Protein AF-A0A1D1VSV3-F1 (afdb_monomer_lite)

Structure (mmCIF, N/CA/C/O backbone):
data_AF-A0A1D1VSV3-F1
#
_entry.id   AF-A0A1D1VSV3-F1
#
loop_
_atom_site.group_PDB
_atom_site.id
_atom_site.type_symbol
_atom_site.label_atom_id
_atom_site.label_alt_id
_atom_site.label_comp_id
_atom_site.label_asym_id
_atom_site.label_entity_id
_atom_site.label_seq_id
_atom_site.pdbx_PDB_ins_code
_atom_site.Cartn_x
_atom_site.Cartn_y
_atom_site.Cartn_z
_atom_site.occupancy
_atom_site.B_iso_or_equiv
_atom_site.auth_seq_id
_atom_site.auth_comp_id
_atom_site.auth_asym_id
_atom_site.auth_atom_id
_atom_site.pdbx_PDB_model_num
ATOM 1 N N . MET A 1 1 ? -46.188 49.912 11.668 1.00 38.50 1 MET A N 1
ATOM 2 C CA . MET A 1 1 ? -47.222 48.866 11.810 1.00 38.50 1 MET A CA 1
ATOM 3 C C . MET A 1 1 ? -46.838 48.058 13.041 1.00 38.50 1 MET A C 1
ATOM 5 O O . MET A 1 1 ? -45.774 47.463 13.009 1.00 38.50 1 MET A O 1
ATOM 9 N N . ALA A 1 2 ? -47.390 48.457 14.194 1.00 35.28 2 ALA A N 1
ATOM 10 C CA . ALA A 1 2 ? -48.373 47.686 14.988 1.00 35.28 2 ALA A CA 1
ATOM 11 C C . ALA A 1 2 ? -47.664 46.568 15.791 1.00 35.28 2 ALA A C 1
ATOM 13 O O . ALA A 1 2 ? -47.078 45.684 15.182 1.00 35.28 2 ALA A O 1
ATOM 14 N N . SER A 1 3 ? -47.413 46.751 17.098 1.00 36.66 3 SER A N 1
ATOM 15 C CA . SER A 1 3 ? -48.283 46.491 18.284 1.00 36.66 3 SER A CA 1
ATOM 16 C C . SER A 1 3 ? -47.747 45.241 19.012 1.00 36.66 3 SER A C 1
ATOM 18 O O . SER A 1 3 ? -47.633 44.193 18.391 1.00 36.66 3 SER A O 1
ATOM 20 N N . GLU A 1 4 ? -47.086 45.381 20.166 1.00 39.84 4 GLU A N 1
ATOM 21 C CA . GLU A 1 4 ? -47.639 45.159 21.525 1.00 39.84 4 GLU A CA 1
ATOM 22 C C . GLU A 1 4 ? -48.288 43.779 21.756 1.00 39.84 4 GLU A C 1
ATOM 24 O O . GLU A 1 4 ? -49.330 43.508 21.180 1.00 39.84 4 GLU A O 1
ATOM 29 N N . GLU A 1 5 ? -47.674 42.955 22.628 1.00 41.31 5 GLU A N 1
ATOM 30 C CA . GLU A 1 5 ? -48.273 42.183 23.752 1.00 41.31 5 GLU A CA 1
ATOM 31 C C . GLU A 1 5 ? -47.200 41.215 24.331 1.00 41.31 5 GLU A C 1
ATOM 33 O O . GLU A 1 5 ? -46.626 40.421 23.597 1.00 41.31 5 GLU A O 1
ATOM 38 N N . ASN A 1 6 ? -46.616 41.397 25.523 1.00 36.41 6 ASN A N 1
ATOM 39 C CA . ASN A 1 6 ? -47.068 41.192 26.913 1.00 36.41 6 ASN A CA 1
ATOM 40 C C . ASN A 1 6 ? -47.208 39.724 27.414 1.00 36.41 6 ASN A C 1
ATOM 42 O O . ASN A 1 6 ? -47.942 38.928 26.849 1.00 36.41 6 ASN A O 1
ATOM 46 N N . ILE A 1 7 ? -46.596 39.482 28.597 1.00 37.66 7 ILE A N 1
ATOM 47 C CA . ILE A 1 7 ? -46.869 38.463 29.655 1.00 37.66 7 ILE A CA 1
ATOM 48 C C . ILE A 1 7 ? -45.874 37.278 29.838 1.00 37.66 7 ILE A C 1
ATOM 50 O O . ILE A 1 7 ? -45.990 36.216 29.246 1.00 37.66 7 ILE A O 1
ATOM 54 N N . ARG A 1 8 ? -44.924 37.507 30.771 1.00 34.78 8 ARG A N 1
ATOM 55 C CA . ARG A 1 8 ? -44.600 36.803 32.051 1.00 34.78 8 ARG A CA 1
ATOM 56 C C . ARG A 1 8 ? -44.701 35.265 32.184 1.00 34.78 8 ARG A C 1
ATOM 58 O O . ARG A 1 8 ? -45.779 34.717 32.018 1.00 34.78 8 ARG A O 1
ATOM 65 N N . LEU A 1 9 ? -43.658 34.668 32.794 1.00 37.03 9 LEU A N 1
ATOM 66 C CA . LEU A 1 9 ? -43.646 33.860 34.053 1.00 37.03 9 LEU A CA 1
ATOM 67 C C . LEU A 1 9 ? -42.184 33.407 34.338 1.00 37.03 9 LEU A C 1
ATOM 69 O O . LEU A 1 9 ? -41.559 32.839 33.455 1.00 37.03 9 LEU A O 1
ATOM 73 N N . ALA A 1 10 ? -41.517 33.911 35.395 1.00 35.09 10 ALA A N 1
ATOM 74 C CA . ALA A 1 10 ? -41.314 33.294 36.732 1.00 35.09 10 ALA A CA 1
ATOM 75 C C . ALA A 1 10 ? -40.342 32.089 36.720 1.00 35.09 10 ALA A C 1
ATOM 77 O O . ALA A 1 10 ? -40.484 31.234 35.866 1.00 35.09 10 ALA A O 1
ATOM 78 N N . LYS A 1 11 ? -39.390 31.864 37.633 1.00 35.19 11 LYS A N 1
ATOM 79 C CA . LYS A 1 11 ? -38.856 32.494 38.859 1.00 35.19 11 LYS A CA 1
ATOM 80 C C . LYS A 1 11 ? -37.611 31.638 39.185 1.00 35.19 11 LYS A C 1
ATOM 82 O O . LYS A 1 11 ? -37.798 30.441 39.353 1.00 35.19 11 LYS A O 1
ATOM 87 N N . ASP A 1 12 ? -36.424 32.220 39.339 1.00 32.38 12 ASP A N 1
ATOM 88 C CA . ASP A 1 12 ? -35.273 31.541 39.956 1.00 32.38 12 ASP A CA 1
ATOM 89 C C . ASP A 1 12 ? -34.755 32.402 41.110 1.00 32.38 12 ASP A C 1
ATOM 91 O O . ASP A 1 12 ? -34.339 33.546 40.927 1.00 32.38 12 ASP A O 1
ATOM 95 N N . GLY A 1 13 ? -34.834 31.835 42.306 1.00 32.81 13 GLY A N 1
ATOM 96 C CA . GLY A 1 13 ? -34.279 32.341 43.549 1.00 32.81 13 GLY A CA 1
ATOM 97 C C . GLY A 1 13 ? -34.297 31.190 44.545 1.00 32.81 13 GLY A C 1
ATOM 98 O O . GLY A 1 13 ? -35.360 30.651 44.828 1.00 32.81 13 GLY A O 1
ATOM 99 N N . ASP A 1 14 ? -33.129 30.717 44.970 1.00 32.16 14 ASP A N 1
ATOM 100 C CA . ASP A 1 14 ? -32.630 31.022 46.312 1.00 32.16 14 ASP A CA 1
ATOM 101 C C . ASP A 1 14 ? -31.302 30.307 46.613 1.00 32.16 14 ASP A C 1
ATOM 103 O O . ASP A 1 14 ? -31.019 29.192 46.177 1.00 32.16 14 ASP A O 1
ATOM 107 N N . SER A 1 15 ? -30.477 31.052 47.347 1.00 37.12 15 SER A N 1
ATOM 108 C CA . SER A 1 15 ? -29.116 30.781 47.814 1.00 37.12 15 SER A CA 1
ATOM 109 C C . SER A 1 15 ? -28.980 29.595 48.789 1.00 37.12 15 SER A C 1
ATOM 111 O O . SER A 1 15 ? -29.954 29.191 49.424 1.00 37.12 15 SER A O 1
ATOM 113 N N . PRO A 1 16 ? -27.747 29.074 48.978 1.00 39.50 16 PRO A N 1
ATOM 114 C CA . PRO A 1 16 ? -27.455 27.930 49.844 1.00 39.50 16 PRO A CA 1
ATOM 115 C C . PRO A 1 16 ? -27.343 28.323 51.331 1.00 39.50 16 PRO A C 1
ATOM 117 O O . PRO A 1 16 ? -26.981 29.464 51.635 1.00 39.50 16 PRO A O 1
ATOM 120 N N . PRO A 1 17 ? -27.570 27.389 52.276 1.00 39.59 17 PRO A N 1
ATOM 121 C CA . PRO A 1 17 ? -27.401 27.667 53.692 1.00 39.59 17 PRO A CA 1
ATOM 122 C C . PRO A 1 17 ? -25.952 27.465 54.154 1.00 39.59 17 PRO A C 1
ATOM 124 O O . PRO A 1 17 ? -25.270 26.496 53.817 1.00 39.59 17 PRO A O 1
ATOM 127 N N . SER A 1 18 ? -25.525 28.412 54.978 1.00 35.00 18 SER A N 1
ATOM 128 C CA . SER A 1 18 ? -24.311 28.454 55.780 1.00 35.00 18 SER A CA 1
ATOM 129 C C . SER A 1 18 ? -24.317 27.402 56.899 1.00 35.00 18 SER A C 1
ATOM 131 O O . SER A 1 18 ? -25.304 27.242 57.614 1.00 35.00 18 SER A O 1
ATOM 133 N N . GLN A 1 19 ? -23.184 26.722 57.102 1.00 37.06 19 GLN A N 1
ATOM 134 C CA . GLN A 1 19 ? -22.902 25.958 58.321 1.00 37.06 19 GLN A CA 1
ATOM 135 C C . GLN A 1 19 ? -22.054 26.809 59.267 1.00 37.06 19 GLN A C 1
ATOM 137 O O . GLN A 1 19 ? -20.934 27.204 58.948 1.00 37.06 19 GLN A O 1
ATOM 142 N N . VAL A 1 20 ? -22.633 27.094 60.430 1.00 39.09 20 VAL A N 1
ATOM 143 C CA . VAL A 1 20 ? -22.015 27.755 61.578 1.00 39.09 20 VAL A CA 1
ATOM 144 C C . V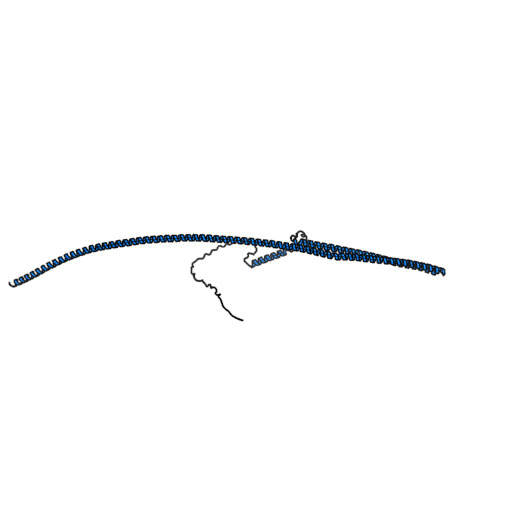AL A 1 20 ? -21.685 26.694 62.629 1.00 39.09 20 VAL A C 1
ATOM 146 O O . VAL A 1 20 ? -22.492 25.808 62.893 1.00 39.09 20 VAL A O 1
ATOM 149 N N . HIS A 1 21 ? -20.479 26.825 63.184 1.00 33.84 21 HIS A N 1
ATOM 150 C CA . HIS A 1 21 ? -19.984 26.369 64.487 1.00 33.84 21 HIS A CA 1
ATOM 151 C C . HIS A 1 21 ? -20.914 25.527 65.381 1.00 33.84 21 HIS A C 1
ATOM 153 O O . HIS A 1 21 ? -21.905 26.025 65.910 1.00 33.84 21 HIS A O 1
ATOM 159 N N . LEU A 1 22 ? -20.451 24.316 65.705 1.00 33.72 22 LEU A N 1
ATOM 160 C CA . LEU A 1 22 ? -20.819 23.564 66.911 1.00 33.72 22 LEU A CA 1
ATOM 161 C C . LEU A 1 22 ? -19.552 23.048 67.619 1.00 33.72 22 LEU A C 1
ATOM 163 O O . LEU A 1 22 ? -19.396 21.860 67.876 1.00 33.72 22 LEU A O 1
ATOM 167 N N . ASP A 1 23 ? -18.652 23.976 67.947 1.00 33.41 23 ASP A N 1
ATOM 168 C CA . ASP A 1 23 ? -17.635 23.788 68.986 1.00 33.41 23 ASP A CA 1
ATOM 169 C C . ASP A 1 23 ? -18.128 24.499 70.247 1.00 33.41 23 ASP A C 1
ATOM 171 O O . ASP A 1 23 ? -17.960 25.709 70.366 1.00 33.41 23 ASP A O 1
ATOM 175 N N . ALA A 1 24 ? -18.800 23.764 71.138 1.00 37.19 24 ALA A N 1
ATOM 176 C CA . ALA A 1 24 ? -18.916 24.028 72.580 1.00 37.19 24 ALA A CA 1
ATOM 177 C C . ALA A 1 24 ? -20.083 23.216 73.152 1.00 37.19 24 ALA A C 1
ATOM 179 O O . ALA A 1 24 ? -21.199 23.720 73.181 1.00 37.19 24 ALA A O 1
ATOM 180 N N . LEU A 1 25 ? -19.831 21.980 73.606 1.00 35.69 25 LEU A N 1
ATOM 181 C CA . LEU A 1 25 ? -20.600 21.321 74.680 1.00 35.69 25 LEU A CA 1
ATOM 182 C C . LEU A 1 25 ? -20.082 19.907 74.987 1.00 35.69 25 LEU A C 1
ATOM 184 O O . LEU A 1 25 ? -20.856 18.972 74.994 1.00 35.69 25 LEU A O 1
ATOM 188 N N . PHE A 1 26 ? -18.791 19.727 75.278 1.00 33.28 26 PHE A N 1
ATOM 189 C CA . PHE A 1 26 ? -18.344 18.603 76.117 1.00 33.28 26 PHE A CA 1
ATOM 190 C C . PHE A 1 26 ? -17.041 18.987 76.815 1.00 33.28 26 PHE A C 1
ATOM 192 O O . PHE A 1 26 ? -15.960 18.959 76.234 1.00 33.28 26 PHE A O 1
ATOM 199 N N . GLY A 1 27 ? -17.169 19.397 78.074 1.00 30.23 27 GLY A N 1
ATOM 200 C CA . GLY A 1 27 ? -16.059 19.560 78.996 1.00 30.23 27 GLY A CA 1
ATOM 201 C C . GLY A 1 27 ? -16.136 18.511 80.101 1.00 30.23 27 GLY A C 1
ATOM 202 O O . GLY A 1 27 ? -17.218 18.232 80.605 1.00 30.23 27 GLY A O 1
ATOM 203 N N . GLN A 1 28 ? -14.947 18.049 80.495 1.00 32.72 28 GLN A N 1
ATOM 204 C CA . GLN A 1 28 ? -14.588 17.359 81.740 1.00 32.72 28 GLN A CA 1
ATOM 205 C C . GLN A 1 28 ? -14.739 15.832 81.785 1.00 32.72 28 GLN A C 1
ATOM 207 O O . GLN A 1 28 ? -15.702 15.296 82.311 1.00 32.72 28 GLN A O 1
ATOM 212 N N . PHE A 1 29 ? -13.664 15.149 81.385 1.00 29.17 29 PHE A N 1
ATOM 213 C CA . PHE A 1 29 ? -13.081 14.078 82.197 1.00 29.17 29 PHE A CA 1
ATOM 214 C C . PHE A 1 29 ? -11.551 14.222 82.163 1.00 29.17 29 PHE A C 1
ATOM 216 O O . PHE A 1 29 ? -10.935 14.170 81.101 1.00 29.17 29 PHE A O 1
ATOM 223 N N . GLN A 1 30 ? -10.948 14.461 83.329 1.00 34.84 30 GLN A N 1
ATOM 224 C CA . GLN A 1 30 ? -9.518 14.287 83.582 1.00 34.84 30 GLN A CA 1
ATOM 225 C C . GLN A 1 30 ? -9.348 13.129 84.564 1.00 34.84 30 GLN A C 1
ATOM 227 O O . GLN A 1 30 ? -10.055 13.110 85.563 1.00 34.84 30 GLN A O 1
ATOM 232 N N . GLU A 1 31 ? -8.401 12.229 84.289 1.00 32.69 31 GLU A N 1
ATOM 233 C CA . GLU A 1 31 ? -7.363 11.711 85.208 1.00 32.69 31 GLU A CA 1
ATOM 234 C C . GLU A 1 31 ? -6.496 10.685 84.434 1.00 32.69 31 GLU A C 1
ATOM 236 O O . GLU A 1 31 ? -7.026 9.808 83.761 1.00 32.69 31 GLU A O 1
ATOM 241 N N . LYS A 1 32 ? -5.200 10.983 84.237 1.00 34.25 32 LYS A N 1
ATOM 242 C CA . LYS A 1 32 ? -4.020 10.382 84.916 1.00 34.25 32 LYS A CA 1
ATOM 243 C C . LYS A 1 32 ? -3.623 8.984 84.406 1.00 34.25 32 LYS A C 1
ATOM 245 O O . LYS A 1 32 ? -4.240 7.995 84.765 1.00 34.25 32 LYS A O 1
ATOM 250 N N . ASP A 1 33 ? -2.606 8.887 83.545 1.00 33.50 33 ASP A N 1
ATOM 251 C CA . ASP A 1 33 ? -1.188 8.672 83.910 1.00 33.50 33 ASP A CA 1
ATOM 252 C C . ASP A 1 33 ? -0.331 8.317 82.666 1.00 33.50 33 ASP A C 1
ATOM 254 O O . ASP A 1 33 ? -0.862 7.805 81.677 1.00 33.50 33 ASP A O 1
ATOM 258 N N . PRO A 1 34 ? 0.991 8.605 82.667 1.00 46.78 34 PRO A N 1
ATOM 259 C CA . PRO A 1 34 ? 1.881 8.423 81.522 1.00 46.78 34 PRO A CA 1
ATOM 260 C C . PRO A 1 34 ? 2.756 7.166 81.661 1.00 46.78 34 PRO A C 1
ATOM 262 O O . PRO A 1 34 ? 3.417 6.977 82.678 1.00 46.78 34 PRO A O 1
ATOM 265 N N . ILE A 1 35 ? 2.857 6.349 80.608 1.00 33.19 35 ILE A N 1
ATOM 266 C CA . ILE A 1 35 ? 3.916 5.334 80.493 1.00 33.19 35 ILE A CA 1
ATOM 267 C C . ILE A 1 35 ? 4.546 5.424 79.102 1.00 33.19 35 ILE A C 1
ATOM 269 O O . ILE A 1 35 ? 4.022 4.955 78.095 1.00 33.19 35 ILE A O 1
ATOM 273 N N . THR A 1 36 ? 5.704 6.074 79.077 1.00 34.91 36 THR A N 1
ATOM 274 C CA . THR A 1 36 ? 6.823 5.775 78.185 1.00 34.91 36 THR A CA 1
ATOM 275 C C . THR A 1 36 ? 7.183 4.296 78.259 1.00 34.91 36 THR A C 1
ATOM 277 O O . THR A 1 36 ? 7.493 3.838 79.347 1.00 34.91 36 THR A O 1
ATOM 280 N N . GLU A 1 37 ? 7.266 3.609 77.117 1.00 30.28 37 GLU A N 1
ATOM 281 C CA . GLU A 1 37 ? 8.308 2.607 76.846 1.00 30.28 37 GLU A CA 1
ATOM 282 C C . GLU A 1 37 ? 8.336 2.240 75.350 1.00 30.28 37 GLU A C 1
ATOM 284 O O . GLU A 1 37 ? 7.400 1.687 74.780 1.00 30.28 37 GLU A O 1
ATOM 289 N N . PHE A 1 38 ? 9.444 2.594 74.696 1.00 31.12 38 PHE A N 1
ATOM 290 C CA . PHE A 1 38 ? 9.866 2.016 73.418 1.00 31.12 38 PHE A CA 1
ATOM 291 C C . PHE A 1 38 ? 10.306 0.558 73.636 1.00 31.12 38 PHE A C 1
ATOM 293 O O . PHE A 1 38 ? 10.868 0.244 74.685 1.00 31.12 38 PHE A O 1
ATOM 300 N N . PRO A 1 39 ? 10.336 -0.249 72.562 1.00 36.19 39 PRO A N 1
ATOM 301 C CA . PRO A 1 39 ? 11.626 -0.813 72.194 1.00 36.19 39 PRO A CA 1
ATOM 302 C C . PRO A 1 39 ? 12.024 -0.451 70.767 1.00 36.19 39 PRO A C 1
ATOM 304 O O . PRO A 1 39 ? 11.301 -0.627 69.788 1.00 36.19 39 PRO A O 1
ATOM 307 N N . ARG A 1 40 ? 13.258 0.042 70.691 1.00 31.73 40 ARG A N 1
ATOM 308 C CA . ARG A 1 40 ? 14.069 0.171 69.488 1.00 31.73 40 ARG A CA 1
ATOM 309 C C . ARG A 1 40 ? 14.154 -1.180 68.778 1.00 31.73 40 ARG A C 1
ATOM 311 O O . ARG A 1 40 ? 14.739 -2.112 69.319 1.00 31.73 40 ARG A O 1
ATOM 318 N N . PHE A 1 41 ? 13.736 -1.232 67.520 1.00 30.92 41 PHE A N 1
ATOM 319 C CA . PHE A 1 41 ? 14.354 -2.143 66.561 1.00 30.92 41 PHE A CA 1
ATOM 320 C C . PHE A 1 41 ? 15.494 -1.400 65.869 1.00 30.92 41 PHE A C 1
ATOM 322 O O . PHE A 1 41 ? 15.319 -0.716 64.863 1.00 30.92 41 PHE A O 1
ATOM 329 N N . GLN A 1 42 ? 16.682 -1.507 66.462 1.00 34.72 42 GLN A N 1
ATOM 330 C CA . GLN A 1 42 ? 17.929 -1.363 65.725 1.00 34.72 42 GLN A CA 1
ATOM 331 C C . GLN A 1 42 ? 18.231 -2.693 65.024 1.00 34.72 42 GLN A C 1
ATOM 333 O O . GLN A 1 42 ? 18.035 -3.759 65.599 1.00 34.72 42 GLN A O 1
ATOM 338 N N . ASN A 1 43 ? 18.793 -2.572 63.819 1.00 31.89 43 ASN A N 1
ATOM 339 C CA . ASN A 1 43 ? 19.463 -3.600 63.016 1.00 31.89 43 ASN A CA 1
ATOM 340 C C . ASN A 1 43 ? 18.600 -4.369 62.008 1.00 31.89 43 ASN A C 1
ATOM 342 O O . ASN A 1 43 ? 18.429 -5.579 62.098 1.00 31.89 43 ASN A O 1
ATOM 346 N N . VAL A 1 44 ? 18.242 -3.685 60.918 1.00 33.12 44 VAL A N 1
ATOM 347 C CA . VAL A 1 44 ? 18.394 -4.300 59.592 1.00 33.12 44 VAL A CA 1
ATOM 348 C C . VAL A 1 44 ? 19.630 -3.683 58.952 1.00 33.12 44 VAL A C 1
ATOM 350 O O . VAL A 1 44 ? 19.654 -2.506 58.591 1.00 33.12 44 VAL A O 1
ATOM 353 N N . GLN A 1 45 ? 20.692 -4.481 58.868 1.00 31.75 45 GLN A N 1
ATOM 354 C CA . GLN A 1 45 ? 21.874 -4.161 58.084 1.00 31.75 45 GLN A CA 1
ATOM 355 C C . GLN A 1 45 ? 21.459 -3.990 56.618 1.00 31.75 45 GLN A C 1
ATOM 357 O O . GLN A 1 45 ? 21.182 -4.969 55.929 1.00 31.75 45 GLN A O 1
ATOM 362 N N . VAL A 1 46 ? 21.446 -2.756 56.111 1.00 33.78 46 VAL A N 1
ATOM 363 C CA . VAL A 1 46 ? 21.395 -2.531 54.663 1.00 33.78 46 VAL A CA 1
ATOM 364 C C . VAL A 1 46 ? 22.816 -2.670 54.131 1.00 33.78 46 VAL A C 1
ATOM 366 O O . VAL A 1 46 ? 23.593 -1.717 54.048 1.00 33.78 46 VAL A O 1
ATOM 369 N N . VAL A 1 47 ? 23.169 -3.908 53.796 1.00 33.16 47 VAL A N 1
ATOM 370 C CA . VAL A 1 47 ? 24.341 -4.202 52.980 1.00 33.16 47 VAL A CA 1
ATOM 371 C C . VAL A 1 47 ? 24.135 -3.590 51.592 1.00 33.16 47 VAL A C 1
ATOM 373 O O . VAL A 1 47 ? 23.163 -3.853 50.892 1.00 33.16 47 VAL A O 1
ATOM 376 N N . LYS A 1 48 ? 25.097 -2.736 51.239 1.00 46.75 48 LYS A N 1
ATOM 377 C CA . LYS A 1 48 ? 25.432 -2.159 49.931 1.00 46.75 48 LYS A CA 1
ATOM 378 C C . LYS A 1 48 ? 24.852 -2.871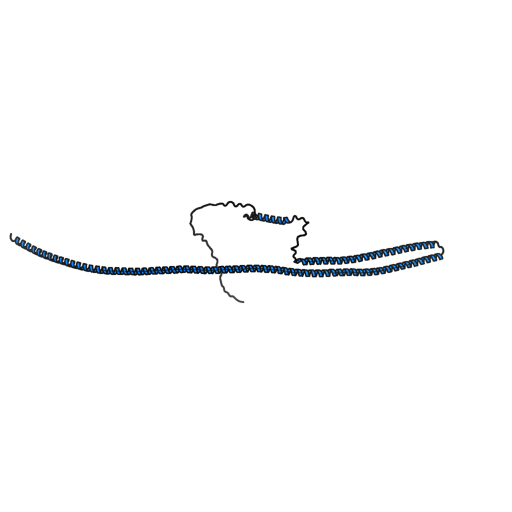 48.697 1.00 46.75 48 LYS A C 1
ATOM 380 O O . LYS A 1 48 ? 25.159 -4.033 48.459 1.00 46.75 48 LYS A O 1
ATOM 385 N N . LYS A 1 49 ? 24.290 -2.044 47.806 1.00 37.56 49 LYS A N 1
ATOM 386 C CA . LYS A 1 49 ? 24.479 -1.970 46.335 1.00 37.56 49 LYS A CA 1
ATOM 387 C C . LYS A 1 49 ? 23.127 -1.823 45.650 1.00 37.56 49 LYS A C 1
ATOM 389 O O . LYS A 1 49 ? 22.392 -2.782 45.481 1.00 37.56 49 LYS A O 1
ATOM 394 N N . GLY A 1 50 ? 22.842 -0.626 45.164 1.00 36.91 50 GLY A N 1
ATOM 395 C CA . GLY A 1 50 ? 21.704 -0.429 44.282 1.00 36.91 50 GLY A CA 1
ATOM 396 C C . GLY A 1 50 ? 21.408 1.042 44.130 1.00 36.91 50 GLY A C 1
ATOM 397 O O . GLY A 1 50 ? 21.214 1.735 45.116 1.00 36.91 50 GLY A O 1
ATOM 398 N N . SER A 1 51 ? 21.468 1.504 42.885 1.00 48.56 51 SER A N 1
ATOM 399 C CA . SER A 1 51 ? 21.123 2.833 42.382 1.00 48.56 51 SER A CA 1
ATOM 400 C C . SER A 1 51 ? 20.322 3.727 43.342 1.00 48.56 51 SER A C 1
ATOM 402 O O . SER A 1 51 ? 19.247 3.323 43.780 1.00 48.56 51 SER A O 1
ATOM 404 N N . GLY A 1 52 ? 20.784 4.967 43.564 1.00 50.28 52 GLY A N 1
ATOM 405 C CA . GLY A 1 52 ? 20.121 6.032 44.346 1.00 50.28 52 GLY A CA 1
ATOM 406 C C . GLY A 1 52 ? 18.773 6.525 43.789 1.00 50.28 52 GLY A C 1
ATOM 407 O O . GLY A 1 52 ? 18.484 7.715 43.778 1.00 50.28 52 GLY A O 1
ATOM 408 N N . VAL A 1 53 ? 17.958 5.611 43.269 1.00 50.97 53 VAL A N 1
ATOM 409 C CA . VAL A 1 53 ? 16.600 5.809 42.761 1.00 50.97 53 VAL A CA 1
ATOM 410 C C . VAL A 1 53 ? 15.593 5.822 43.912 1.00 50.97 53 VAL A C 1
ATOM 412 O O . VAL A 1 53 ? 14.581 6.503 43.801 1.00 50.97 53 VAL A O 1
ATOM 415 N N . LEU A 1 54 ? 15.900 5.150 45.027 1.00 51.00 54 LEU A N 1
ATOM 416 C CA . LEU A 1 54 ? 15.044 5.070 46.218 1.00 51.00 54 LEU A CA 1
ATOM 417 C C . LEU A 1 54 ? 15.449 6.048 47.335 1.00 51.00 54 LEU A C 1
ATOM 419 O O . LEU A 1 54 ? 14.948 5.961 48.450 1.00 51.00 54 LEU A O 1
ATOM 423 N N . SER A 1 55 ? 16.351 6.989 47.049 1.00 56.69 55 SER A N 1
ATOM 424 C CA . SER A 1 55 ? 16.691 8.056 47.991 1.00 56.69 55 SER A CA 1
ATOM 425 C C . SER A 1 55 ? 15.491 8.990 48.197 1.00 56.69 55 SER A C 1
ATOM 427 O O . SER A 1 55 ? 14.904 9.481 47.225 1.00 56.69 55 SER A O 1
ATOM 429 N N . LEU A 1 56 ? 15.138 9.263 49.460 1.00 60.38 56 LEU A N 1
ATOM 430 C CA . LEU A 1 56 ? 14.115 10.247 49.846 1.00 60.38 56 LEU A CA 1
ATOM 431 C C . LEU A 1 56 ? 14.536 11.684 49.474 1.00 60.38 56 LEU A C 1
ATOM 433 O O . LEU A 1 56 ? 13.678 12.545 49.268 1.00 60.38 56 LEU A O 1
ATOM 437 N N . ILE A 1 57 ? 15.838 11.924 49.277 1.00 68.62 57 ILE A N 1
ATOM 438 C CA . ILE A 1 57 ? 16.435 13.236 49.015 1.00 68.62 57 ILE A CA 1
ATOM 439 C C . ILE A 1 57 ? 16.399 13.551 47.509 1.00 68.62 57 ILE A C 1
ATOM 441 O O . ILE A 1 57 ? 16.903 12.811 46.661 1.00 68.62 57 ILE A O 1
ATOM 445 N N . ARG A 1 58 ? 15.788 14.690 47.154 1.00 64.69 58 ARG A N 1
ATOM 446 C CA . ARG A 1 58 ? 15.559 15.122 45.760 1.00 64.69 58 ARG A CA 1
ATOM 447 C C . ARG A 1 58 ? 16.854 15.255 44.950 1.00 64.69 58 ARG A C 1
ATOM 449 O O . ARG A 1 58 ? 16.872 14.899 43.772 1.00 64.69 58 ARG A O 1
ATOM 456 N N . GLU A 1 59 ? 17.919 15.750 45.566 1.00 76.50 59 GLU A N 1
ATOM 457 C CA . GLU A 1 59 ? 19.195 16.030 44.898 1.00 76.50 59 GLU A CA 1
ATOM 458 C C . GLU A 1 59 ? 19.937 14.754 44.482 1.00 76.50 59 GLU A C 1
ATOM 460 O O . GLU A 1 59 ? 20.449 14.669 43.363 1.00 76.50 59 GLU A O 1
ATOM 465 N N . GLU A 1 60 ? 19.895 13.707 45.309 1.00 74.12 60 GLU A N 1
ATOM 466 C CA . GLU A 1 60 ? 20.516 12.416 44.998 1.00 74.12 60 GLU A CA 1
ATOM 467 C C . GLU A 1 60 ? 19.827 11.717 43.817 1.00 74.12 60 GLU A C 1
ATOM 469 O O . GLU A 1 60 ? 20.496 11.133 42.957 1.00 74.12 60 GLU A O 1
ATOM 474 N N . ARG A 1 61 ? 18.498 11.859 43.690 1.00 75.62 61 ARG A N 1
ATOM 475 C CA . ARG A 1 61 ? 17.746 11.342 42.531 1.00 75.62 61 ARG A CA 1
ATOM 476 C C . ARG A 1 61 ? 18.121 12.063 41.235 1.00 75.62 61 ARG A C 1
ATOM 478 O O . ARG A 1 61 ? 18.252 11.422 40.185 1.00 75.62 61 ARG A O 1
ATOM 485 N N . ILE A 1 62 ? 18.321 13.383 41.294 1.00 74.12 62 ILE A N 1
ATOM 486 C CA . ILE A 1 62 ? 18.747 14.193 40.141 1.00 74.12 62 ILE A CA 1
ATOM 487 C C . ILE A 1 62 ? 20.172 13.806 39.723 1.00 74.12 62 ILE A C 1
ATOM 489 O O . ILE A 1 62 ? 20.419 13.568 38.538 1.00 74.12 62 ILE A O 1
ATOM 493 N N . MET A 1 63 ? 21.084 13.642 40.683 1.00 77.25 63 MET A N 1
ATOM 494 C CA . MET A 1 63 ? 22.460 13.187 40.451 1.00 77.25 63 MET A CA 1
ATOM 495 C C . MET A 1 63 ? 22.508 11.774 39.844 1.00 77.25 63 MET A C 1
ATOM 497 O O . MET A 1 63 ? 23.191 11.546 38.842 1.00 77.25 63 MET A O 1
ATOM 501 N N . ALA A 1 64 ? 21.711 10.832 40.361 1.00 77.44 64 ALA A N 1
ATOM 502 C CA . ALA A 1 64 ? 21.607 9.475 39.818 1.00 77.44 64 ALA A CA 1
ATOM 503 C C . ALA A 1 64 ? 21.000 9.444 38.401 1.00 77.44 64 ALA A C 1
ATOM 505 O O . ALA A 1 64 ? 21.353 8.596 37.575 1.00 77.44 64 ALA A O 1
ATOM 506 N N . ARG A 1 65 ? 20.087 10.371 38.081 1.00 77.19 65 ARG A N 1
ATOM 507 C CA . ARG A 1 65 ? 19.539 10.524 36.724 1.00 77.19 65 ARG A CA 1
ATOM 508 C C . ARG A 1 65 ? 20.572 11.105 35.759 1.00 77.19 65 ARG A C 1
ATOM 510 O O . ARG A 1 65 ? 20.734 10.551 34.673 1.00 77.19 65 ARG A O 1
ATOM 517 N N . ARG A 1 66 ? 21.316 12.138 36.170 1.00 81.38 66 ARG A N 1
ATOM 518 C CA . ARG A 1 66 ? 22.419 12.720 35.384 1.00 81.38 66 ARG A CA 1
ATOM 519 C C . ARG A 1 66 ? 23.496 11.682 35.068 1.00 81.38 66 ARG A C 1
ATOM 521 O O . ARG A 1 66 ? 23.872 11.537 33.911 1.00 81.38 66 ARG A O 1
ATOM 528 N N . LYS A 1 67 ? 23.894 10.871 36.052 1.00 80.94 67 LYS A N 1
ATOM 529 C CA . LYS A 1 67 ? 24.901 9.812 35.869 1.00 80.94 67 LYS A CA 1
ATOM 530 C C . LYS A 1 67 ? 24.452 8.720 34.885 1.00 80.94 67 LYS A C 1
ATOM 532 O O . LYS A 1 67 ? 25.258 8.247 34.092 1.00 80.94 67 LYS A O 1
ATOM 537 N N . ARG A 1 68 ? 23.160 8.360 34.872 1.00 78.25 68 ARG A N 1
ATOM 538 C CA . ARG A 1 68 ? 22.584 7.411 33.893 1.00 78.25 68 ARG A CA 1
ATOM 539 C C . ARG A 1 68 ? 22.506 7.987 32.482 1.00 78.25 68 ARG A C 1
ATOM 541 O O . ARG A 1 68 ? 22.793 7.277 31.525 1.00 78.25 68 ARG A O 1
ATOM 548 N N . LEU A 1 69 ? 22.128 9.258 32.354 1.00 74.88 69 LEU A N 1
ATOM 549 C CA . LEU A 1 69 ? 22.138 9.970 31.073 1.00 74.88 69 LEU A CA 1
ATOM 550 C C . LEU A 1 69 ? 23.556 10.051 30.504 1.00 74.88 69 LEU A C 1
ATOM 552 O O . LEU A 1 69 ? 23.761 9.722 29.341 1.00 74.88 69 LEU A O 1
ATOM 556 N N . GLN A 1 70 ? 24.536 10.375 31.345 1.00 77.94 70 GLN A N 1
ATOM 557 C CA . GLN A 1 70 ? 25.939 10.434 30.951 1.00 77.94 70 GLN A CA 1
ATOM 558 C C . GLN A 1 70 ? 26.482 9.054 30.546 1.00 77.94 70 GLN A C 1
ATOM 560 O O . GLN A 1 70 ? 27.159 8.948 29.534 1.00 77.94 70 GLN A O 1
ATOM 565 N N . GLN A 1 71 ? 26.115 7.977 31.254 1.00 74.44 71 GLN A N 1
ATOM 566 C CA . GLN A 1 71 ? 26.473 6.604 30.862 1.00 74.44 71 GLN A CA 1
ATOM 567 C C . GLN A 1 71 ? 25.779 6.126 29.577 1.00 74.44 71 GLN A C 1
ATOM 569 O O . GLN A 1 71 ? 26.325 5.288 28.864 1.00 74.44 71 GLN A O 1
ATOM 574 N N . ARG A 1 72 ? 24.573 6.623 29.269 1.00 71.69 72 ARG A N 1
ATOM 575 C CA . ARG A 1 72 ? 23.909 6.353 27.982 1.00 71.69 72 ARG A CA 1
ATOM 576 C C . ARG A 1 72 ? 24.598 7.088 26.837 1.00 71.69 72 ARG A C 1
ATOM 578 O O . ARG A 1 72 ? 24.781 6.484 25.789 1.00 71.69 72 ARG A O 1
ATOM 585 N N . LEU A 1 73 ? 25.006 8.336 27.057 1.00 69.75 73 LEU A N 1
ATOM 586 C CA . LEU A 1 73 ? 25.762 9.124 26.082 1.00 69.75 73 LEU A CA 1
ATOM 587 C C . LEU A 1 73 ? 27.132 8.494 25.801 1.00 69.75 73 LEU A C 1
ATOM 589 O O . LEU A 1 73 ? 27.450 8.241 24.649 1.00 69.75 73 LEU A O 1
ATOM 593 N N . THR A 1 74 ? 27.886 8.087 26.828 1.00 68.75 74 THR A N 1
ATOM 594 C CA . THR A 1 74 ? 29.192 7.437 26.611 1.00 68.75 74 THR A CA 1
ATOM 595 C C . THR A 1 74 ? 29.091 6.048 25.975 1.00 68.75 74 THR A C 1
ATOM 597 O O . THR A 1 74 ? 30.008 5.639 25.269 1.00 68.75 74 THR A O 1
ATOM 600 N N . ARG A 1 75 ? 27.987 5.312 26.173 1.00 63.66 75 ARG A N 1
ATOM 601 C CA . ARG A 1 75 ? 27.722 4.051 25.450 1.00 63.66 75 ARG A CA 1
ATOM 602 C C . ARG A 1 75 ? 27.302 4.277 23.997 1.00 63.66 75 ARG A C 1
ATOM 604 O O . ARG A 1 75 ? 27.623 3.442 23.157 1.00 63.66 75 ARG A O 1
ATOM 611 N N . ALA A 1 76 ? 26.600 5.372 23.710 1.00 60.34 76 ALA A N 1
ATOM 612 C CA . ALA A 1 76 ? 26.267 5.763 22.344 1.00 60.34 76 ALA A CA 1
ATOM 613 C C . ALA A 1 76 ? 27.530 6.197 21.580 1.00 60.34 76 ALA A C 1
ATOM 615 O O . ALA A 1 76 ? 27.776 5.698 20.487 1.00 60.34 76 ALA A O 1
ATOM 616 N N . ASP A 1 77 ? 28.396 7.000 22.204 1.00 55.91 77 ASP A N 1
ATOM 617 C CA . ASP A 1 77 ? 29.631 7.485 21.574 1.00 55.91 77 ASP A CA 1
ATOM 618 C C . ASP A 1 77 ? 30.732 6.406 21.506 1.00 55.91 77 ASP A C 1
ATOM 620 O O . ASP A 1 77 ? 31.487 6.333 20.533 1.00 55.91 77 ASP A O 1
ATOM 624 N N . GLY A 1 78 ? 30.779 5.490 22.481 1.00 49.34 78 GLY A N 1
ATOM 625 C CA . GLY A 1 78 ? 31.763 4.403 22.573 1.00 49.34 78 GLY A CA 1
ATOM 626 C C . GLY A 1 78 ? 31.598 3.255 21.567 1.00 49.34 78 GLY A C 1
ATOM 627 O O . GLY A 1 78 ? 32.420 2.344 21.556 1.00 49.34 78 GLY A O 1
ATOM 628 N N . THR A 1 79 ? 30.574 3.279 20.705 1.00 48.28 79 THR A N 1
ATOM 629 C CA . THR A 1 79 ? 30.424 2.311 19.594 1.00 48.28 79 THR A CA 1
ATOM 630 C C . THR A 1 79 ? 30.984 2.815 18.260 1.00 48.28 79 THR A C 1
ATOM 632 O O . THR A 1 79 ? 30.928 2.095 17.264 1.00 48.28 79 THR A O 1
ATOM 635 N N . SER A 1 80 ? 31.582 4.013 18.237 1.00 48.62 80 SER A N 1
ATOM 636 C CA . SER A 1 80 ? 32.073 4.649 17.007 1.00 48.62 80 SER A CA 1
ATOM 637 C C . SER A 1 80 ? 33.594 4.620 16.804 1.00 48.62 80 SER A C 1
ATOM 639 O O . SER A 1 80 ? 34.047 5.021 15.737 1.00 48.62 80 SER A O 1
ATOM 641 N N . HIS A 1 81 ? 34.404 4.134 17.754 1.00 48.84 81 HIS A N 1
ATOM 642 C CA . HIS A 1 81 ? 35.874 4.153 17.637 1.00 48.84 81 HIS A CA 1
ATOM 643 C C . HIS A 1 81 ? 36.523 2.843 18.106 1.00 48.84 81 HIS A C 1
ATOM 645 O O . HIS A 1 81 ? 37.077 2.772 19.194 1.00 48.84 81 HIS A O 1
ATOM 651 N N . GLN A 1 82 ? 36.422 1.807 17.266 1.00 44.41 82 GLN A N 1
ATOM 652 C CA . GLN A 1 82 ? 37.449 0.781 16.989 1.00 44.41 82 GLN A CA 1
ATOM 653 C C . GLN A 1 82 ? 36.806 -0.355 16.184 1.00 44.41 82 GLN A C 1
ATOM 655 O O . GLN A 1 82 ? 36.308 -1.338 16.730 1.00 44.41 82 GLN A O 1
ATOM 660 N N . ARG A 1 83 ? 36.799 -0.211 14.856 1.00 37.47 83 ARG A N 1
ATOM 661 C CA . ARG A 1 83 ? 36.704 -1.343 13.927 1.00 37.47 83 ARG A CA 1
ATOM 662 C C . ARG A 1 83 ? 37.658 -1.096 12.770 1.00 37.47 83 ARG A C 1
ATOM 664 O O . ARG A 1 83 ? 37.466 -0.164 11.994 1.00 37.47 83 ARG A O 1
ATOM 671 N N . ASP A 1 84 ? 38.668 -1.949 12.684 1.00 33.31 84 ASP A N 1
ATOM 672 C CA . ASP A 1 84 ? 39.567 -2.068 11.544 1.00 33.31 84 ASP A CA 1
ATOM 673 C C . ASP A 1 84 ? 38.766 -2.354 10.256 1.00 33.31 84 ASP A C 1
ATOM 675 O O . ASP A 1 84 ? 37.912 -3.253 10.248 1.00 33.31 84 ASP A O 1
ATOM 679 N N . PRO A 1 85 ? 39.007 -1.636 9.146 1.00 38.84 85 PRO A N 1
ATOM 680 C CA . PRO A 1 85 ? 38.211 -1.769 7.936 1.00 38.84 85 PRO A CA 1
ATOM 681 C C . PRO A 1 85 ? 38.880 -2.765 6.984 1.00 38.84 85 PRO A C 1
ATOM 683 O O . PRO A 1 85 ? 39.577 -2.355 6.062 1.00 38.84 85 PRO A O 1
ATOM 686 N N . ALA A 1 86 ? 38.723 -4.078 7.188 1.00 42.84 86 ALA A N 1
ATOM 687 C CA . ALA A 1 86 ? 39.243 -5.015 6.178 1.00 42.84 86 ALA A CA 1
ATOM 688 C C . ALA A 1 86 ? 38.598 -6.401 6.051 1.00 42.84 86 ALA A C 1
ATOM 690 O O . ALA A 1 86 ? 38.898 -7.070 5.066 1.00 42.84 86 ALA A O 1
ATOM 691 N N . LYS A 1 87 ? 37.763 -6.901 6.977 1.00 43.03 87 LYS A N 1
ATOM 692 C CA . LYS A 1 87 ? 37.424 -8.346 6.942 1.00 43.03 87 LYS A CA 1
ATOM 693 C C . LYS A 1 87 ? 35.985 -8.771 7.218 1.00 43.03 87 LYS A C 1
ATOM 695 O O . LYS A 1 87 ? 35.765 -9.949 7.442 1.00 43.03 87 LYS A O 1
ATOM 700 N N . ASN A 1 88 ? 34.995 -7.887 7.128 1.00 37.16 88 ASN A N 1
ATOM 701 C CA . ASN A 1 88 ? 33.588 -8.297 7.233 1.00 37.16 88 ASN A CA 1
ATOM 702 C C . ASN A 1 88 ? 32.720 -7.540 6.223 1.00 37.16 88 ASN A C 1
ATOM 704 O O . ASN A 1 88 ? 31.958 -6.656 6.597 1.00 37.16 88 ASN A O 1
ATOM 708 N N . ALA A 1 89 ? 32.865 -7.867 4.939 1.00 38.78 89 ALA A N 1
ATOM 709 C CA . ALA A 1 89 ? 32.002 -7.349 3.876 1.00 38.78 89 ALA A CA 1
ATOM 710 C C . ALA A 1 89 ? 30.993 -8.385 3.350 1.00 38.78 89 ALA A C 1
ATOM 712 O O . ALA A 1 89 ? 30.300 -8.085 2.389 1.00 38.78 89 ALA A O 1
ATOM 713 N N . ASP A 1 90 ? 30.890 -9.575 3.959 1.00 43.84 90 ASP A N 1
ATOM 714 C CA . ASP A 1 90 ? 30.225 -10.698 3.278 1.00 43.84 90 ASP A CA 1
ATOM 715 C C . ASP A 1 90 ? 29.118 -11.426 4.052 1.00 43.84 90 ASP A C 1
ATOM 717 O O . ASP A 1 90 ? 28.638 -12.443 3.576 1.00 43.84 90 ASP A O 1
ATOM 721 N N . ASN A 1 91 ? 28.657 -10.948 5.216 1.00 39.28 91 ASN A N 1
ATOM 722 C CA . ASN A 1 91 ? 27.621 -11.680 5.971 1.00 39.28 91 ASN A CA 1
ATOM 723 C C . ASN A 1 91 ? 26.623 -10.820 6.767 1.00 39.28 91 ASN A C 1
ATOM 725 O O . ASN A 1 91 ? 26.087 -11.261 7.779 1.00 39.28 91 ASN A O 1
ATOM 729 N N . THR A 1 92 ? 26.287 -9.623 6.292 1.00 37.47 92 THR A N 1
ATOM 730 C CA . THR A 1 92 ? 24.989 -9.010 6.627 1.00 37.47 92 THR A CA 1
ATOM 731 C C . THR A 1 92 ? 24.062 -9.235 5.452 1.00 37.47 92 THR A C 1
ATOM 733 O O . THR A 1 92 ? 24.000 -8.435 4.524 1.00 37.47 92 THR A O 1
ATOM 736 N N . LYS A 1 93 ? 23.384 -10.386 5.479 1.00 41.94 93 LYS A N 1
ATOM 737 C CA . LYS A 1 93 ? 22.259 -10.663 4.594 1.00 41.94 93 LYS A CA 1
ATOM 738 C C . LYS A 1 93 ? 21.240 -9.544 4.771 1.00 41.94 93 LYS A C 1
ATOM 740 O O . LYS A 1 93 ? 20.693 -9.358 5.853 1.00 41.94 93 LYS A O 1
ATOM 745 N N . ASP A 1 94 ? 21.030 -8.829 3.678 1.00 40.72 94 ASP A N 1
ATOM 746 C CA . ASP A 1 94 ? 19.901 -7.964 3.375 1.00 40.72 94 ASP A CA 1
ATOM 747 C C . ASP A 1 94 ? 18.558 -8.699 3.598 1.00 40.72 94 ASP A C 1
ATOM 749 O O . ASP A 1 94 ? 17.900 -9.099 2.640 1.00 40.72 94 ASP A O 1
ATOM 753 N N . GLN A 1 95 ? 18.153 -8.936 4.847 1.00 38.34 95 GLN A N 1
ATOM 754 C CA . GLN A 1 95 ? 16.843 -9.526 5.163 1.00 38.34 95 GLN A CA 1
ATOM 755 C C . GLN A 1 95 ? 15.725 -8.485 5.302 1.00 38.34 95 GLN A C 1
ATOM 757 O O . GLN A 1 95 ? 14.562 -8.857 5.215 1.00 38.34 95 GLN A O 1
ATOM 762 N N . ASP A 1 96 ? 16.065 -7.194 5.358 1.00 42.00 96 ASP A N 1
ATOM 763 C CA . ASP A 1 96 ? 15.094 -6.087 5.344 1.00 42.00 96 ASP A CA 1
ATOM 764 C C . ASP A 1 96 ? 15.025 -5.361 3.991 1.00 42.00 96 ASP A C 1
ATOM 766 O O . ASP A 1 96 ? 14.494 -4.254 3.878 1.00 42.00 96 ASP A O 1
ATOM 770 N N . ARG A 1 97 ? 15.519 -5.980 2.910 1.00 46.62 97 ARG A N 1
ATOM 771 C CA . ARG A 1 97 ? 15.074 -5.572 1.574 1.00 46.62 97 ARG A CA 1
ATOM 772 C C . ARG A 1 97 ? 13.672 -6.125 1.390 1.00 46.62 97 ARG A C 1
ATOM 774 O O . ARG A 1 97 ? 13.506 -7.265 0.973 1.00 46.62 97 ARG A O 1
ATOM 781 N N . MET A 1 98 ? 12.683 -5.304 1.736 1.00 47.50 98 MET A N 1
ATOM 782 C CA . MET A 1 98 ? 11.275 -5.492 1.387 1.00 47.50 98 MET A CA 1
ATOM 783 C C . MET A 1 98 ? 11.169 -6.178 0.006 1.00 47.50 98 MET A C 1
ATOM 785 O O . MET A 1 98 ? 11.588 -5.567 -0.987 1.00 47.50 98 MET A O 1
ATOM 789 N N . PRO A 1 99 ? 10.632 -7.415 -0.084 1.00 56.78 99 PRO A N 1
ATOM 790 C CA . PRO A 1 99 ? 10.494 -8.172 -1.344 1.00 56.78 99 PRO A CA 1
ATOM 791 C C . PRO A 1 99 ? 9.812 -7.353 -2.454 1.00 56.78 99 PRO A C 1
ATOM 793 O O . PRO A 1 99 ? 10.074 -7.493 -3.644 1.00 56.78 99 PRO A O 1
ATOM 796 N N . THR A 1 100 ? 8.992 -6.414 -2.006 1.00 60.62 100 THR A N 1
ATOM 797 C CA . THR A 1 100 ? 8.297 -5.333 -2.686 1.00 60.62 100 THR A CA 1
ATOM 798 C C . THR A 1 100 ? 9.114 -4.573 -3.747 1.00 60.62 100 THR A C 1
ATOM 800 O O . THR A 1 100 ? 8.579 -4.262 -4.803 1.00 60.62 100 THR A O 1
ATOM 803 N N . PHE A 1 101 ? 10.407 -4.289 -3.532 1.00 65.94 101 PHE A N 1
ATOM 804 C CA . PHE A 1 101 ? 11.205 -3.460 -4.467 1.00 65.94 101 PHE A CA 1
ATOM 805 C C . PHE A 1 101 ? 12.138 -4.250 -5.393 1.00 65.94 101 PHE A C 1
ATOM 807 O O . PHE A 1 101 ? 12.848 -3.675 -6.224 1.00 65.94 101 PHE A O 1
ATOM 814 N N . GLN A 1 102 ? 12.135 -5.575 -5.290 1.00 77.31 102 GLN A N 1
ATOM 815 C CA . GLN A 1 102 ? 12.930 -6.454 -6.141 1.00 77.31 102 GLN A CA 1
ATOM 816 C C . GLN A 1 102 ? 12.642 -6.293 -7.654 1.00 77.31 102 GLN A C 1
ATOM 818 O O . GLN A 1 102 ? 13.610 -6.182 -8.415 1.00 77.31 102 GLN A O 1
ATOM 823 N N . PRO A 1 103 ? 11.376 -6.147 -8.111 1.00 73.75 103 PRO A N 1
ATOM 824 C CA . PRO A 1 103 ? 11.092 -5.889 -9.525 1.00 73.75 103 PRO A CA 1
ATOM 825 C C . PRO A 1 103 ? 11.632 -4.531 -9.998 1.00 73.75 103 PRO A C 1
ATOM 827 O O . PRO A 1 103 ? 12.100 -4.403 -11.130 1.00 73.75 103 PRO A O 1
ATOM 830 N N . VAL A 1 104 ? 11.664 -3.528 -9.113 1.00 76.94 104 VAL A N 1
ATOM 831 C CA . VAL A 1 104 ? 12.214 -2.196 -9.414 1.00 76.94 104 VAL A CA 1
ATOM 832 C C . VAL A 1 104 ? 13.722 -2.261 -9.661 1.00 76.94 104 VAL A C 1
ATOM 834 O O . VAL A 1 104 ? 14.260 -1.661 -10.600 1.00 76.94 104 VAL A O 1
ATOM 837 N N . PHE A 1 105 ? 14.428 -3.044 -8.848 1.00 78.81 105 PHE A N 1
ATOM 838 C CA . PHE A 1 105 ? 15.863 -3.253 -9.011 1.00 78.81 105 PHE A CA 1
ATOM 839 C C . PHE A 1 105 ? 16.200 -4.013 -10.304 1.00 78.81 105 PHE A C 1
ATOM 841 O O . PHE A 1 105 ? 17.169 -3.690 -10.996 1.00 78.81 105 PHE A O 1
ATOM 848 N N . GLU A 1 106 ? 15.393 -5.005 -10.673 1.00 82.75 106 GLU A N 1
ATOM 849 C CA . GLU A 1 106 ? 15.580 -5.744 -11.922 1.00 82.75 106 GLU A CA 1
ATOM 850 C C . GLU A 1 106 ? 15.297 -4.881 -13.156 1.00 82.75 106 GLU A C 1
ATOM 852 O O . GLU A 1 106 ? 16.099 -4.887 -14.098 1.00 82.75 106 GLU A O 1
ATOM 857 N N . SER A 1 107 ? 14.232 -4.075 -13.113 1.00 81.31 107 SER A N 1
ATOM 858 C CA . SER A 1 107 ? 13.882 -3.111 -14.161 1.00 81.31 107 SER A CA 1
ATOM 859 C C . SER A 1 107 ? 15.020 -2.113 -14.411 1.00 81.31 107 SER A C 1
ATOM 861 O O . SER A 1 107 ? 15.530 -1.988 -15.531 1.00 81.31 107 SER A O 1
ATOM 863 N N . THR A 1 108 ? 15.542 -1.485 -13.353 1.00 81.50 108 THR A N 1
ATOM 864 C CA . THR A 1 108 ? 16.654 -0.519 -13.464 1.00 81.50 108 THR A CA 1
ATOM 865 C C . THR A 1 108 ? 17.935 -1.157 -14.017 1.00 81.50 108 THR A C 1
ATOM 867 O O . THR A 1 108 ? 18.631 -0.564 -14.851 1.00 81.50 108 THR A O 1
ATOM 870 N N . LYS A 1 109 ? 18.240 -2.399 -13.619 1.00 85.88 109 LYS A N 1
ATOM 871 C CA . LYS A 1 109 ? 19.388 -3.160 -14.133 1.00 85.88 109 LYS A CA 1
ATOM 872 C C . LYS A 1 109 ? 19.237 -3.477 -15.621 1.00 85.88 109 LYS A C 1
ATOM 874 O O . LYS A 1 109 ? 20.211 -3.364 -16.374 1.00 85.88 109 LYS A O 1
ATOM 879 N N . ASN A 1 110 ? 18.040 -3.865 -16.053 1.00 84.19 110 ASN A N 1
ATOM 880 C CA . ASN A 1 110 ? 17.744 -4.166 -17.451 1.00 84.19 110 ASN A CA 1
ATOM 881 C C . ASN A 1 110 ? 17.818 -2.907 -18.319 1.00 84.19 110 ASN A C 1
ATOM 883 O O . ASN A 1 110 ? 18.504 -2.921 -19.347 1.00 84.19 110 ASN A O 1
ATOM 887 N N . LEU A 1 111 ? 17.244 -1.792 -17.860 1.00 85.19 111 LEU A N 1
ATOM 888 C CA . LEU A 1 111 ? 17.331 -0.514 -18.559 1.00 85.19 111 LEU A CA 1
ATOM 889 C C . LEU A 1 111 ? 18.790 -0.068 -18.722 1.00 85.19 111 LEU A C 1
ATOM 891 O O . LEU A 1 111 ? 19.240 0.212 -19.834 1.00 85.19 111 LEU A O 1
ATOM 895 N N . ARG A 1 112 ? 19.588 -0.127 -17.650 1.00 86.50 112 ARG A N 1
ATOM 896 C CA . ARG A 1 112 ? 21.016 0.218 -17.706 1.00 86.50 112 ARG A CA 1
ATOM 897 C C . ARG A 1 112 ? 21.785 -0.649 -18.708 1.00 86.50 112 ARG A C 1
ATOM 899 O O . ARG A 1 112 ? 22.556 -0.120 -19.507 1.00 86.50 112 ARG A O 1
ATOM 906 N N . ARG A 1 113 ? 21.558 -1.969 -18.711 1.00 87.31 113 ARG A N 1
ATOM 907 C CA . ARG A 1 113 ? 22.182 -2.891 -19.681 1.00 87.31 113 ARG A CA 1
ATOM 908 C C . ARG A 1 113 ? 21.804 -2.554 -21.121 1.00 87.31 113 ARG A C 1
ATOM 910 O O . ARG A 1 113 ? 22.677 -2.581 -21.988 1.00 87.31 113 ARG A O 1
ATOM 917 N N . THR A 1 114 ? 20.533 -2.246 -21.381 1.00 84.88 114 THR A N 1
ATOM 918 C CA . THR A 1 114 ? 20.083 -1.894 -22.736 1.00 84.88 114 THR A CA 1
ATOM 919 C C . THR A 1 114 ? 20.737 -0.606 -23.225 1.00 84.88 114 THR A C 1
ATOM 921 O O . THR A 1 114 ? 21.297 -0.632 -24.317 1.00 84.88 114 THR A O 1
ATOM 924 N N . ILE A 1 115 ? 20.797 0.441 -22.389 1.00 86.81 115 ILE A N 1
ATOM 925 C CA . ILE A 1 115 ? 21.474 1.716 -22.692 1.00 86.81 115 ILE A CA 1
ATOM 926 C C . ILE A 1 115 ? 22.949 1.493 -23.049 1.00 86.81 115 ILE A C 1
ATOM 928 O O . ILE A 1 115 ? 23.426 1.977 -24.076 1.00 86.81 115 ILE A O 1
ATOM 932 N N . LEU A 1 116 ? 23.673 0.726 -22.227 1.00 86.94 116 LEU A N 1
ATOM 933 C CA . LEU A 1 116 ? 25.087 0.408 -22.459 1.00 86.94 116 LEU A CA 1
ATOM 934 C C . LEU A 1 116 ? 25.295 -0.358 -23.772 1.00 86.94 116 LEU A C 1
ATOM 936 O O . LEU A 1 116 ? 26.200 -0.040 -24.546 1.00 86.94 116 LEU A O 1
ATOM 940 N N . ARG A 1 117 ? 24.445 -1.355 -24.048 1.00 85.06 117 ARG A N 1
ATOM 941 C CA . ARG A 1 117 ? 24.539 -2.165 -25.268 1.00 85.06 117 ARG A CA 1
ATOM 942 C C . ARG A 1 117 ? 24.263 -1.331 -26.517 1.00 85.06 117 ARG A C 1
ATOM 944 O O . ARG A 1 117 ? 24.983 -1.460 -27.504 1.00 85.06 117 ARG A O 1
ATOM 951 N N . SER A 1 118 ? 23.242 -0.482 -26.491 1.00 80.94 118 SER A N 1
ATOM 952 C CA . SER A 1 118 ? 22.885 0.365 -27.630 1.00 80.94 118 SER A CA 1
ATOM 953 C C . SER A 1 118 ? 23.909 1.469 -27.895 1.00 80.94 118 SER A C 1
ATOM 955 O O . SER A 1 118 ? 24.241 1.715 -29.055 1.00 80.94 118 SER A O 1
ATOM 957 N N . ASP A 1 119 ? 24.459 2.083 -26.843 1.00 84.56 119 ASP A N 1
ATOM 958 C CA . ASP A 1 119 ? 25.518 3.091 -26.962 1.00 84.56 119 ASP A CA 1
ATOM 959 C C . ASP A 1 119 ? 26.790 2.482 -27.572 1.00 84.56 119 ASP A C 1
ATOM 961 O O . ASP A 1 119 ? 27.378 3.036 -28.505 1.00 84.56 119 ASP A O 1
ATOM 965 N N . TYR A 1 120 ? 27.161 1.272 -27.138 1.00 87.50 120 TYR A N 1
ATOM 966 C CA . TYR A 1 120 ? 28.274 0.532 -27.728 1.00 87.50 120 TYR A CA 1
ATOM 967 C C . TYR A 1 120 ? 28.074 0.266 -29.228 1.00 87.50 120 TYR A C 1
ATOM 969 O O . TYR A 1 120 ? 28.994 0.475 -30.021 1.00 87.50 120 TYR A O 1
ATOM 977 N N . VAL A 1 121 ? 26.874 -0.159 -29.641 1.00 86.31 121 VAL A N 1
ATOM 978 C CA . VAL A 1 121 ? 26.563 -0.432 -31.056 1.00 86.31 121 VAL A CA 1
ATOM 979 C C . VAL A 1 121 ? 26.675 0.838 -31.905 1.00 86.31 121 VAL A C 1
ATOM 981 O O . VAL A 1 121 ? 27.286 0.798 -32.977 1.00 86.31 121 VAL A O 1
ATOM 984 N N . LEU A 1 122 ? 26.144 1.970 -31.428 1.00 85.81 122 LEU A N 1
ATOM 985 C CA . LEU A 1 122 ? 26.228 3.245 -32.144 1.00 85.81 122 LEU A CA 1
ATOM 986 C C . LEU A 1 122 ? 27.683 3.723 -32.258 1.00 85.81 122 LEU A C 1
ATOM 988 O O . LEU A 1 122 ? 28.149 4.022 -33.360 1.00 85.81 122 LEU A O 1
ATOM 992 N N . LYS A 1 123 ? 28.431 3.717 -31.146 1.00 88.38 123 LYS A N 1
ATOM 993 C CA . LYS A 1 123 ? 29.851 4.103 -31.111 1.00 88.38 123 LYS A CA 1
ATOM 994 C C . LYS A 1 123 ? 30.716 3.216 -32.003 1.00 88.38 123 LYS A C 1
ATOM 996 O O . LYS A 1 123 ? 31.557 3.727 -32.744 1.00 88.38 123 LYS A O 1
ATOM 1001 N N . SER A 1 124 ? 30.499 1.902 -31.972 1.00 89.12 124 SER A N 1
ATOM 1002 C CA . SER A 1 124 ? 31.213 0.942 -32.821 1.00 89.12 124 SER A CA 1
ATOM 1003 C C . SER A 1 124 ? 30.959 1.213 -34.306 1.00 89.12 124 SER A C 1
ATOM 1005 O O . SER A 1 124 ? 31.902 1.279 -35.101 1.00 89.12 124 SER A O 1
ATOM 1007 N N . TYR A 1 125 ? 29.702 1.477 -34.679 1.00 86.88 125 TYR A N 1
ATOM 1008 C CA . TYR A 1 125 ? 29.344 1.789 -36.060 1.00 86.88 125 TYR A CA 1
ATOM 1009 C C . TYR A 1 125 ? 29.972 3.102 -36.551 1.00 86.88 125 TYR A C 1
ATOM 1011 O O . TYR A 1 125 ? 30.577 3.127 -37.627 1.00 86.88 125 TYR A O 1
ATOM 1019 N N . VAL A 1 126 ? 29.896 4.170 -35.748 1.00 89.50 126 VAL A N 1
ATOM 1020 C CA . VAL A 1 126 ? 30.513 5.471 -36.060 1.00 89.50 126 VAL A CA 1
ATOM 1021 C C . VAL A 1 126 ? 32.030 5.332 -36.204 1.00 89.50 126 VAL A C 1
ATOM 1023 O O . VAL A 1 126 ? 32.604 5.816 -37.180 1.00 89.50 126 VAL A O 1
ATOM 1026 N N . LYS A 1 127 ? 32.686 4.596 -35.297 1.00 90.88 127 LYS A N 1
ATOM 1027 C CA . LYS A 1 127 ? 34.128 4.317 -35.377 1.00 90.88 127 LYS A CA 1
ATOM 1028 C C . LYS A 1 127 ? 34.488 3.556 -36.656 1.00 90.88 127 LYS A C 1
ATOM 1030 O O . LYS A 1 127 ? 35.500 3.861 -37.283 1.00 90.88 127 LYS A O 1
ATOM 1035 N N . GLY A 1 128 ? 33.661 2.595 -37.069 1.00 88.94 128 GLY A N 1
ATOM 1036 C CA . GLY A 1 128 ? 33.825 1.869 -38.330 1.00 88.94 128 GLY A CA 1
ATOM 1037 C C . GLY A 1 128 ? 33.702 2.770 -39.564 1.00 88.94 128 GLY A C 1
ATOM 1038 O O . GLY A 1 128 ? 34.545 2.694 -40.458 1.00 88.94 128 GLY A O 1
ATOM 1039 N N . ALA A 1 129 ? 32.697 3.650 -39.601 1.00 87.88 129 ALA A N 1
ATOM 1040 C CA . ALA A 1 129 ? 32.518 4.622 -40.683 1.00 87.88 129 ALA A CA 1
ATOM 1041 C C . ALA A 1 129 ? 33.690 5.616 -40.765 1.00 87.88 129 ALA A C 1
ATOM 1043 O O . ALA A 1 129 ? 34.224 5.862 -41.848 1.00 87.88 129 ALA A O 1
ATOM 1044 N N . LEU A 1 130 ? 34.158 6.114 -39.617 1.00 88.56 130 LEU A N 1
ATOM 1045 C CA . LEU A 1 130 ? 35.309 7.012 -39.544 1.00 88.56 130 LEU A CA 1
ATOM 1046 C C . LEU A 1 130 ? 36.595 6.336 -40.040 1.00 88.56 130 LEU A C 1
ATOM 1048 O O . LEU A 1 130 ? 37.324 6.921 -40.836 1.00 88.56 130 LEU A O 1
ATOM 1052 N N . ARG A 1 131 ? 36.846 5.082 -39.638 1.00 89.56 131 ARG A N 1
ATOM 1053 C CA . ARG A 1 131 ? 37.993 4.294 -40.127 1.00 89.56 131 ARG A CA 1
ATOM 1054 C C . ARG A 1 131 ? 37.975 4.136 -41.646 1.00 89.56 131 ARG A C 1
ATOM 1056 O O . ARG A 1 131 ? 38.999 4.359 -42.283 1.00 89.56 131 ARG A O 1
ATOM 1063 N N . ARG A 1 132 ? 36.816 3.808 -42.235 1.00 86.94 132 ARG A N 1
ATOM 1064 C CA . ARG A 1 132 ? 36.667 3.724 -43.700 1.00 86.94 132 ARG A CA 1
ATOM 1065 C C . ARG A 1 132 ? 36.965 5.060 -44.377 1.00 86.94 132 ARG A C 1
ATOM 1067 O O . ARG A 1 132 ? 37.629 5.079 -45.408 1.00 86.94 132 ARG A O 1
ATOM 1074 N N . ARG A 1 133 ? 36.505 6.172 -43.799 1.00 86.31 133 ARG A N 1
ATOM 1075 C CA . ARG A 1 133 ? 36.763 7.517 -44.328 1.00 86.31 133 ARG A CA 1
ATOM 1076 C C . ARG A 1 133 ? 38.248 7.876 -44.288 1.00 86.31 133 ARG A C 1
ATOM 1078 O O . ARG A 1 133 ? 38.772 8.330 -45.299 1.00 86.31 133 ARG A O 1
ATOM 1085 N N . ILE A 1 134 ? 38.923 7.628 -43.166 1.00 89.06 134 ILE A N 1
ATOM 1086 C CA . ILE A 1 134 ? 40.368 7.870 -43.023 1.00 89.06 134 ILE A CA 1
ATOM 1087 C C . ILE A 1 134 ? 41.153 7.050 -44.053 1.00 89.06 134 ILE A C 1
ATOM 1089 O O . ILE A 1 134 ? 41.969 7.616 -44.774 1.00 89.06 134 ILE A O 1
ATOM 1093 N N . ALA A 1 135 ? 40.854 5.753 -44.185 1.00 89.25 135 ALA A N 1
ATOM 1094 C CA . ALA A 1 135 ? 41.531 4.880 -45.145 1.00 89.25 135 ALA A CA 1
ATOM 1095 C C . ALA A 1 135 ? 41.362 5.360 -46.599 1.00 89.25 135 ALA A C 1
ATOM 1097 O O . ALA A 1 135 ? 42.320 5.364 -47.367 1.00 89.25 135 ALA A O 1
ATOM 1098 N N . ARG A 1 136 ? 40.160 5.820 -46.974 1.00 85.75 136 ARG A N 1
ATOM 1099 C CA . ARG A 1 136 ? 39.909 6.381 -48.312 1.00 85.75 136 ARG A CA 1
ATOM 1100 C C . ARG A 1 136 ? 40.675 7.679 -48.553 1.00 85.75 136 ARG A C 1
ATOM 1102 O O . ARG A 1 136 ? 41.286 7.813 -49.604 1.00 85.75 136 ARG A O 1
ATOM 1109 N N . HIS A 1 137 ? 40.679 8.606 -47.593 1.00 86.44 137 HIS A N 1
ATOM 1110 C CA . HIS A 1 137 ? 41.468 9.836 -47.715 1.00 86.44 137 HIS A CA 1
ATOM 1111 C C . HIS A 1 137 ? 42.962 9.534 -47.862 1.00 86.44 137 HIS A C 1
ATOM 1113 O O . HIS A 1 137 ? 43.614 10.118 -48.719 1.00 86.44 137 HIS A O 1
ATOM 1119 N N . GLN A 1 138 ? 43.495 8.589 -47.084 1.00 89.38 138 GLN A N 1
ATOM 1120 C CA . GLN A 1 138 ? 44.893 8.168 -47.201 1.00 89.38 138 GLN A CA 1
ATOM 1121 C C . GLN A 1 138 ? 45.210 7.586 -48.584 1.00 89.38 138 GLN A C 1
ATOM 1123 O O . GLN A 1 138 ? 46.225 7.954 -49.167 1.00 89.38 138 GLN A O 1
ATOM 1128 N N . ALA A 1 139 ? 44.336 6.738 -49.136 1.00 87.69 139 ALA A N 1
ATOM 1129 C CA . ALA A 1 139 ? 44.516 6.185 -50.479 1.00 87.69 139 ALA A CA 1
ATOM 1130 C C . ALA A 1 139 ? 44.524 7.278 -51.564 1.00 87.69 139 ALA A C 1
ATOM 1132 O O . ALA A 1 139 ? 45.353 7.249 -52.469 1.00 87.69 139 ALA A O 1
ATOM 1133 N N . VAL A 1 140 ? 43.639 8.273 -51.443 1.00 87.81 140 VAL A N 1
ATOM 1134 C CA . VAL A 1 140 ? 43.595 9.431 -52.349 1.00 87.81 140 VAL A CA 1
ATOM 1135 C C . VAL A 1 140 ? 44.878 10.256 -52.247 1.00 87.81 140 VAL A C 1
ATOM 1137 O O . VAL A 1 140 ? 45.469 10.586 -53.271 1.00 87.81 140 VAL A O 1
ATOM 1140 N N . HIS A 1 141 ? 45.353 10.541 -51.031 1.00 87.81 141 HIS A N 1
ATOM 1141 C CA . HIS A 1 141 ? 46.611 11.264 -50.825 1.00 87.81 141 HIS A CA 1
ATOM 1142 C C . HIS A 1 141 ? 47.808 10.534 -51.444 1.00 87.81 141 HIS A C 1
ATOM 1144 O O . HIS A 1 141 ? 48.560 11.141 -52.198 1.00 87.81 141 HIS A O 1
ATOM 1150 N N . GLN A 1 142 ? 47.936 9.223 -51.217 1.00 89.38 142 GLN A N 1
ATOM 1151 C CA . GLN A 1 142 ? 49.011 8.420 -51.813 1.00 89.38 142 GLN A CA 1
ATOM 1152 C C . GLN A 1 142 ? 48.984 8.457 -53.344 1.00 89.38 142 GLN A C 1
ATOM 1154 O O . GLN A 1 142 ? 50.034 8.491 -53.988 1.00 89.38 142 GLN A O 1
ATOM 1159 N N . HIS A 1 143 ? 47.789 8.465 -53.932 1.00 88.06 143 HIS A N 1
ATOM 1160 C CA . HIS A 1 143 ? 47.640 8.563 -55.374 1.00 88.06 143 HIS A CA 1
ATOM 1161 C C . HIS A 1 143 ? 48.069 9.938 -55.907 1.00 88.06 143 HIS A C 1
ATOM 1163 O O . HIS A 1 143 ? 48.787 10.005 -56.906 1.00 88.06 143 HIS A O 1
ATOM 1169 N N . PHE A 1 144 ? 47.682 11.033 -55.244 1.00 87.56 144 PHE A N 1
ATOM 1170 C CA . PHE A 1 144 ? 48.133 12.382 -55.609 1.00 87.56 144 PHE A CA 1
ATOM 1171 C C . PHE A 1 144 ? 49.653 12.535 -55.493 1.00 87.56 144 PHE A C 1
ATOM 1173 O O . PHE A 1 144 ? 50.280 13.055 -56.415 1.00 87.56 144 PHE A O 1
ATOM 1180 N N . ASP A 1 145 ? 50.258 12.002 -54.431 1.00 90.94 145 ASP A N 1
ATOM 1181 C CA . ASP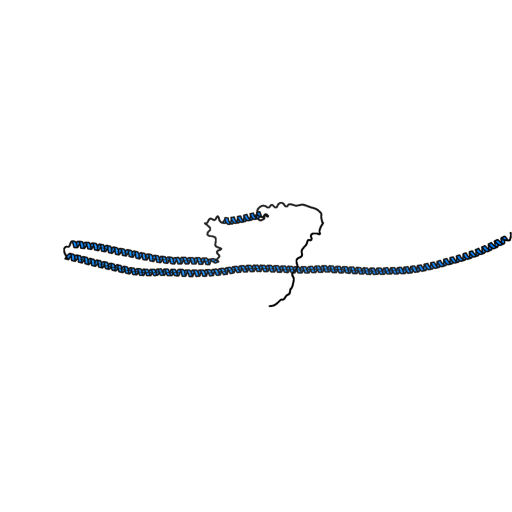 A 1 145 ? 51.715 12.005 -54.266 1.00 90.94 145 ASP A CA 1
ATOM 1182 C C . ASP A 1 145 ? 52.415 11.235 -55.405 1.00 90.94 145 ASP A C 1
ATOM 1184 O O . ASP A 1 145 ? 53.489 11.621 -55.876 1.00 90.94 145 ASP A O 1
ATOM 1188 N N . GLY A 1 146 ? 51.816 10.131 -55.8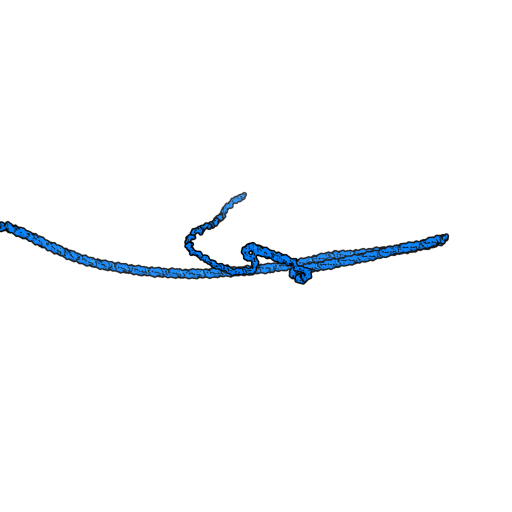68 1.00 90.31 146 GLY A N 1
ATOM 1189 C CA . GLY A 1 146 ? 52.299 9.352 -57.011 1.00 90.31 146 GLY A CA 1
ATOM 1190 C C . GLY A 1 146 ? 52.199 10.110 -58.340 1.00 90.31 146 GLY A C 1
ATOM 1191 O O . GLY A 1 146 ? 53.165 10.144 -59.109 1.00 90.31 146 GLY A O 1
ATOM 1192 N N . LEU A 1 147 ? 51.060 10.761 -58.583 1.00 89.38 147 LEU A N 1
ATOM 1193 C CA . LEU A 1 147 ? 50.814 11.638 -59.733 1.00 89.38 147 LEU A CA 1
ATOM 1194 C C . LEU A 1 147 ? 51.824 12.788 -59.796 1.00 89.38 147 LEU A C 1
ATOM 1196 O O . LEU A 1 147 ? 52.454 13.013 -60.830 1.00 89.38 147 LEU A O 1
ATOM 1200 N N . GLU A 1 148 ? 52.038 13.478 -58.677 1.00 90.62 148 GLU A N 1
ATOM 1201 C CA . GLU A 1 148 ? 52.965 14.606 -58.603 1.00 90.62 148 GLU A CA 1
ATOM 1202 C C . GLU A 1 148 ? 54.398 14.175 -58.957 1.00 90.62 148 GLU A C 1
ATOM 1204 O O . GLU A 1 148 ? 55.091 14.845 -59.731 1.00 90.62 148 GLU A O 1
ATOM 1209 N N . LYS A 1 149 ? 54.829 13.007 -58.461 1.00 91.94 149 LYS A N 1
ATOM 1210 C CA . LYS A 1 149 ? 56.126 12.412 -58.819 1.00 91.94 149 LYS A CA 1
ATOM 1211 C C . LYS A 1 149 ? 56.211 12.075 -60.308 1.00 91.94 149 LYS A C 1
ATOM 1213 O O . LYS A 1 149 ? 57.236 12.371 -60.924 1.00 91.94 149 LYS A O 1
ATOM 1218 N N . ARG A 1 150 ? 55.159 11.498 -60.905 1.00 90.19 150 ARG A N 1
ATOM 1219 C CA . ARG A 1 150 ? 55.110 11.185 -62.349 1.00 90.19 150 ARG A CA 1
ATOM 1220 C C . ARG A 1 150 ? 55.248 12.445 -63.201 1.00 90.19 150 ARG A C 1
ATOM 1222 O O . ARG A 1 150 ? 56.068 12.462 -64.119 1.00 90.19 150 ARG A O 1
ATOM 1229 N N . ILE A 1 151 ? 54.515 13.506 -62.863 1.00 90.12 151 ILE A N 1
ATOM 1230 C CA . ILE A 1 151 ? 54.562 14.792 -63.575 1.00 90.12 151 ILE A CA 1
ATOM 1231 C C . ILE A 1 151 ? 55.958 15.417 -63.466 1.00 90.12 151 ILE A C 1
ATOM 1233 O O . ILE A 1 151 ? 56.561 15.756 -64.489 1.00 90.12 151 ILE A O 1
ATOM 1237 N N . LYS A 1 152 ? 56.516 15.508 -62.249 1.00 92.12 152 LYS A N 1
ATOM 1238 C CA . LYS A 1 152 ? 57.870 16.044 -62.013 1.00 92.12 152 LYS A CA 1
ATOM 1239 C C . LYS A 1 152 ? 58.937 15.258 -62.776 1.00 92.12 152 LYS A C 1
ATOM 1241 O O . LYS A 1 152 ? 59.792 15.862 -63.424 1.00 92.12 152 LYS A O 1
ATOM 1246 N N . ASN A 1 153 ? 58.865 13.927 -62.754 1.00 91.88 153 ASN A N 1
ATOM 1247 C CA . ASN A 1 153 ? 59.809 13.067 -63.463 1.00 91.88 153 ASN A CA 1
ATOM 1248 C C . ASN A 1 153 ? 59.708 13.241 -64.988 1.00 91.88 153 ASN A C 1
ATOM 1250 O O . ASN A 1 153 ? 60.722 13.424 -65.658 1.00 91.88 153 ASN A O 1
ATOM 1254 N N . ASN A 1 154 ? 58.493 13.262 -65.546 1.00 89.44 154 ASN A N 1
ATOM 1255 C CA . ASN A 1 154 ? 58.279 13.488 -66.978 1.00 89.44 154 ASN A CA 1
ATOM 1256 C C . ASN A 1 154 ? 58.784 14.877 -67.414 1.00 89.44 154 ASN A C 1
ATOM 1258 O O . ASN A 1 154 ? 59.426 15.016 -68.461 1.00 89.44 154 ASN A O 1
ATOM 1262 N N . GLN A 1 155 ? 58.550 15.909 -66.597 1.00 88.69 155 GLN A N 1
ATOM 1263 C CA . GLN A 1 155 ? 59.060 17.254 -66.846 1.00 88.69 155 GLN A CA 1
ATOM 1264 C C . GLN A 1 155 ? 60.594 17.287 -66.827 1.00 88.69 155 GLN A C 1
ATOM 1266 O O . GLN A 1 155 ? 61.198 17.846 -67.744 1.00 88.69 155 GLN A O 1
ATOM 1271 N N . TRP A 1 156 ? 61.222 16.674 -65.821 1.00 90.00 156 TRP A N 1
ATOM 1272 C CA . TRP A 1 156 ? 62.677 16.612 -65.689 1.00 90.00 156 TRP A CA 1
ATOM 1273 C C . TRP A 1 156 ? 63.328 15.835 -66.844 1.00 90.00 156 TRP A C 1
ATOM 1275 O O . TRP A 1 156 ? 64.177 16.389 -67.544 1.00 90.00 156 TRP A O 1
ATOM 1285 N N . LEU A 1 157 ? 62.855 14.615 -67.130 1.00 88.50 157 LEU A N 1
ATOM 1286 C CA . LEU A 1 157 ? 63.348 13.780 -68.233 1.00 88.50 157 LEU A CA 1
ATOM 1287 C C . LEU A 1 157 ? 63.197 14.476 -69.587 1.00 88.50 157 LEU A C 1
ATOM 1289 O O . LEU A 1 157 ? 64.107 14.442 -70.413 1.00 88.50 157 LEU A O 1
ATOM 1293 N N . SER A 1 158 ? 62.058 15.129 -69.825 1.00 85.81 158 SER A N 1
ATOM 1294 C CA . SER A 1 158 ? 61.819 15.854 -71.073 1.00 85.81 158 SER A CA 1
ATOM 1295 C C . SER A 1 158 ? 62.743 17.061 -71.222 1.00 85.81 158 SER A C 1
ATOM 1297 O O . SER A 1 158 ? 63.259 17.277 -72.317 1.00 85.81 158 SER A O 1
ATOM 1299 N N . LYS A 1 159 ? 62.971 17.836 -70.150 1.00 87.56 159 LYS A N 1
ATOM 1300 C CA . LYS A 1 159 ? 63.912 18.969 -70.162 1.00 87.56 159 LYS A CA 1
ATOM 1301 C C . LYS A 1 159 ? 65.339 18.496 -70.428 1.00 87.56 159 LYS A C 1
ATOM 1303 O O . LYS A 1 159 ? 66.021 19.078 -71.266 1.00 87.56 159 LYS A O 1
ATOM 1308 N N . GLN A 1 160 ? 65.766 17.421 -69.765 1.00 88.00 160 GLN A N 1
ATOM 1309 C CA . GLN A 1 160 ? 67.097 16.848 -69.950 1.00 88.00 160 GLN A CA 1
ATOM 1310 C C . GLN A 1 160 ? 67.290 16.337 -71.384 1.00 88.00 160 GLN A C 1
ATOM 1312 O O . GLN A 1 160 ? 68.248 16.728 -72.043 1.00 88.00 160 GLN A O 1
ATOM 1317 N N . ARG A 1 161 ? 66.350 15.532 -71.904 1.00 85.75 161 ARG A N 1
ATOM 1318 C CA . ARG A 1 161 ? 66.401 15.004 -73.280 1.00 85.75 161 ARG A CA 1
ATOM 1319 C C . ARG A 1 161 ? 66.413 16.115 -74.328 1.00 85.75 161 ARG A C 1
ATOM 1321 O O . ARG A 1 161 ? 67.173 16.025 -75.290 1.00 85.75 161 ARG A O 1
ATOM 1328 N N . LEU A 1 162 ? 65.590 17.152 -74.148 1.00 86.25 162 LEU A N 1
ATOM 1329 C CA . LEU A 1 162 ? 65.553 18.301 -75.053 1.00 86.25 162 LEU A CA 1
ATOM 1330 C C . LEU A 1 162 ? 66.877 19.073 -75.020 1.00 86.25 162 LEU A C 1
ATOM 1332 O O . LEU A 1 162 ? 67.436 19.325 -76.078 1.00 86.25 162 LEU A O 1
ATOM 1336 N N . SER A 1 163 ? 67.409 19.369 -73.831 1.00 85.94 163 SER A N 1
ATOM 1337 C CA . SER A 1 163 ? 68.694 20.063 -73.668 1.00 85.94 163 SER A CA 1
ATOM 1338 C C . SER A 1 163 ? 69.855 19.282 -74.297 1.00 85.94 163 SER A C 1
ATOM 1340 O O . SER A 1 163 ? 70.625 19.836 -75.079 1.00 85.94 163 SER A O 1
ATOM 1342 N N . SER A 1 164 ? 69.939 17.967 -74.061 1.00 86.38 164 SER A N 1
ATOM 1343 C CA . SER A 1 164 ? 70.976 17.120 -74.664 1.00 86.38 164 SER A CA 1
ATOM 1344 C C . SER A 1 164 ? 70.897 17.089 -76.193 1.00 86.38 164 SER A C 1
ATOM 1346 O O . SER A 1 164 ? 71.925 17.223 -76.854 1.00 86.38 164 SER A O 1
ATOM 1348 N N . LYS A 1 165 ? 69.698 16.934 -76.773 1.00 84.44 165 LYS A N 1
ATOM 1349 C CA . LYS A 1 165 ? 69.519 16.920 -78.235 1.00 84.44 165 LYS A CA 1
ATOM 1350 C C . LYS A 1 165 ? 69.739 18.294 -78.862 1.00 84.44 165 LYS A C 1
ATOM 1352 O O . LYS A 1 165 ? 70.366 18.375 -79.912 1.00 84.44 165 LYS A O 1
ATOM 1357 N N . PHE A 1 166 ? 69.288 19.360 -78.206 1.00 84.00 166 PHE A N 1
ATOM 1358 C CA . PHE A 1 166 ? 69.511 20.733 -78.650 1.00 84.00 166 PHE A CA 1
ATOM 1359 C C . PHE A 1 166 ? 71.006 21.066 -78.698 1.00 84.00 166 PHE A C 1
ATOM 1361 O O . PHE A 1 166 ? 71.489 21.527 -79.727 1.00 84.00 166 PHE A O 1
ATOM 1368 N N . ASN A 1 167 ? 71.759 20.730 -77.646 1.00 85.06 167 ASN A N 1
ATOM 1369 C CA . ASN A 1 167 ? 73.209 20.930 -77.616 1.00 85.06 167 ASN A CA 1
ATOM 1370 C C . ASN A 1 167 ? 73.931 20.111 -78.699 1.00 85.06 167 ASN A C 1
ATOM 1372 O O . ASN A 1 167 ? 74.846 20.628 -79.334 1.00 85.06 167 ASN A O 1
ATOM 1376 N N . GLN A 1 168 ? 73.500 18.868 -78.959 1.00 83.69 168 GLN A N 1
ATOM 1377 C CA . GLN A 1 168 ? 74.040 18.046 -80.054 1.00 83.69 168 GLN A CA 1
ATOM 1378 C C . GLN A 1 168 ? 73.819 18.704 -81.425 1.00 83.69 168 GLN A C 1
ATOM 1380 O O . GLN A 1 168 ? 74.759 18.813 -82.208 1.00 83.69 168 GLN A O 1
ATOM 1385 N N . TYR A 1 169 ? 72.601 19.176 -81.714 1.00 81.31 169 TYR A N 1
ATOM 1386 C CA . TYR A 1 169 ? 72.306 19.835 -82.990 1.00 81.31 169 TYR A CA 1
ATOM 1387 C C . TYR A 1 169 ? 72.987 21.203 -83.123 1.00 81.31 169 TYR A C 1
ATOM 1389 O O . TYR A 1 169 ? 73.434 21.535 -84.216 1.00 81.31 169 TYR A O 1
ATOM 1397 N N . ALA A 1 170 ? 73.131 21.962 -82.032 1.00 80.69 170 ALA A N 1
ATOM 1398 C CA . ALA A 1 170 ? 73.855 23.233 -82.021 1.00 80.69 170 ALA A CA 1
ATOM 1399 C C . ALA A 1 170 ? 75.358 23.050 -82.306 1.00 80.69 170 ALA A C 1
ATOM 1401 O O . ALA A 1 170 ? 75.932 23.799 -83.092 1.00 80.69 170 ALA A O 1
ATOM 1402 N N . GLN A 1 171 ? 75.989 22.019 -81.729 1.00 80.81 171 GLN A N 1
ATOM 1403 C CA . GLN A 1 171 ? 77.386 21.675 -82.023 1.00 80.81 171 GLN A CA 1
ATOM 1404 C C . GLN A 1 171 ? 77.579 21.237 -83.479 1.00 80.81 171 GLN A C 1
ATOM 1406 O O . GLN A 1 171 ? 78.541 21.652 -84.117 1.00 80.81 171 GLN A O 1
ATOM 1411 N N . MET A 1 172 ? 76.660 20.427 -84.018 1.00 76.12 172 MET A N 1
ATOM 1412 C CA . MET A 1 172 ? 76.708 20.003 -85.421 1.00 76.12 172 MET A CA 1
ATOM 1413 C C . MET A 1 172 ? 76.522 21.186 -86.380 1.00 76.12 172 MET A C 1
ATOM 1415 O O . MET A 1 172 ? 77.270 21.288 -87.342 1.00 76.12 172 MET A O 1
ATOM 1419 N N . ALA A 1 173 ? 75.595 22.104 -86.086 1.00 74.12 173 ALA A N 1
ATOM 1420 C CA . ALA A 1 173 ? 75.343 23.291 -86.905 1.00 74.12 173 ALA A CA 1
ATOM 1421 C C . ALA A 1 173 ? 76.539 24.259 -86.955 1.00 74.12 173 ALA A C 1
ATOM 1423 O O . ALA A 1 173 ? 76.818 24.821 -88.009 1.00 74.12 173 ALA A O 1
ATOM 1424 N N . ASN A 1 174 ? 77.272 24.423 -85.848 1.00 77.25 174 ASN A N 1
ATOM 1425 C CA . ASN A 1 174 ? 78.471 25.272 -85.803 1.00 77.25 174 ASN A CA 1
ATOM 1426 C C . ASN A 1 174 ? 79.649 24.710 -86.623 1.00 77.25 174 ASN A C 1
ATOM 1428 O O . ASN A 1 174 ? 80.547 25.466 -86.986 1.00 77.25 174 ASN A O 1
ATOM 1432 N N . ASN A 1 175 ? 79.651 23.404 -86.911 1.00 73.56 175 ASN A N 1
ATOM 1433 C CA . ASN A 1 175 ? 80.729 22.720 -87.631 1.00 73.56 175 ASN A CA 1
ATOM 1434 C C . ASN A 1 175 ? 80.432 22.520 -89.132 1.00 73.56 175 ASN A C 1
ATOM 1436 O O . ASN A 1 175 ? 81.316 22.095 -89.872 1.00 73.56 175 ASN A O 1
ATOM 1440 N N . THR A 1 176 ? 79.208 22.801 -89.588 1.00 62.38 176 THR A N 1
ATOM 1441 C CA . THR A 1 176 ? 78.768 22.616 -90.983 1.00 62.38 176 THR A CA 1
ATOM 1442 C C . THR A 1 176 ? 78.707 23.954 -91.718 1.00 62.38 176 THR A C 1
ATOM 1444 O O . THR A 1 176 ? 78.008 24.859 -91.269 1.00 62.38 176 THR A O 1
ATOM 1447 N N . LEU A 1 177 ? 79.398 24.080 -92.858 1.00 58.72 177 LEU A N 1
ATOM 1448 C CA . LEU A 1 177 ? 79.412 25.306 -93.677 1.00 58.72 177 LEU A CA 1
ATOM 1449 C C . LEU A 1 177 ? 78.399 25.283 -94.844 1.00 58.72 177 LEU A C 1
ATOM 1451 O O . LEU A 1 177 ? 78.203 26.308 -95.494 1.00 58.72 177 LEU A O 1
ATOM 1455 N N . ASP A 1 178 ? 77.771 24.134 -95.122 1.00 71.75 178 ASP A N 1
ATOM 1456 C CA . ASP A 1 178 ? 76.861 23.942 -96.258 1.00 71.75 178 ASP A CA 1
ATOM 1457 C C . ASP A 1 178 ? 75.375 24.146 -95.891 1.00 71.75 178 ASP A C 1
ATOM 1459 O O . ASP A 1 178 ? 74.863 23.657 -94.879 1.00 71.75 178 ASP A O 1
ATOM 1463 N N . VAL A 1 179 ? 74.655 24.862 -96.759 1.00 74.00 179 VAL A N 1
ATOM 1464 C CA . VAL A 1 179 ? 73.255 25.270 -96.560 1.00 74.00 179 VAL A CA 1
ATOM 1465 C C . VAL A 1 179 ? 72.299 24.076 -96.673 1.00 74.00 179 VAL A C 1
ATOM 1467 O O . VAL A 1 179 ? 71.278 24.031 -95.975 1.00 74.00 179 VAL A O 1
ATOM 1470 N N . GLN A 1 180 ? 72.614 23.080 -97.512 1.00 76.56 180 GLN A N 1
ATOM 1471 C CA . GLN A 1 180 ? 71.763 21.896 -97.668 1.00 76.56 180 GLN A CA 1
ATOM 1472 C C . GLN A 1 180 ? 71.833 20.983 -96.440 1.00 76.56 180 GLN A C 1
ATOM 1474 O O . GLN A 1 180 ? 70.784 20.579 -95.927 1.00 76.56 180 GLN A O 1
ATOM 1479 N N . GLU A 1 181 ? 73.028 20.719 -95.906 1.00 75.69 181 GLU A N 1
ATOM 1480 C CA . GLU A 1 181 ? 73.205 19.940 -94.672 1.00 75.69 181 GLU A CA 1
ATOM 1481 C C . GLU A 1 181 ? 72.515 20.592 -93.463 1.00 75.69 181 GLU A C 1
ATOM 1483 O O . GLU A 1 181 ? 71.824 19.910 -92.694 1.00 75.69 181 GLU A O 1
ATOM 1488 N N . LEU A 1 182 ? 72.601 21.922 -93.343 1.00 77.50 182 LEU A N 1
ATOM 1489 C CA . LEU A 1 182 ? 71.908 22.679 -92.299 1.00 77.50 182 LEU A CA 1
ATOM 1490 C C . LEU A 1 182 ? 70.381 22.531 -92.406 1.00 77.50 182 LEU A C 1
ATOM 1492 O O . LEU A 1 182 ? 69.697 22.315 -91.401 1.00 77.50 182 LEU A O 1
ATOM 1496 N N . SER A 1 183 ? 69.833 22.574 -93.626 1.00 79.62 183 SER A N 1
ATOM 1497 C CA . SER A 1 183 ? 68.399 22.362 -93.860 1.00 79.62 183 SER A CA 1
ATOM 1498 C C . SER A 1 183 ? 67.948 20.942 -93.476 1.00 79.62 183 SER A C 1
ATOM 1500 O O . SER A 1 183 ? 66.870 20.758 -92.897 1.00 79.62 183 SER A O 1
ATOM 1502 N N . MET A 1 184 ? 68.788 19.926 -93.717 1.00 82.25 184 MET A N 1
ATOM 1503 C CA . MET A 1 184 ? 68.516 18.548 -93.302 1.00 82.25 184 MET A CA 1
ATOM 1504 C C . MET A 1 184 ? 68.558 18.393 -91.777 1.00 82.25 184 MET A C 1
ATOM 1506 O O . MET A 1 184 ? 67.689 17.721 -91.213 1.00 82.25 184 MET A O 1
ATOM 1510 N N . LEU A 1 185 ? 69.523 19.021 -91.095 1.00 81.50 185 LEU A N 1
ATOM 1511 C CA . LEU A 1 185 ? 69.598 19.049 -89.629 1.00 81.50 185 LEU A CA 1
ATOM 1512 C C . LEU A 1 185 ? 68.388 19.756 -89.009 1.00 81.50 185 LEU A C 1
ATOM 1514 O O . LEU A 1 185 ? 67.786 19.226 -88.073 1.00 81.50 185 LEU A O 1
ATOM 1518 N N . LEU A 1 186 ? 67.965 20.889 -89.574 1.00 82.75 186 LEU A N 1
ATOM 1519 C CA . LEU A 1 186 ? 66.767 21.604 -89.136 1.00 82.75 186 LEU A CA 1
ATOM 1520 C C . LEU A 1 186 ? 65.505 20.749 -89.309 1.00 82.75 186 LEU A C 1
ATOM 1522 O O . LEU A 1 186 ? 64.668 20.688 -88.408 1.00 82.75 186 LEU A O 1
ATOM 1526 N N . ASN A 1 187 ? 65.386 20.026 -90.424 1.00 84.12 187 ASN A N 1
ATOM 1527 C CA . ASN A 1 187 ? 64.280 19.097 -90.652 1.00 84.12 187 ASN A CA 1
ATOM 1528 C C . ASN A 1 187 ? 64.294 17.918 -89.667 1.00 84.12 187 ASN A C 1
ATOM 1530 O O . ASN A 1 187 ? 63.233 17.521 -89.183 1.00 84.12 187 ASN A O 1
ATOM 1534 N N . LYS A 1 188 ? 65.470 17.379 -89.318 1.00 85.25 188 LYS A N 1
ATOM 1535 C CA . LYS A 1 188 ? 65.608 16.355 -88.266 1.00 85.25 188 LYS A CA 1
ATOM 1536 C C . LYS A 1 188 ? 65.194 16.902 -86.896 1.00 85.25 188 LYS A C 1
ATOM 1538 O O . LYS A 1 188 ? 64.429 16.246 -86.193 1.00 85.25 188 LYS A O 1
ATOM 1543 N N . HIS A 1 189 ? 65.623 18.116 -86.549 1.00 84.25 189 HIS A N 1
ATOM 1544 C CA . HIS A 1 189 ? 65.229 18.778 -85.304 1.00 84.25 189 HIS A CA 1
ATOM 1545 C C . HIS A 1 189 ? 63.719 19.060 -85.254 1.00 84.25 189 HIS A C 1
ATOM 1547 O O . HIS A 1 189 ? 63.071 18.784 -84.246 1.00 84.25 189 HIS A O 1
ATOM 1553 N N . LYS A 1 190 ? 63.125 19.525 -86.362 1.00 87.12 190 LYS A N 1
ATOM 1554 C CA . LYS A 1 190 ? 61.677 19.747 -86.485 1.00 87.12 190 LYS A CA 1
ATOM 1555 C C . LYS A 1 190 ? 60.891 18.447 -86.310 1.00 87.12 190 LYS A C 1
ATOM 1557 O O . LYS A 1 190 ? 59.915 18.438 -85.566 1.00 87.12 190 LYS A O 1
ATOM 1562 N N . LYS A 1 191 ? 61.335 17.346 -86.930 1.00 87.69 191 LYS A N 1
ATOM 1563 C CA . LYS A 1 191 ? 60.732 16.012 -86.749 1.00 87.69 191 LYS A CA 1
ATOM 1564 C C . LYS A 1 191 ? 60.774 15.572 -85.283 1.00 87.69 191 LYS A C 1
ATOM 1566 O O . LYS A 1 191 ? 59.726 15.256 -84.724 1.00 87.69 191 LYS A O 1
ATOM 1571 N N . TYR A 1 192 ? 61.933 15.674 -84.631 1.00 86.56 192 TYR A N 1
ATOM 1572 C CA . TYR A 1 192 ? 62.066 15.371 -83.202 1.00 86.56 192 TYR A CA 1
ATOM 1573 C C . TYR A 1 192 ? 61.154 16.250 -82.325 1.00 86.56 192 TYR A C 1
ATOM 1575 O O . TYR A 1 192 ? 60.490 15.747 -81.421 1.00 86.56 192 TYR A O 1
ATOM 1583 N N . GLY A 1 193 ? 61.050 17.550 -82.624 1.00 86.62 193 GLY A N 1
ATOM 1584 C CA . GLY A 1 193 ? 60.118 18.459 -81.952 1.00 86.62 193 GLY A CA 1
ATOM 1585 C C . GLY A 1 193 ? 58.656 18.030 -82.111 1.00 86.62 193 GLY A C 1
ATOM 1586 O O . GLY A 1 193 ? 57.918 17.998 -81.130 1.00 86.62 193 GLY A O 1
ATOM 1587 N N . THR A 1 194 ? 58.243 17.624 -83.317 1.00 89.25 194 THR A N 1
ATOM 1588 C CA . THR A 1 194 ? 56.881 17.114 -83.548 1.00 89.25 194 THR A CA 1
ATOM 1589 C C . THR A 1 194 ? 56.607 15.792 -82.832 1.00 89.25 194 THR A C 1
ATOM 1591 O O . THR A 1 194 ? 55.510 15.606 -82.313 1.00 89.25 194 THR A O 1
ATOM 1594 N N . GLU A 1 195 ? 57.586 14.888 -82.750 1.00 88.75 195 GLU A N 1
ATOM 1595 C CA . GLU A 1 195 ? 57.470 13.632 -81.996 1.00 88.75 195 GLU A CA 1
ATOM 1596 C C . GLU A 1 195 ? 57.356 13.888 -80.490 1.00 88.75 195 GLU A C 1
ATOM 1598 O O . GLU A 1 195 ? 56.507 13.294 -79.827 1.00 88.75 195 GLU A O 1
ATOM 1603 N N . LEU A 1 196 ? 58.148 14.821 -79.952 1.00 88.56 196 LEU A N 1
ATOM 1604 C CA . LEU A 1 196 ? 58.074 15.206 -78.545 1.00 88.56 196 LEU A CA 1
ATOM 1605 C C . LEU A 1 196 ? 56.732 15.867 -78.206 1.00 88.56 196 LEU A C 1
ATOM 1607 O O . LEU A 1 196 ? 56.161 15.559 -77.164 1.00 88.56 196 LEU A O 1
ATOM 1611 N N . ILE A 1 197 ? 56.212 16.736 -79.081 1.00 89.00 197 ILE A N 1
ATOM 1612 C CA . ILE A 1 197 ? 54.882 17.341 -78.913 1.00 89.00 197 ILE A CA 1
ATOM 1613 C C . ILE A 1 197 ? 53.802 16.256 -78.917 1.00 89.00 197 ILE A C 1
ATOM 1615 O O . ILE A 1 197 ? 52.958 16.259 -78.030 1.00 89.00 197 ILE A O 1
ATOM 1619 N N . LYS A 1 198 ? 53.858 15.286 -79.841 1.00 91.38 198 LYS A N 1
ATOM 1620 C CA . LYS A 1 198 ? 52.916 14.152 -79.862 1.00 91.38 198 LYS A CA 1
ATOM 1621 C C . LYS A 1 198 ? 52.992 13.313 -78.586 1.00 91.38 198 LYS A C 1
ATOM 1623 O O . LYS A 1 198 ? 51.959 12.983 -78.019 1.00 91.38 198 LYS A O 1
ATOM 1628 N N . ALA A 1 199 ? 54.197 13.011 -78.104 1.00 89.06 199 ALA A N 1
ATOM 1629 C CA . ALA A 1 199 ? 54.384 12.276 -76.854 1.00 89.06 199 ALA A CA 1
ATOM 1630 C C . ALA A 1 199 ? 53.869 13.061 -75.634 1.00 89.06 199 ALA A C 1
ATOM 1632 O O . ALA A 1 199 ? 53.309 12.477 -74.711 1.00 89.06 199 ALA A O 1
ATOM 1633 N N . LYS A 1 200 ? 54.034 14.390 -75.625 1.00 89.56 200 LYS A N 1
ATOM 1634 C CA . LYS A 1 200 ? 53.473 15.263 -74.587 1.00 89.56 200 LYS A CA 1
ATOM 1635 C C . LYS A 1 200 ? 51.956 15.341 -74.662 1.00 89.56 200 LYS A C 1
ATOM 1637 O O . LYS A 1 200 ? 51.336 15.280 -73.613 1.00 89.56 200 LYS A O 1
ATOM 1642 N N . GLN A 1 201 ? 51.385 15.427 -75.860 1.00 93.06 201 GLN A N 1
ATOM 1643 C CA . GLN A 1 201 ? 49.940 15.413 -76.050 1.00 93.06 201 GLN A CA 1
ATOM 1644 C C . GLN A 1 201 ? 49.343 14.088 -75.568 1.00 93.06 201 GLN A C 1
ATOM 1646 O O . GLN A 1 201 ? 48.436 14.109 -74.756 1.00 93.06 201 GLN A O 1
ATOM 1651 N N . SER A 1 202 ? 49.950 12.953 -75.928 1.00 93.12 202 SER A N 1
ATOM 1652 C CA . SER A 1 202 ? 49.549 11.639 -75.406 1.00 93.12 202 SER A CA 1
ATOM 1653 C C . SER A 1 202 ? 49.618 11.569 -73.876 1.00 93.12 202 SER A C 1
ATOM 1655 O O . SER A 1 202 ? 48.742 10.987 -73.251 1.00 93.12 202 SER A O 1
ATOM 1657 N N . PHE A 1 203 ? 50.641 12.169 -73.254 1.00 92.19 203 PHE A N 1
ATOM 1658 C CA . PHE A 1 203 ? 50.737 12.235 -71.792 1.00 92.19 203 PHE A CA 1
ATOM 1659 C C . PHE A 1 203 ? 49.690 13.173 -71.170 1.00 92.19 203 PHE A C 1
ATOM 1661 O O . PHE A 1 203 ? 49.250 12.932 -70.051 1.00 92.19 203 PHE A O 1
ATOM 1668 N N . VAL A 1 204 ? 49.292 14.243 -71.866 1.00 92.31 204 VAL A N 1
ATOM 1669 C CA . VAL A 1 204 ? 48.174 15.102 -71.446 1.00 92.31 204 VAL A CA 1
ATOM 1670 C C . VAL A 1 204 ? 46.866 14.318 -71.505 1.00 92.31 204 VAL A C 1
ATOM 1672 O O . VAL A 1 204 ? 46.147 14.318 -70.514 1.00 92.31 204 VAL A O 1
ATOM 1675 N N . ASP A 1 205 ? 46.615 13.584 -72.589 1.00 94.44 205 ASP A N 1
ATOM 1676 C CA . ASP A 1 205 ? 45.412 12.761 -72.742 1.00 94.44 205 ASP A CA 1
ATOM 1677 C C . ASP A 1 205 ? 45.331 11.685 -71.630 1.00 94.44 205 ASP A C 1
ATOM 1679 O O . ASP A 1 205 ? 44.286 11.505 -71.006 1.00 94.44 205 ASP A O 1
ATOM 1683 N N . GLU A 1 206 ? 46.458 11.041 -71.286 1.00 92.75 206 GLU A N 1
ATOM 1684 C CA . GLU A 1 206 ? 46.549 10.124 -70.134 1.00 92.75 206 GLU A CA 1
ATOM 1685 C C . GLU A 1 206 ? 46.184 10.805 -68.803 1.00 92.75 206 GLU A C 1
ATOM 1687 O O . GLU A 1 206 ? 45.475 10.220 -67.981 1.00 92.75 206 GLU A O 1
ATOM 1692 N N . LEU A 1 207 ? 46.663 12.033 -68.570 1.00 92.00 207 LEU A N 1
ATOM 1693 C CA . LEU A 1 207 ? 46.346 12.793 -67.358 1.00 92.00 207 LEU A CA 1
ATOM 1694 C C . LEU A 1 207 ? 44.879 13.239 -67.324 1.00 92.00 207 LEU A C 1
ATOM 1696 O O . LEU A 1 207 ? 44.285 13.271 -66.247 1.00 92.00 207 LEU A O 1
ATOM 1700 N N . GLU A 1 208 ? 44.287 13.574 -68.470 1.00 93.00 208 GLU A N 1
ATOM 1701 C CA . GLU A 1 208 ? 42.867 13.914 -68.576 1.00 93.00 208 GLU A CA 1
ATOM 1702 C C . GLU A 1 208 ? 41.972 12.708 -68.274 1.00 93.00 208 GLU A C 1
ATOM 1704 O O . GLU A 1 208 ? 40.972 12.842 -67.566 1.00 93.00 208 GLU A O 1
ATOM 1709 N N . ASP A 1 209 ? 42.331 11.519 -68.754 1.00 92.25 209 ASP A N 1
ATOM 1710 C CA . ASP A 1 209 ? 41.589 10.297 -68.448 1.00 92.25 209 ASP A CA 1
ATOM 1711 C C . ASP A 1 209 ? 41.760 9.871 -66.983 1.00 92.25 209 ASP A C 1
ATOM 1713 O O . ASP A 1 209 ? 40.794 9.449 -66.340 1.00 92.25 209 ASP A O 1
ATOM 1717 N N . GLU A 1 210 ? 42.950 10.057 -66.408 1.00 91.00 210 GLU A N 1
ATOM 1718 C CA . GLU A 1 210 ? 43.193 9.851 -64.977 1.00 91.00 210 GLU A CA 1
ATOM 1719 C C . GLU A 1 210 ? 42.405 10.857 -64.115 1.00 91.00 210 GLU A C 1
ATOM 1721 O O . GLU A 1 210 ? 41.870 10.483 -63.066 1.00 91.00 210 GLU A O 1
ATOM 1726 N N . LEU A 1 211 ? 42.246 12.104 -64.579 1.00 90.81 211 LEU A N 1
ATOM 1727 C CA . LEU A 1 211 ? 41.398 13.115 -63.941 1.00 90.81 211 LEU A CA 1
ATOM 1728 C C . LEU A 1 211 ? 39.915 12.714 -63.977 1.00 90.81 211 LEU A C 1
ATOM 1730 O O . LEU A 1 211 ? 39.260 12.723 -62.935 1.00 90.81 211 LEU A O 1
ATOM 1734 N N . LYS A 1 212 ? 39.397 12.279 -65.133 1.00 93.69 212 LYS A N 1
ATOM 1735 C CA . LYS A 1 212 ? 38.015 11.772 -65.249 1.00 93.69 212 LYS A CA 1
ATOM 1736 C C . LYS A 1 212 ? 37.784 10.564 -64.340 1.00 93.69 212 LYS A C 1
ATOM 1738 O O . LYS A 1 212 ? 36.786 10.502 -63.623 1.00 93.69 212 LYS A O 1
ATOM 1743 N N . ALA A 1 213 ? 38.728 9.621 -64.313 1.00 91.19 213 ALA A N 1
ATOM 1744 C CA . ALA A 1 213 ? 38.657 8.458 -63.431 1.00 91.19 213 ALA A CA 1
ATOM 1745 C C . ALA A 1 213 ? 38.643 8.865 -61.947 1.00 91.19 213 ALA A C 1
ATOM 1747 O O . ALA A 1 213 ? 37.967 8.227 -61.129 1.00 91.19 213 ALA A O 1
ATOM 1748 N N . MET A 1 214 ? 39.356 9.936 -61.590 1.00 89.69 214 MET A N 1
ATOM 1749 C CA . MET A 1 214 ? 39.311 10.517 -60.252 1.00 89.69 214 MET A CA 1
ATOM 1750 C C . MET A 1 214 ? 37.970 11.156 -59.931 1.00 89.69 214 MET A C 1
ATOM 1752 O O . MET A 1 214 ? 37.422 10.856 -58.871 1.00 89.69 214 MET A O 1
ATOM 1756 N N . ASP A 1 215 ? 37.397 11.946 -60.832 1.00 91.56 215 ASP A N 1
ATOM 1757 C CA . ASP A 1 215 ? 36.062 12.526 -60.654 1.00 91.56 215 ASP A CA 1
ATOM 1758 C C . ASP A 1 215 ? 34.988 11.438 -60.471 1.00 91.56 215 ASP A C 1
ATOM 1760 O O . ASP A 1 215 ? 34.146 11.511 -59.565 1.00 91.56 215 ASP A O 1
ATOM 1764 N N . ASP A 1 216 ? 35.082 10.342 -61.226 1.00 92.31 216 ASP A N 1
ATOM 1765 C CA . ASP A 1 216 ? 34.230 9.163 -61.054 1.00 92.31 216 ASP A CA 1
ATOM 1766 C C . ASP A 1 216 ? 34.461 8.444 -59.717 1.00 92.31 216 ASP A C 1
ATOM 1768 O O . ASP A 1 216 ? 33.525 7.916 -59.102 1.00 92.31 216 ASP A O 1
ATOM 1772 N N . ASN A 1 217 ? 35.703 8.393 -59.236 1.00 89.94 217 ASN A N 1
ATOM 1773 C CA . ASN A 1 217 ? 36.018 7.869 -57.908 1.00 89.94 217 ASN A CA 1
ATOM 1774 C C . ASN A 1 217 ? 35.484 8.789 -56.799 1.00 89.94 217 ASN A C 1
ATOM 1776 O O . ASN A 1 217 ? 34.945 8.288 -55.807 1.00 89.94 217 ASN A O 1
ATOM 1780 N N . PHE A 1 218 ? 35.565 10.112 -56.963 1.00 88.69 218 PHE A N 1
ATOM 1781 C CA . PHE A 1 218 ? 35.031 11.097 -56.023 1.00 88.69 218 PHE A CA 1
ATOM 1782 C C . PHE A 1 218 ? 33.511 11.018 -55.934 1.00 88.69 218 PHE A C 1
ATOM 1784 O O . PHE A 1 218 ? 32.971 10.937 -54.827 1.00 88.69 218 PHE A O 1
ATOM 1791 N N . SER A 1 219 ? 32.809 10.943 -57.066 1.00 93.62 219 SER A N 1
ATOM 1792 C CA . SER A 1 219 ? 31.350 10.797 -57.080 1.00 93.62 219 SER A CA 1
ATOM 1793 C C . SER A 1 219 ? 30.902 9.493 -56.400 1.00 93.62 219 SER A C 1
ATOM 1795 O O . SER A 1 219 ? 29.956 9.487 -55.601 1.00 93.62 219 SER A O 1
ATOM 1797 N N . ARG A 1 220 ? 31.629 8.386 -56.617 1.00 91.31 220 ARG A N 1
ATOM 1798 C CA . ARG A 1 220 ? 31.420 7.113 -55.903 1.00 91.31 220 ARG A CA 1
ATOM 1799 C C . ARG A 1 220 ? 31.695 7.236 -54.404 1.00 91.31 220 ARG A C 1
ATOM 1801 O O . ARG A 1 220 ? 30.920 6.710 -53.598 1.00 91.31 220 ARG A O 1
ATOM 1808 N N . MET A 1 221 ? 32.752 7.946 -54.013 1.00 88.19 221 MET A N 1
ATOM 1809 C CA . MET A 1 221 ? 33.071 8.215 -52.609 1.00 88.19 221 MET A CA 1
ATOM 1810 C C . MET A 1 221 ? 31.970 9.017 -51.923 1.00 88.19 221 MET A C 1
ATOM 1812 O O . MET A 1 221 ? 31.526 8.611 -50.850 1.00 88.19 221 MET A O 1
ATOM 1816 N N . LEU A 1 222 ? 31.485 10.090 -52.553 1.00 89.94 222 LEU A N 1
ATOM 1817 C CA . LEU A 1 222 ? 30.388 10.912 -52.042 1.00 89.94 222 LEU A CA 1
ATOM 1818 C C . LEU A 1 222 ? 29.116 10.084 -51.850 1.00 89.94 222 LEU A C 1
ATOM 1820 O O . LEU A 1 222 ? 28.532 10.112 -50.767 1.00 89.94 222 LEU A O 1
ATOM 1824 N N . LYS A 1 223 ? 28.745 9.252 -52.833 1.00 92.94 223 LYS A N 1
ATOM 1825 C CA . LYS A 1 223 ? 27.616 8.312 -52.699 1.00 92.94 223 LYS A CA 1
ATOM 1826 C C . LYS A 1 223 ? 27.820 7.334 -51.541 1.00 92.94 223 LYS A C 1
ATOM 1828 O O . LYS A 1 223 ? 26.876 7.024 -50.815 1.00 92.94 223 LYS A O 1
ATOM 1833 N N . SER A 1 224 ? 29.041 6.839 -51.329 1.00 90.69 224 SER A N 1
ATOM 1834 C CA . SER A 1 224 ? 29.321 5.985 -50.172 1.00 90.69 224 SER A CA 1
ATOM 1835 C C . SER A 1 224 ? 29.271 6.749 -48.849 1.00 90.69 224 SER A C 1
ATOM 1837 O O . SER A 1 224 ? 28.812 6.170 -47.867 1.00 90.69 224 SER A O 1
ATOM 1839 N N . PHE A 1 225 ? 29.738 7.997 -48.793 1.00 89.12 225 PHE A N 1
ATOM 1840 C CA . PHE A 1 225 ? 29.662 8.819 -47.586 1.00 89.12 225 PHE A CA 1
ATOM 1841 C C . PHE A 1 225 ? 28.221 9.151 -47.236 1.00 89.12 225 PHE A C 1
ATOM 1843 O O . PHE A 1 225 ? 27.852 9.067 -46.070 1.00 89.12 225 PHE A O 1
ATOM 1850 N N . GLN A 1 226 ? 27.390 9.430 -48.237 1.00 92.62 226 GLN A N 1
ATOM 1851 C CA . GLN A 1 226 ? 25.957 9.592 -48.051 1.00 92.62 226 GLN A CA 1
ATOM 1852 C C . GLN A 1 226 ? 25.337 8.331 -47.435 1.00 92.62 226 GLN A C 1
ATOM 1854 O O . GLN A 1 226 ? 24.670 8.428 -46.412 1.00 92.62 226 GLN A O 1
ATOM 1859 N N . LYS A 1 227 ? 25.650 7.137 -47.963 1.00 91.75 227 LYS A N 1
ATOM 1860 C CA . LYS A 1 227 ? 25.191 5.862 -47.375 1.00 91.75 227 LYS A CA 1
ATOM 1861 C C . LYS A 1 227 ? 25.651 5.671 -45.924 1.00 91.75 227 LYS A C 1
ATOM 1863 O O . LYS A 1 227 ? 24.867 5.211 -45.095 1.00 91.75 227 LYS A O 1
ATOM 1868 N N . ASP A 1 228 ? 26.903 6.010 -45.612 1.00 89.69 228 ASP A N 1
ATOM 1869 C CA . ASP A 1 228 ? 27.436 5.924 -44.246 1.00 89.69 228 ASP A CA 1
ATOM 1870 C C . ASP A 1 228 ? 26.723 6.919 -43.303 1.00 89.69 228 ASP A C 1
ATOM 1872 O O . ASP A 1 228 ? 26.321 6.536 -42.201 1.00 89.69 228 ASP A O 1
ATOM 1876 N N . ILE A 1 229 ? 26.504 8.167 -43.738 1.00 90.31 229 ILE A N 1
ATOM 1877 C CA . ILE A 1 229 ? 25.790 9.208 -42.977 1.00 90.31 229 ILE A CA 1
ATOM 1878 C C . ILE A 1 229 ? 24.323 8.824 -42.768 1.00 90.31 229 ILE A C 1
ATOM 1880 O O . ILE A 1 229 ? 23.831 8.909 -41.644 1.00 90.31 229 ILE A O 1
ATOM 1884 N N . ASP A 1 230 ? 23.633 8.344 -43.802 1.00 92.88 230 ASP A N 1
ATOM 1885 C CA . ASP A 1 230 ? 22.248 7.879 -43.701 1.00 92.88 230 ASP A CA 1
ATOM 1886 C C . ASP A 1 230 ? 22.137 6.668 -42.766 1.00 92.88 230 ASP A C 1
ATOM 1888 O O . ASP A 1 230 ? 21.204 6.573 -41.968 1.00 92.88 230 ASP A O 1
ATOM 1892 N N . GLY A 1 231 ? 23.123 5.765 -42.792 1.00 90.44 231 GLY A N 1
ATOM 1893 C CA . GLY A 1 231 ? 23.218 4.648 -41.855 1.00 90.44 231 GLY A CA 1
ATOM 1894 C C . GLY A 1 231 ? 23.425 5.091 -40.402 1.00 90.44 231 GLY A C 1
ATOM 1895 O O . GLY A 1 231 ? 22.845 4.489 -39.492 1.00 90.44 231 GLY A O 1
ATOM 1896 N N . ILE A 1 232 ? 24.227 6.136 -40.166 1.00 90.19 232 ILE A N 1
ATOM 1897 C CA . ILE A 1 232 ? 24.381 6.744 -38.836 1.00 90.19 232 ILE A CA 1
ATOM 1898 C C . ILE A 1 232 ? 23.067 7.412 -38.418 1.00 90.19 232 ILE A C 1
ATOM 1900 O O . ILE A 1 232 ? 22.590 7.157 -37.316 1.00 90.19 232 ILE A O 1
ATOM 1904 N N . ARG A 1 233 ? 22.444 8.201 -39.300 1.00 90.69 233 ARG A N 1
ATOM 1905 C CA . ARG A 1 233 ? 21.184 8.915 -39.043 1.00 90.69 233 ARG A CA 1
ATOM 1906 C C . ARG A 1 233 ? 20.044 7.964 -38.676 1.00 90.69 233 ARG A C 1
ATOM 1908 O O . ARG A 1 233 ? 19.360 8.199 -37.682 1.00 90.69 233 ARG A O 1
ATOM 1915 N N . LYS A 1 234 ? 19.858 6.873 -39.428 1.00 91.38 234 LYS A N 1
ATOM 1916 C CA . LYS A 1 234 ? 18.843 5.848 -39.121 1.00 91.38 234 LYS A CA 1
ATOM 1917 C C . LYS A 1 234 ? 19.057 5.253 -37.730 1.00 91.38 234 LYS A C 1
ATOM 1919 O O . LYS A 1 234 ? 18.150 5.253 -36.911 1.00 91.38 234 LYS A O 1
ATOM 1924 N N . ARG A 1 235 ? 20.285 4.851 -37.392 1.00 87.88 235 ARG A N 1
ATOM 1925 C CA . ARG A 1 235 ? 20.575 4.313 -36.050 1.00 87.88 235 ARG A CA 1
ATOM 1926 C C . ARG A 1 235 ? 20.428 5.357 -34.943 1.00 87.88 235 ARG A C 1
ATOM 1928 O O . ARG A 1 235 ? 19.933 5.025 -33.872 1.00 87.88 235 ARG A O 1
ATOM 1935 N N . ALA A 1 236 ? 20.823 6.602 -35.198 1.00 86.94 236 ALA A N 1
ATOM 1936 C CA . ALA A 1 236 ? 20.703 7.707 -34.251 1.00 86.94 236 ALA A CA 1
ATOM 1937 C C . ALA A 1 236 ? 19.245 8.116 -33.982 1.00 86.94 236 ALA A C 1
ATOM 1939 O O . ALA A 1 236 ? 18.970 8.675 -32.930 1.00 86.94 236 ALA A O 1
ATOM 1940 N N . THR A 1 237 ? 18.316 7.823 -34.895 1.00 89.62 237 THR A N 1
ATOM 1941 C CA . THR A 1 237 ? 16.870 8.072 -34.725 1.00 89.62 237 THR A CA 1
ATOM 1942 C C . THR A 1 237 ? 16.133 6.851 -34.166 1.00 89.62 237 THR A C 1
ATOM 1944 O O . THR A 1 237 ? 15.264 6.980 -33.302 1.00 89.62 237 THR A O 1
ATOM 1947 N N . GLU A 1 238 ? 16.522 5.643 -34.573 1.00 88.56 238 GLU A N 1
ATOM 1948 C CA . GLU A 1 238 ? 15.989 4.390 -34.026 1.00 88.56 238 GLU A CA 1
ATOM 1949 C C . GLU A 1 238 ? 16.389 4.148 -32.565 1.00 88.56 238 GLU A C 1
ATOM 1951 O O . GLU A 1 238 ? 15.640 3.528 -31.814 1.00 88.56 238 GLU A O 1
ATOM 1956 N N . PHE A 1 239 ? 17.579 4.589 -32.144 1.00 86.19 239 PHE A N 1
ATOM 1957 C CA . PHE A 1 239 ? 18.043 4.362 -30.777 1.00 86.19 239 PHE A CA 1
ATOM 1958 C C . PHE A 1 239 ? 17.179 5.093 -29.730 1.00 86.19 239 PHE A C 1
ATOM 1960 O O . PHE A 1 239 ? 16.651 4.411 -28.849 1.00 86.19 239 PHE A O 1
ATOM 1967 N N . PRO A 1 240 ? 16.963 6.421 -29.816 1.00 86.81 240 PRO A N 1
ATOM 1968 C CA . PRO A 1 240 ? 16.112 7.136 -28.872 1.00 86.81 240 PRO A CA 1
ATOM 1969 C C . PRO A 1 240 ? 14.679 6.614 -28.872 1.00 86.81 240 PRO A C 1
ATOM 1971 O O . PRO A 1 240 ? 14.110 6.425 -27.810 1.00 86.81 240 PRO A O 1
ATOM 1974 N N . THR A 1 241 ? 14.106 6.300 -30.037 1.00 90.81 241 THR A N 1
ATOM 1975 C CA . THR A 1 241 ? 12.725 5.790 -30.130 1.00 90.81 241 THR A CA 1
ATOM 1976 C C . THR A 1 241 ? 12.558 4.419 -29.462 1.00 90.81 241 THR A C 1
ATOM 1978 O O . THR A 1 241 ? 11.606 4.204 -28.704 1.00 90.81 241 THR A O 1
ATOM 1981 N N . LYS A 1 242 ? 13.513 3.500 -29.661 1.00 88.44 242 LYS A N 1
ATOM 1982 C CA . LYS A 1 242 ? 13.552 2.211 -28.948 1.00 88.44 242 LYS A CA 1
ATOM 1983 C C . LYS A 1 242 ? 13.783 2.401 -27.448 1.00 88.44 242 LYS A C 1
ATOM 1985 O O . LYS A 1 242 ? 13.127 1.747 -26.647 1.00 88.44 242 LYS A O 1
ATOM 1990 N N . LEU A 1 243 ? 14.663 3.319 -27.050 1.00 87.00 243 LEU A N 1
ATOM 1991 C CA . LEU A 1 243 ? 14.904 3.599 -25.636 1.00 87.00 243 LEU A CA 1
ATOM 1992 C C . LEU A 1 243 ? 13.666 4.203 -24.959 1.00 87.00 243 LEU A C 1
ATOM 1994 O O . LEU A 1 243 ? 13.275 3.743 -23.896 1.00 87.00 243 LEU A O 1
ATOM 1998 N N . THR A 1 244 ? 13.002 5.174 -25.587 1.00 90.44 244 THR A N 1
ATOM 1999 C CA . THR A 1 244 ? 11.776 5.791 -25.065 1.00 90.44 244 THR A CA 1
ATOM 2000 C C . THR A 1 244 ? 10.647 4.774 -24.923 1.00 90.44 244 THR A C 1
ATOM 2002 O O . THR A 1 244 ? 9.956 4.784 -23.909 1.00 90.44 244 THR A O 1
ATOM 2005 N N . SER A 1 245 ? 10.454 3.886 -25.903 1.00 91.38 245 SER A N 1
ATOM 2006 C CA . SER A 1 245 ? 9.431 2.831 -25.808 1.00 91.38 245 SER A CA 1
ATOM 2007 C C . SER A 1 245 ? 9.739 1.816 -24.705 1.00 91.38 245 SER A C 1
ATOM 2009 O O . SER A 1 245 ? 8.831 1.454 -23.959 1.00 91.38 245 SER A O 1
ATOM 2011 N N . LEU A 1 246 ? 11.008 1.429 -24.530 1.00 89.38 246 LEU A N 1
ATOM 2012 C CA . LEU A 1 246 ? 11.430 0.601 -23.399 1.00 89.38 246 LEU A CA 1
ATOM 2013 C C . LEU A 1 246 ? 11.196 1.313 -22.064 1.00 89.38 246 LEU A C 1
ATOM 2015 O O . LEU A 1 246 ? 10.538 0.741 -21.208 1.00 89.38 246 LEU A O 1
ATOM 2019 N N . CYS A 1 247 ? 11.641 2.564 -21.904 1.00 87.44 247 CYS A N 1
ATOM 2020 C CA . CYS A 1 247 ? 11.409 3.339 -20.681 1.00 87.44 247 CYS A CA 1
ATOM 2021 C C . CYS A 1 247 ? 9.917 3.447 -20.344 1.00 87.44 247 CYS A C 1
ATOM 2023 O O . CYS A 1 247 ? 9.549 3.262 -19.193 1.00 87.44 247 CYS A O 1
ATOM 2025 N N . ARG A 1 248 ? 9.051 3.712 -21.333 1.00 91.75 248 ARG A N 1
ATOM 2026 C CA . ARG A 1 248 ? 7.594 3.778 -21.118 1.00 91.75 248 ARG A CA 1
ATOM 2027 C C . ARG A 1 248 ? 7.024 2.457 -20.612 1.00 91.75 248 ARG A C 1
ATOM 2029 O O . ARG A 1 248 ? 6.191 2.469 -19.717 1.00 91.75 248 ARG A O 1
ATOM 2036 N N . ARG A 1 249 ? 7.470 1.337 -21.180 1.00 90.25 249 ARG A N 1
ATOM 2037 C CA . ARG A 1 249 ? 7.045 0.005 -20.744 1.00 90.25 249 ARG A CA 1
ATOM 2038 C C . ARG A 1 249 ? 7.551 -0.312 -19.337 1.00 90.25 249 ARG A C 1
ATOM 2040 O O . ARG A 1 249 ? 6.766 -0.766 -18.524 1.00 90.25 249 ARG A O 1
ATOM 2047 N N . GLU A 1 250 ? 8.817 -0.023 -19.039 1.00 87.44 250 GLU A N 1
ATOM 2048 C CA . GLU A 1 250 ? 9.358 -0.211 -17.686 1.00 87.44 250 GLU A CA 1
ATOM 2049 C C . GLU A 1 250 ? 8.598 0.647 -16.663 1.00 87.44 250 GLU A C 1
ATOM 2051 O O . GLU A 1 250 ? 8.243 0.142 -15.610 1.00 87.44 250 GLU A O 1
ATOM 2056 N N . ILE A 1 251 ? 8.277 1.910 -16.978 1.00 89.00 251 ILE A N 1
ATOM 2057 C CA . ILE A 1 251 ? 7.441 2.764 -16.111 1.00 89.00 251 ILE A CA 1
ATOM 2058 C C . ILE A 1 251 ? 6.063 2.131 -15.892 1.00 89.00 251 ILE A C 1
ATOM 2060 O O . ILE A 1 251 ? 5.622 2.031 -14.756 1.00 89.00 251 ILE A O 1
ATOM 2064 N N . TYR A 1 252 ? 5.415 1.642 -16.950 1.00 91.75 252 TYR A N 1
ATOM 2065 C CA . TYR A 1 252 ? 4.123 0.965 -16.835 1.00 91.75 252 TYR A CA 1
ATOM 2066 C C . TYR A 1 252 ? 4.186 -0.291 -15.950 1.00 91.75 252 TYR A C 1
ATOM 2068 O O . TYR A 1 252 ? 3.313 -0.508 -15.109 1.00 91.75 252 TYR A O 1
ATOM 2076 N N . ASP A 1 253 ? 5.223 -1.112 -16.118 1.00 88.38 253 ASP A N 1
ATOM 2077 C CA . ASP A 1 253 ? 5.420 -2.314 -15.309 1.00 88.38 253 ASP A CA 1
ATOM 2078 C C . ASP A 1 253 ? 5.686 -1.945 -13.839 1.00 88.38 253 ASP A C 1
ATOM 2080 O O . ASP A 1 253 ? 5.120 -2.569 -12.939 1.00 88.38 253 ASP A O 1
ATOM 2084 N N . LEU A 1 254 ? 6.470 -0.889 -13.588 1.00 87.94 254 LEU A N 1
ATOM 2085 C CA . LEU A 1 254 ? 6.691 -0.341 -12.249 1.00 87.94 254 LEU A CA 1
ATOM 2086 C C . LEU A 1 254 ? 5.382 0.142 -11.623 1.00 87.94 254 LEU A C 1
ATOM 2088 O O . LEU A 1 254 ? 5.054 -0.302 -10.525 1.00 87.94 254 LEU A O 1
ATOM 2092 N N . ASP A 1 255 ? 4.606 0.970 -12.319 1.00 90.75 255 ASP A N 1
ATOM 2093 C CA . ASP A 1 255 ? 3.324 1.488 -11.828 1.00 90.75 255 ASP A CA 1
ATOM 2094 C C . ASP A 1 255 ? 2.356 0.347 -11.491 1.00 90.75 255 ASP A C 1
ATOM 2096 O O . ASP A 1 255 ? 1.705 0.358 -10.446 1.00 90.75 255 ASP A O 1
ATOM 2100 N N . LYS A 1 256 ? 2.315 -0.700 -12.324 1.00 90.88 256 LYS A N 1
ATOM 2101 C CA . LYS A 1 256 ? 1.517 -1.901 -12.052 1.00 90.88 256 LYS A CA 1
ATOM 2102 C C . LYS A 1 256 ? 1.989 -2.630 -10.793 1.00 90.88 256 LYS A C 1
ATOM 2104 O O . LYS A 1 256 ? 1.153 -3.082 -10.009 1.00 90.88 256 LYS A O 1
ATOM 2109 N N . THR A 1 257 ? 3.302 -2.757 -10.588 1.00 89.06 257 THR A N 1
ATOM 2110 C CA . THR A 1 257 ? 3.827 -3.345 -9.347 1.00 89.06 257 THR A CA 1
ATOM 2111 C C . THR A 1 257 ? 3.495 -2.478 -8.136 1.00 89.06 257 THR A C 1
ATOM 2113 O O . THR A 1 257 ? 3.028 -3.022 -7.141 1.00 89.06 257 THR A O 1
ATOM 2116 N N . PHE A 1 258 ? 3.628 -1.151 -8.230 1.00 87.94 258 PHE A N 1
ATOM 2117 C CA . PHE A 1 258 ? 3.279 -0.219 -7.155 1.00 87.94 258 PHE A CA 1
ATOM 2118 C C . PHE A 1 258 ? 1.801 -0.291 -6.780 1.00 87.94 258 PHE A C 1
ATOM 2120 O O . PHE A 1 258 ? 1.494 -0.441 -5.602 1.00 87.94 258 PHE A O 1
ATOM 2127 N N . ALA A 1 259 ? 0.894 -0.301 -7.757 1.00 91.50 259 ALA A N 1
ATOM 2128 C CA . ALA A 1 259 ? -0.536 -0.459 -7.495 1.00 91.50 259 ALA A CA 1
ATOM 2129 C C . ALA A 1 259 ? -0.856 -1.788 -6.780 1.00 91.50 259 ALA A C 1
ATOM 2131 O O . ALA A 1 259 ? -1.699 -1.835 -5.884 1.00 91.50 259 ALA A O 1
ATOM 2132 N N . GLY A 1 260 ? -0.158 -2.873 -7.141 1.00 90.56 260 GLY A N 1
ATOM 2133 C CA . GLY A 1 260 ? -0.269 -4.156 -6.440 1.00 90.56 260 GLY A CA 1
ATOM 2134 C C . GLY A 1 260 ? 0.203 -4.069 -4.986 1.00 90.56 260 GLY A C 1
ATOM 2135 O O . GLY A 1 260 ? -0.495 -4.518 -4.081 1.00 90.56 260 GLY A O 1
ATOM 2136 N N . ILE A 1 261 ? 1.347 -3.424 -4.758 1.00 88.44 261 ILE A N 1
ATOM 2137 C CA . ILE A 1 261 ? 1.927 -3.210 -3.427 1.00 88.44 261 ILE A CA 1
ATOM 2138 C C . ILE A 1 261 ? 1.002 -2.369 -2.547 1.00 88.44 261 ILE A C 1
ATOM 2140 O O . ILE A 1 261 ? 0.802 -2.710 -1.385 1.00 88.44 261 ILE A O 1
ATOM 2144 N N . GLU A 1 262 ? 0.444 -1.284 -3.085 1.00 89.75 262 GLU A N 1
ATOM 2145 C CA . GLU A 1 262 ? -0.504 -0.426 -2.373 1.00 89.75 262 GLU A CA 1
ATOM 2146 C C . GLU A 1 262 ? -1.760 -1.203 -1.987 1.00 89.75 262 GLU A C 1
ATOM 2148 O O . GLU A 1 262 ? -2.161 -1.173 -0.826 1.00 89.75 262 GLU A O 1
ATOM 2153 N N . SER A 1 263 ? -2.335 -1.968 -2.920 1.00 93.94 263 SER A N 1
ATOM 2154 C CA . SER A 1 263 ? -3.468 -2.856 -2.638 1.00 93.94 263 SER A CA 1
ATOM 2155 C C . SER A 1 263 ? -3.142 -3.855 -1.522 1.00 93.94 263 SER A C 1
ATOM 2157 O O . SER A 1 263 ? -3.927 -4.019 -0.590 1.00 93.94 263 SER A O 1
ATOM 2159 N N . ASP A 1 264 ? -1.992 -4.523 -1.591 1.00 92.25 264 ASP A N 1
ATOM 2160 C CA . ASP A 1 264 ? -1.593 -5.521 -0.594 1.00 92.25 264 ASP A CA 1
ATOM 2161 C C . ASP A 1 264 ? -1.298 -4.891 0.769 1.00 92.25 264 ASP A C 1
ATOM 2163 O O . ASP A 1 264 ? -1.606 -5.477 1.808 1.00 92.25 264 ASP A O 1
ATOM 2167 N N . TYR A 1 265 ? -0.722 -3.689 0.781 1.00 91.88 265 TYR A N 1
ATOM 2168 C CA . TYR A 1 265 ? -0.506 -2.921 1.999 1.00 91.88 265 TYR A CA 1
ATOM 2169 C C . TYR A 1 265 ? -1.837 -2.517 2.637 1.00 91.88 265 TYR A C 1
ATOM 2171 O O . TYR A 1 265 ? -2.033 -2.763 3.826 1.00 91.88 265 TYR A O 1
ATOM 2179 N N . VAL A 1 266 ? -2.774 -1.979 1.846 1.00 94.75 266 VAL A N 1
ATOM 2180 C CA . VAL A 1 266 ? -4.117 -1.611 2.316 1.00 94.75 266 VAL A CA 1
ATOM 2181 C C . VAL A 1 266 ? -4.837 -2.826 2.895 1.00 94.75 266 VAL A C 1
ATOM 2183 O O . VAL A 1 266 ? -5.355 -2.738 4.006 1.00 94.75 266 VAL A O 1
ATOM 2186 N N . LYS A 1 267 ? -4.805 -3.974 2.206 1.00 95.94 267 LYS A N 1
ATOM 2187 C CA . LYS A 1 267 ? -5.385 -5.228 2.714 1.00 95.94 267 LYS A CA 1
ATOM 2188 C C . LYS A 1 267 ? -4.792 -5.621 4.060 1.00 95.94 267 LYS A C 1
ATOM 2190 O O . LYS A 1 267 ? -5.538 -5.758 5.016 1.00 95.94 267 LYS A O 1
ATOM 2195 N N . LYS A 1 268 ? -3.461 -5.671 4.180 1.00 95.75 268 LYS A N 1
ATOM 2196 C CA . LYS A 1 268 ? -2.800 -5.986 5.457 1.00 95.75 268 LYS A CA 1
ATOM 2197 C C . LYS A 1 268 ? -3.202 -5.028 6.573 1.00 95.75 268 LYS A C 1
ATOM 2199 O O . LYS A 1 268 ? -3.444 -5.469 7.689 1.00 95.75 268 LYS A O 1
ATOM 2204 N N . THR A 1 269 ? -3.272 -3.725 6.292 1.00 94.12 269 THR A N 1
ATOM 2205 C CA . THR A 1 269 ? -3.702 -2.753 7.306 1.00 94.12 269 THR A CA 1
ATOM 2206 C C . THR A 1 269 ? -5.161 -2.949 7.708 1.00 94.12 269 THR A C 1
ATOM 2208 O O . THR A 1 269 ? -5.461 -2.871 8.897 1.00 94.12 269 THR A O 1
ATOM 2211 N N . MET A 1 270 ? -6.046 -3.259 6.755 1.00 96.50 270 MET A N 1
ATOM 2212 C CA . MET A 1 270 ? -7.448 -3.560 7.041 1.00 96.50 270 MET A CA 1
ATOM 2213 C C . MET A 1 270 ? -7.589 -4.844 7.851 1.00 96.50 270 MET A C 1
ATOM 2215 O O . MET A 1 270 ? -8.260 -4.812 8.872 1.00 96.50 270 MET A O 1
ATOM 2219 N N . ASP A 1 271 ? -6.872 -5.911 7.500 1.00 96.88 271 ASP A N 1
ATOM 2220 C CA . ASP A 1 271 ? -6.884 -7.171 8.250 1.00 96.88 271 ASP A CA 1
ATOM 2221 C C . ASP A 1 271 ? -6.450 -6.947 9.710 1.00 96.88 271 ASP A C 1
ATOM 2223 O O . ASP A 1 271 ? -7.123 -7.381 10.643 1.00 96.88 271 ASP A O 1
ATOM 2227 N N . THR A 1 272 ? -5.364 -6.191 9.937 1.00 96.69 272 THR A N 1
ATOM 2228 C CA . THR A 1 272 ? -4.913 -5.865 11.305 1.00 96.69 272 THR A CA 1
ATOM 2229 C C . THR A 1 272 ? -5.899 -4.978 12.065 1.00 96.69 272 THR A C 1
ATOM 2231 O O . THR A 1 272 ? -6.007 -5.068 13.289 1.00 96.69 272 THR A O 1
ATOM 2234 N N . TRP A 1 273 ? -6.614 -4.103 11.355 1.00 96.38 273 TRP A N 1
ATOM 2235 C CA . TRP A 1 273 ? -7.628 -3.235 11.943 1.00 96.38 273 TRP A CA 1
ATOM 2236 C C . TRP A 1 273 ? -8.878 -4.034 12.320 1.00 96.38 273 TRP A C 1
ATOM 2238 O O . TRP A 1 273 ? -9.380 -3.880 13.432 1.00 96.38 273 TRP A O 1
ATOM 2248 N N . GLU A 1 274 ? -9.335 -4.929 11.445 1.00 96.88 274 GLU A N 1
ATOM 2249 C CA . GLU A 1 274 ? -10.448 -5.845 11.696 1.00 96.88 274 GLU A CA 1
ATOM 2250 C C . GLU A 1 274 ? -10.141 -6.788 12.862 1.00 96.88 274 GLU A C 1
ATOM 2252 O O . GLU A 1 274 ? -10.976 -6.942 13.754 1.00 96.88 274 GLU A O 1
ATOM 2257 N N . GLU A 1 275 ? -8.928 -7.346 12.922 1.00 97.12 275 GLU A N 1
ATOM 2258 C CA . GLU A 1 275 ? -8.476 -8.163 14.051 1.00 97.12 275 GLU A CA 1
ATOM 2259 C C . GLU A 1 275 ? -8.482 -7.356 15.360 1.00 97.12 275 GLU A C 1
ATOM 2261 O O . GLU A 1 275 ? -9.008 -7.812 16.378 1.00 97.12 275 GLU A O 1
ATOM 2266 N N . GLY A 1 276 ? -7.967 -6.122 15.332 1.00 96.25 276 GLY A N 1
ATOM 2267 C CA . GLY A 1 276 ? -8.019 -5.214 16.477 1.00 96.25 276 GLY A CA 1
ATOM 2268 C C . GLY A 1 276 ? -9.452 -4.911 16.927 1.00 96.25 276 GLY A C 1
ATOM 2269 O O . GLY A 1 276 ? -9.747 -4.945 18.124 1.00 96.25 276 GLY A O 1
ATOM 2270 N N . HIS A 1 277 ? -10.364 -4.669 15.984 1.00 95.81 277 HIS A N 1
ATOM 2271 C CA . HIS A 1 277 ? -11.779 -4.434 16.272 1.00 95.81 277 HIS A CA 1
ATOM 2272 C C . HIS A 1 277 ? -12.485 -5.665 16.838 1.00 95.81 277 HIS A C 1
ATOM 2274 O O . HIS A 1 277 ? -13.299 -5.526 17.755 1.00 95.81 277 HIS A O 1
ATOM 2280 N N . LEU A 1 278 ? -12.167 -6.858 16.336 1.00 97.50 278 LEU A N 1
ATOM 2281 C CA . LEU A 1 278 ? -12.701 -8.109 16.860 1.00 97.50 278 LEU A CA 1
ATOM 2282 C C . LEU A 1 278 ? -12.268 -8.317 18.315 1.00 97.50 278 LEU A C 1
ATOM 2284 O O . LEU A 1 278 ? -13.106 -8.597 19.167 1.00 97.50 278 LEU A O 1
ATOM 2288 N N . GLN A 1 279 ? -10.991 -8.080 18.629 1.00 96.81 279 GLN A N 1
ATOM 2289 C CA . GLN A 1 279 ? -10.478 -8.187 19.998 1.00 96.81 279 GLN A CA 1
ATOM 2290 C C . GLN A 1 279 ? -11.128 -7.186 20.963 1.00 96.81 279 GLN A C 1
ATOM 2292 O O . GLN A 1 279 ? -11.312 -7.499 22.140 1.00 96.81 279 GLN A O 1
ATOM 2297 N N . VAL A 1 280 ? -11.447 -5.973 20.499 1.00 96.62 280 VAL A N 1
ATOM 2298 C CA . VAL A 1 280 ? -12.192 -4.992 21.305 1.00 96.62 280 VAL A CA 1
ATOM 2299 C C . VAL A 1 280 ? -13.613 -5.489 21.554 1.00 96.62 280 VAL A C 1
ATOM 2301 O O . VAL A 1 280 ? -14.024 -5.543 22.709 1.00 96.62 280 VAL A O 1
ATOM 2304 N N . ARG A 1 281 ? -14.316 -5.947 20.510 1.00 96.56 281 ARG A N 1
ATOM 2305 C CA . ARG A 1 281 ? -15.672 -6.497 20.641 1.00 96.56 281 ARG A CA 1
ATOM 2306 C C . ARG A 1 281 ? -15.719 -7.672 21.618 1.00 96.56 281 ARG A C 1
ATOM 2308 O O . ARG A 1 281 ? -16.542 -7.669 22.519 1.00 96.56 281 ARG A O 1
ATOM 2315 N N . GLU A 1 282 ? -14.786 -8.618 21.517 1.00 97.25 282 GLU A N 1
ATOM 2316 C CA . GLU A 1 282 ? -14.712 -9.751 22.449 1.00 97.25 282 GLU A CA 1
ATOM 2317 C C . GLU A 1 282 ? -14.478 -9.322 23.905 1.00 97.25 282 GLU A C 1
ATOM 2319 O O . GLU A 1 282 ? -14.949 -9.980 24.834 1.00 97.25 282 GLU A O 1
ATOM 2324 N N . LYS A 1 283 ? -13.707 -8.251 24.136 1.00 96.75 283 LYS A N 1
ATOM 2325 C CA . LYS A 1 283 ? -13.507 -7.704 25.486 1.00 96.75 283 LYS A CA 1
ATOM 2326 C C . LYS A 1 283 ? -14.768 -7.020 25.995 1.00 96.75 283 LYS A C 1
ATOM 2328 O O . LYS A 1 283 ? -15.111 -7.216 27.158 1.00 96.75 283 LYS A O 1
ATOM 2333 N N . ASP A 1 284 ? -15.444 -6.261 25.142 1.00 95.25 284 ASP A N 1
ATOM 2334 C CA . ASP A 1 284 ? -16.697 -5.594 25.485 1.00 95.25 284 ASP A CA 1
ATOM 2335 C C . ASP A 1 284 ? -17.787 -6.620 25.814 1.00 95.25 284 ASP A C 1
ATOM 2337 O O . ASP A 1 284 ? -18.429 -6.500 26.856 1.00 95.25 284 ASP A O 1
ATOM 2341 N N . ASP A 1 285 ? -17.914 -7.686 25.019 1.00 97.25 285 ASP A N 1
ATOM 2342 C CA . ASP A 1 285 ? -18.850 -8.787 25.269 1.00 97.25 285 ASP A CA 1
ATOM 2343 C C . ASP A 1 285 ? -18.568 -9.460 26.624 1.00 97.25 285 ASP A C 1
ATOM 2345 O O . ASP A 1 285 ? -19.481 -9.671 27.422 1.00 97.25 285 ASP A O 1
ATOM 2349 N N . LYS A 1 286 ? -17.292 -9.717 26.950 1.00 97.31 286 LYS A N 1
ATOM 2350 C CA . LYS A 1 286 ? -16.900 -10.252 28.270 1.00 97.31 286 LYS A CA 1
ATOM 2351 C C . LYS A 1 286 ? -17.268 -9.307 29.413 1.00 97.31 286 LYS A C 1
ATOM 2353 O O . LYS A 1 286 ? -17.720 -9.771 30.457 1.00 97.31 286 LYS A O 1
ATOM 2358 N N . ILE A 1 287 ? -17.080 -7.998 29.237 1.00 97.12 287 ILE A N 1
ATOM 2359 C CA . ILE A 1 287 ? -17.462 -6.997 30.243 1.00 97.12 287 ILE A CA 1
ATOM 2360 C C . ILE A 1 287 ? -18.985 -6.958 30.414 1.00 97.12 287 ILE A C 1
ATOM 2362 O O . ILE A 1 287 ? -19.459 -6.804 31.540 1.00 97.12 287 ILE A O 1
ATOM 2366 N N . MET A 1 288 ? -19.756 -7.096 29.332 1.00 96.50 288 MET A N 1
ATOM 2367 C CA . MET A 1 288 ? -21.219 -7.139 29.411 1.00 96.50 288 MET A CA 1
ATOM 2368 C C . MET A 1 288 ? -21.703 -8.378 30.160 1.00 96.50 288 MET A C 1
ATOM 2370 O O . MET A 1 288 ? -22.487 -8.223 31.092 1.00 96.50 288 MET A O 1
ATOM 2374 N N . ILE A 1 289 ? -21.153 -9.558 29.863 1.00 97.19 289 ILE A N 1
ATOM 2375 C CA . ILE A 1 289 ? -21.473 -10.797 30.590 1.00 97.19 289 ILE A CA 1
ATOM 2376 C C . ILE A 1 289 ? -21.169 -10.644 32.088 1.00 97.19 289 ILE A C 1
ATOM 2378 O O . ILE A 1 289 ? -22.024 -10.918 32.922 1.00 97.19 289 ILE A O 1
ATOM 2382 N N . GLN A 1 290 ? -19.998 -10.112 32.454 1.00 96.88 290 GLN A N 1
ATOM 2383 C CA . GLN A 1 290 ? -19.647 -9.881 33.865 1.00 96.88 290 GLN A CA 1
ATOM 2384 C C . GLN A 1 290 ? -20.600 -8.904 34.569 1.00 96.88 290 GLN A C 1
ATOM 2386 O O . GLN A 1 290 ? -20.875 -9.037 35.762 1.00 96.88 290 GLN A O 1
ATOM 2391 N N . ARG A 1 291 ? -21.093 -7.889 33.850 1.00 97.12 291 ARG A N 1
ATOM 2392 C CA . ARG A 1 291 ? -22.088 -6.952 34.389 1.00 97.12 291 ARG A CA 1
ATOM 2393 C C . ARG A 1 291 ? -23.439 -7.626 34.586 1.00 97.12 291 ARG A C 1
ATOM 2395 O O . ARG A 1 291 ? -24.078 -7.358 35.598 1.00 97.12 291 ARG A O 1
ATOM 2402 N N . GLU A 1 292 ? -23.862 -8.468 33.650 1.00 97.00 292 GLU A N 1
ATOM 2403 C CA . GLU A 1 292 ? -25.092 -9.254 33.771 1.00 97.00 292 GLU A CA 1
ATOM 2404 C C . GLU A 1 292 ? -25.018 -10.206 34.969 1.00 97.00 292 GLU A C 1
ATOM 2406 O O . GLU A 1 292 ? -25.907 -10.168 35.818 1.00 97.00 292 GLU A O 1
ATOM 2411 N N . GLU A 1 293 ? -23.917 -10.948 35.119 1.00 97.50 293 GLU A N 1
ATOM 2412 C CA . GLU A 1 293 ? -23.669 -11.832 36.268 1.00 97.50 293 GLU A CA 1
ATOM 2413 C C . GLU A 1 293 ? -23.731 -11.071 37.604 1.00 97.50 293 GLU A C 1
ATOM 2415 O O . GLU A 1 293 ? -24.397 -11.507 38.546 1.00 97.50 293 GLU A O 1
ATOM 2420 N N . LEU A 1 294 ? -23.101 -9.892 37.686 1.00 97.69 294 LEU A N 1
ATOM 2421 C CA . LEU A 1 294 ? -23.147 -9.054 38.888 1.00 97.69 294 LEU A CA 1
ATOM 2422 C C . LEU A 1 294 ? -24.573 -8.572 39.198 1.00 97.69 294 LEU A C 1
ATOM 2424 O O . LEU A 1 294 ? -24.984 -8.524 40.360 1.00 97.69 294 LEU A O 1
ATOM 2428 N N . VAL A 1 295 ? -25.340 -8.193 38.172 1.00 97.81 295 VAL A N 1
ATOM 2429 C CA . VAL A 1 295 ? -26.739 -7.778 38.340 1.00 97.81 295 VAL A CA 1
ATOM 2430 C C . VAL A 1 295 ? -27.588 -8.950 38.827 1.00 97.81 295 VAL A C 1
ATOM 2432 O O . VAL A 1 295 ? -28.388 -8.771 39.749 1.00 97.81 295 VAL A O 1
ATOM 2435 N N . GLU A 1 296 ? -27.402 -10.146 38.270 1.00 97.50 296 GLU A N 1
ATOM 2436 C CA . GLU A 1 296 ? -28.085 -11.357 38.730 1.00 97.50 296 GLU A CA 1
ATOM 2437 C C . GLU A 1 296 ? -27.753 -11.686 40.189 1.00 97.50 296 GLU A C 1
ATOM 2439 O O . GLU A 1 296 ? -28.665 -11.965 40.976 1.00 97.50 296 GLU A O 1
ATOM 2444 N N . GLU A 1 297 ? -26.482 -11.574 40.587 1.00 97.69 297 GLU A N 1
ATOM 2445 C CA . GLU A 1 297 ? -26.050 -11.779 41.970 1.00 97.69 297 GLU A CA 1
ATOM 2446 C C . GLU A 1 297 ? -26.721 -10.776 42.922 1.00 97.69 297 GLU A C 1
ATOM 2448 O O . GLU A 1 297 ? -27.292 -11.166 43.946 1.00 97.69 297 GLU A O 1
ATOM 2453 N N . ILE A 1 298 ? -26.733 -9.484 42.569 1.00 97.12 298 ILE A N 1
ATOM 2454 C CA . ILE A 1 298 ? -27.397 -8.439 43.363 1.00 97.12 298 ILE A CA 1
ATOM 2455 C C . ILE A 1 298 ? -28.899 -8.721 43.483 1.00 97.12 298 ILE A C 1
ATOM 2457 O O . ILE A 1 298 ? -29.460 -8.613 44.578 1.00 97.12 298 ILE A O 1
ATOM 2461 N N . LEU A 1 299 ? -29.565 -9.106 42.391 1.00 97.06 299 LEU A N 1
ATOM 2462 C CA . LEU A 1 299 ? -30.988 -9.448 42.407 1.00 97.06 299 LEU A CA 1
ATOM 2463 C C . LEU A 1 299 ? -31.269 -10.664 43.292 1.00 97.06 299 LEU A C 1
ATOM 2465 O O . LEU A 1 299 ? -32.261 -10.668 44.029 1.00 97.06 299 LEU A O 1
ATOM 2469 N N . ASN A 1 300 ? -30.408 -11.681 43.249 1.00 97.50 300 ASN A N 1
ATOM 2470 C CA . ASN A 1 300 ? -30.537 -12.853 44.104 1.00 97.50 300 ASN A CA 1
ATOM 2471 C C . ASN A 1 300 ? -30.343 -12.486 45.583 1.00 97.50 300 ASN A C 1
ATOM 2473 O O . ASN A 1 300 ? -31.183 -12.822 46.419 1.00 97.50 300 ASN A O 1
ATOM 2477 N N . ASN A 1 301 ? -29.322 -11.686 45.894 1.00 97.31 301 ASN A N 1
ATOM 2478 C CA . ASN A 1 301 ? -29.075 -11.171 47.240 1.00 97.31 301 ASN A CA 1
ATOM 2479 C C . ASN A 1 301 ? -30.255 -10.335 47.756 1.00 97.31 301 ASN A C 1
ATOM 2481 O O . ASN A 1 301 ? -30.665 -10.490 48.906 1.00 97.31 301 ASN A O 1
ATOM 2485 N N . MET A 1 302 ? -30.873 -9.504 46.909 1.00 97.19 302 MET A N 1
ATOM 2486 C CA . MET A 1 302 ? -32.087 -8.766 47.276 1.00 97.19 302 MET A CA 1
ATOM 2487 C C . MET A 1 302 ? -33.273 -9.688 47.573 1.00 97.19 302 MET A C 1
ATOM 2489 O O . MET A 1 302 ? -34.032 -9.413 48.506 1.00 97.19 302 MET A O 1
ATOM 2493 N N . LYS A 1 303 ? -33.455 -10.770 46.804 1.00 96.75 303 LYS A N 1
ATOM 2494 C CA . LYS A 1 303 ? -34.511 -11.763 47.064 1.00 96.75 303 LYS A CA 1
ATOM 2495 C C . LYS A 1 303 ? -34.291 -12.448 48.411 1.00 96.75 303 LYS A C 1
ATOM 2497 O O . LYS A 1 303 ? -35.216 -12.467 49.218 1.00 96.75 303 LYS A O 1
ATOM 2502 N N . VAL A 1 304 ? -33.072 -12.918 48.680 1.00 97.31 304 VAL A N 1
ATOM 2503 C CA . VAL A 1 304 ? -32.705 -13.558 49.955 1.00 97.31 304 VAL A CA 1
ATOM 2504 C C . VAL A 1 304 ? -32.862 -12.589 51.129 1.00 97.31 304 VAL A C 1
ATOM 2506 O O . VAL A 1 304 ? -33.425 -12.940 52.164 1.00 97.31 304 VAL A O 1
ATOM 2509 N N . LEU A 1 305 ? -32.426 -11.335 50.986 1.00 97.19 305 LEU A N 1
ATOM 2510 C CA . LEU A 1 305 ? -32.595 -10.328 52.035 1.00 97.19 305 LEU A CA 1
ATOM 2511 C C . LEU A 1 305 ? -34.079 -10.039 52.310 1.00 97.19 305 LEU A C 1
ATOM 2513 O O . LEU A 1 305 ? -34.470 -9.801 53.451 1.00 97.19 305 LEU A O 1
ATOM 2517 N N . ARG A 1 306 ? -34.921 -10.059 51.269 1.00 96.94 306 ARG A N 1
ATOM 2518 C CA . ARG A 1 306 ? -36.367 -9.868 51.407 1.00 96.94 306 ARG A CA 1
ATOM 2519 C C . ARG A 1 306 ? -37.018 -11.033 52.144 1.00 96.94 306 ARG A C 1
ATOM 2521 O O . ARG A 1 306 ? -37.798 -10.774 53.054 1.00 96.94 306 ARG A O 1
ATOM 2528 N N . THR A 1 307 ? -36.708 -12.277 51.777 1.00 97.00 307 THR A N 1
ATOM 2529 C CA . THR A 1 307 ? -37.272 -13.458 52.452 1.00 97.00 307 THR A CA 1
ATOM 2530 C C . THR A 1 307 ? -36.813 -13.518 53.904 1.00 97.00 307 THR A C 1
ATOM 2532 O O . THR A 1 307 ? -37.649 -13.574 54.793 1.00 97.00 307 THR A O 1
ATOM 2535 N N . THR A 1 308 ? -35.516 -13.342 54.170 1.00 97.50 308 THR A N 1
ATOM 2536 C CA . THR A 1 308 ? -34.976 -13.359 55.542 1.00 97.50 308 THR A CA 1
ATOM 2537 C C . THR A 1 308 ? -35.550 -12.254 56.433 1.00 97.50 308 THR A C 1
ATOM 2539 O O . THR A 1 308 ? -35.831 -12.500 57.606 1.00 97.50 308 THR A O 1
ATOM 2542 N N . LYS A 1 309 ? -35.769 -11.038 55.907 1.00 96.75 309 LYS A N 1
ATOM 2543 C CA . LYS A 1 309 ? -36.456 -9.966 56.653 1.00 96.75 309 LYS A CA 1
ATOM 2544 C C . LYS A 1 309 ? -37.933 -10.252 56.890 1.00 96.75 309 LYS A C 1
ATOM 2546 O O . LYS A 1 309 ? -38.447 -9.875 57.938 1.00 96.75 309 LYS A O 1
ATOM 2551 N N . LEU A 1 310 ? -38.622 -10.868 55.931 1.00 97.81 310 LEU A N 1
ATOM 2552 C CA . LEU A 1 310 ? -40.013 -11.277 56.121 1.00 97.81 310 LEU A CA 1
ATOM 2553 C C . LEU A 1 310 ? -40.118 -12.362 57.193 1.00 97.81 310 LEU A C 1
ATOM 2555 O O . LEU A 1 310 ? -40.960 -12.239 58.076 1.00 97.81 310 LEU A O 1
ATOM 2559 N N . ASP A 1 311 ? -39.230 -13.354 57.166 1.00 96.56 311 ASP A N 1
ATOM 2560 C CA . ASP A 1 311 ? -39.192 -14.433 58.153 1.00 96.56 311 ASP A CA 1
ATOM 2561 C C . ASP A 1 311 ? -38.882 -13.895 59.556 1.00 96.56 311 ASP A C 1
ATOM 2563 O O . ASP A 1 311 ? -39.563 -14.246 60.519 1.00 96.56 311 ASP A O 1
ATOM 2567 N N . SER A 1 312 ? -37.907 -12.985 59.688 1.00 96.31 312 SER A N 1
ATOM 2568 C CA . SER A 1 312 ? -37.581 -12.370 60.981 1.00 96.31 312 SER A CA 1
ATOM 2569 C C . SER A 1 312 ? -38.698 -11.463 61.498 1.00 96.31 312 SER A C 1
ATOM 2571 O O . SER A 1 312 ? -39.006 -11.495 62.689 1.00 96.31 312 SER A O 1
ATOM 2573 N N . PHE A 1 313 ? -39.358 -10.704 60.617 1.00 97.81 313 PHE A N 1
ATOM 2574 C CA . PHE A 1 313 ? -40.542 -9.926 60.977 1.00 97.81 313 PHE A CA 1
ATOM 2575 C C . PHE A 1 313 ? -41.686 -10.828 61.446 1.00 97.81 313 PHE A C 1
ATOM 2577 O O . PHE A 1 313 ? -42.289 -10.554 62.481 1.00 97.81 313 PHE A O 1
ATOM 2584 N N . LEU A 1 314 ? -41.972 -11.909 60.715 1.00 97.56 314 LEU A N 1
ATOM 2585 C CA . LEU A 1 314 ? -43.023 -12.861 61.066 1.00 97.56 314 LEU A CA 1
ATOM 2586 C C . LEU A 1 314 ? -42.731 -13.525 62.416 1.00 97.56 314 LEU A C 1
ATOM 2588 O O . LEU A 1 314 ? -43.632 -13.657 63.240 1.00 97.56 314 LEU A O 1
ATOM 2592 N N . TYR A 1 315 ? -41.470 -13.883 62.660 1.00 97.69 315 TYR A N 1
ATOM 2593 C CA . TYR A 1 315 ? -41.018 -14.447 63.926 1.00 97.69 315 TYR A CA 1
ATOM 2594 C C . TYR A 1 315 ? -41.228 -13.480 65.098 1.00 97.69 315 TYR A C 1
ATOM 2596 O O . TYR A 1 315 ? -41.837 -13.848 66.100 1.00 97.69 315 TYR A O 1
ATOM 2604 N N . VAL A 1 316 ? -40.789 -12.224 64.962 1.00 97.50 316 VAL A N 1
ATOM 2605 C CA . VAL A 1 316 ? -40.992 -11.200 66.002 1.00 97.50 316 VAL A CA 1
ATOM 2606 C C . VAL A 1 316 ? -42.478 -10.926 66.218 1.00 97.50 316 VAL A C 1
ATOM 2608 O O . VAL A 1 316 ? -42.921 -10.822 67.359 1.00 97.50 316 VAL A O 1
ATOM 2611 N N . LYS A 1 317 ? -43.262 -10.851 65.138 1.00 98.19 317 LYS A N 1
ATOM 2612 C CA . LYS A 1 317 ? -44.711 -10.672 65.220 1.00 98.19 317 LYS A CA 1
ATOM 2613 C C . LYS A 1 317 ? -45.369 -11.814 65.997 1.00 98.19 317 LYS A C 1
ATOM 2615 O O . LYS A 1 317 ? -46.165 -11.539 66.883 1.00 98.19 317 LYS A O 1
ATOM 2620 N N . LEU A 1 318 ? -45.005 -13.064 65.711 1.00 98.00 318 LEU A N 1
ATOM 2621 C CA . LEU A 1 318 ? -45.530 -14.233 66.417 1.00 98.00 318 LEU A CA 1
ATOM 2622 C C . LEU A 1 318 ? -45.229 -14.175 67.923 1.00 98.00 318 LEU A C 1
ATOM 2624 O O . LEU A 1 318 ? -46.110 -14.475 68.723 1.00 98.00 318 LEU A O 1
ATOM 2628 N N . ILE A 1 319 ? -44.011 -13.772 68.306 1.00 98.38 319 ILE A N 1
ATOM 2629 C CA . ILE A 1 319 ? -43.637 -13.603 69.720 1.00 98.38 319 ILE A CA 1
ATOM 2630 C C . ILE A 1 319 ? -44.507 -12.531 70.379 1.00 98.38 319 ILE A C 1
ATOM 2632 O O . ILE A 1 319 ? -45.088 -12.784 71.429 1.00 98.38 319 ILE A O 1
ATOM 2636 N N . LEU A 1 320 ? -44.640 -11.361 69.750 1.00 97.88 320 LEU A N 1
ATOM 2637 C CA . LEU A 1 320 ? -45.439 -10.264 70.298 1.00 97.88 320 LEU A CA 1
ATOM 2638 C C . LEU A 1 320 ? -46.927 -10.620 70.398 1.00 97.88 320 LEU A C 1
ATOM 2640 O O . LEU A 1 320 ? -47.554 -10.317 71.409 1.00 97.88 320 LEU A O 1
ATOM 2644 N N . ASP A 1 321 ? -47.487 -11.287 69.387 1.00 97.69 321 ASP A N 1
ATOM 2645 C CA . ASP A 1 321 ? -48.875 -11.760 69.414 1.00 97.69 321 ASP A CA 1
ATOM 2646 C C . ASP A 1 321 ? -49.079 -12.772 70.561 1.00 97.69 321 ASP A C 1
ATOM 2648 O O . ASP A 1 321 ? -50.087 -12.713 71.268 1.00 97.69 321 ASP A O 1
ATOM 2652 N N . ASN A 1 322 ? -48.103 -13.654 70.807 1.00 97.88 322 ASN A N 1
ATOM 2653 C CA . ASN A 1 322 ? -48.131 -14.589 71.933 1.00 97.88 322 ASN A CA 1
ATOM 2654 C C . ASN A 1 322 ? -48.017 -13.884 73.296 1.00 97.88 322 ASN A C 1
ATOM 2656 O O . ASN A 1 322 ? -48.741 -14.237 74.226 1.00 97.88 322 ASN A O 1
ATOM 2660 N N . ASP A 1 323 ? -47.160 -12.870 73.421 1.00 98.00 323 ASP A N 1
ATOM 2661 C CA . ASP A 1 323 ? -47.033 -12.078 74.649 1.00 98.00 323 ASP A CA 1
ATOM 2662 C C . ASP A 1 323 ? -48.328 -11.311 74.952 1.00 98.00 323 ASP A C 1
ATOM 2664 O O . ASP A 1 323 ? -48.784 -11.286 76.097 1.00 98.00 323 ASP A O 1
ATOM 2668 N N . VAL A 1 324 ? -48.968 -10.736 73.926 1.00 97.69 324 VAL A N 1
ATOM 2669 C CA . VAL A 1 324 ? -50.289 -10.106 74.060 1.00 97.69 324 VAL A CA 1
ATOM 2670 C C . VAL A 1 324 ? -51.317 -11.129 74.537 1.00 97.69 324 VAL A C 1
ATOM 2672 O O . VAL A 1 324 ? -52.039 -10.845 75.493 1.00 97.69 324 VAL A O 1
ATOM 2675 N N . LEU A 1 325 ? -51.362 -12.323 73.936 1.00 97.62 325 LEU A N 1
ATOM 2676 C CA . LEU A 1 325 ? -52.265 -13.394 74.368 1.00 97.62 325 LEU A CA 1
ATOM 2677 C C . LEU A 1 325 ? -52.035 -13.767 75.839 1.00 97.62 325 LEU A C 1
ATOM 2679 O O . LEU A 1 325 ? -52.986 -13.760 76.623 1.00 97.62 325 LEU A O 1
ATOM 2683 N N . LEU A 1 326 ? -50.784 -13.985 76.247 1.00 97.56 326 LEU A N 1
ATOM 2684 C CA . LEU A 1 326 ? -50.442 -14.314 77.631 1.00 97.56 326 LEU A CA 1
ATOM 2685 C C . LEU A 1 326 ? -50.863 -13.203 78.606 1.00 97.56 326 LEU A C 1
ATOM 2687 O O . LEU A 1 326 ? -51.450 -13.480 79.653 1.00 97.56 326 LEU A O 1
ATOM 2691 N N . MET A 1 327 ? -50.615 -11.936 78.265 1.00 97.62 327 MET A N 1
ATOM 2692 C CA . MET A 1 327 ? -51.034 -10.811 79.106 1.00 97.62 327 MET A CA 1
ATOM 2693 C C . MET A 1 327 ? -52.557 -10.675 79.181 1.00 97.62 327 MET A C 1
ATOM 2695 O O . MET A 1 327 ? -53.095 -10.364 80.247 1.00 97.62 327 MET A O 1
ATOM 2699 N N . THR A 1 328 ? -53.276 -10.934 78.084 1.00 96.81 328 THR A N 1
ATOM 2700 C CA . THR A 1 328 ? -54.746 -10.939 78.105 1.00 96.81 328 THR A CA 1
ATOM 2701 C C . THR A 1 328 ? -55.298 -12.049 78.994 1.00 96.81 328 THR A C 1
ATOM 2703 O O . THR A 1 328 ? -56.222 -11.795 79.768 1.00 96.81 328 THR A O 1
ATOM 2706 N N . GLU A 1 329 ? -54.688 -13.237 78.967 1.00 97.31 329 GLU A N 1
ATOM 2707 C CA . GLU A 1 329 ? -55.046 -14.348 79.849 1.00 97.31 329 GLU A CA 1
ATOM 2708 C C . GLU A 1 329 ? -54.791 -13.991 81.320 1.00 97.31 329 GLU A C 1
ATOM 2710 O O . GLU A 1 329 ? -55.675 -14.152 82.164 1.00 97.31 329 GLU A O 1
ATOM 2715 N N . GLN A 1 330 ? -53.623 -13.424 81.639 1.00 97.06 330 GLN A N 1
ATOM 2716 C CA . GLN A 1 330 ? -53.297 -12.966 82.994 1.00 97.06 330 GLN A CA 1
ATOM 2717 C C . GLN A 1 330 ? -54.295 -11.919 83.505 1.00 97.06 330 GLN A C 1
ATOM 2719 O O . GLN A 1 330 ? -54.773 -12.019 84.638 1.00 97.06 330 GLN A O 1
ATOM 2724 N N . LEU A 1 331 ? -54.661 -10.943 82.668 1.00 97.12 331 LEU A N 1
ATOM 2725 C CA . LEU A 1 331 ? -55.676 -9.945 83.006 1.00 97.12 331 LEU A CA 1
ATOM 2726 C C . LEU A 1 331 ? -57.051 -10.577 83.236 1.00 97.12 331 LEU A C 1
ATOM 2728 O O . LEU A 1 331 ? -57.758 -10.179 84.163 1.00 97.12 331 LEU A O 1
ATOM 2732 N N . GLN A 1 332 ? -57.442 -11.553 82.417 1.00 96.12 332 GLN A N 1
ATOM 2733 C CA . GLN A 1 332 ? -58.712 -12.255 82.573 1.00 96.12 332 GLN A CA 1
ATOM 2734 C C . GLN A 1 332 ? -58.738 -13.091 83.861 1.00 96.12 332 GLN A C 1
ATOM 2736 O O . GLN A 1 332 ? -59.720 -13.027 84.603 1.00 96.12 332 GLN A O 1
ATOM 2741 N N . ASN A 1 333 ? -57.636 -13.767 84.191 1.00 95.94 333 ASN A N 1
ATOM 2742 C CA . ASN A 1 333 ? -57.460 -14.487 85.453 1.00 95.94 333 ASN A CA 1
ATOM 2743 C C . ASN A 1 333 ? -57.522 -13.544 86.665 1.00 95.94 333 ASN A C 1
ATOM 2745 O O . ASN A 1 333 ? -58.208 -13.835 87.648 1.00 95.94 33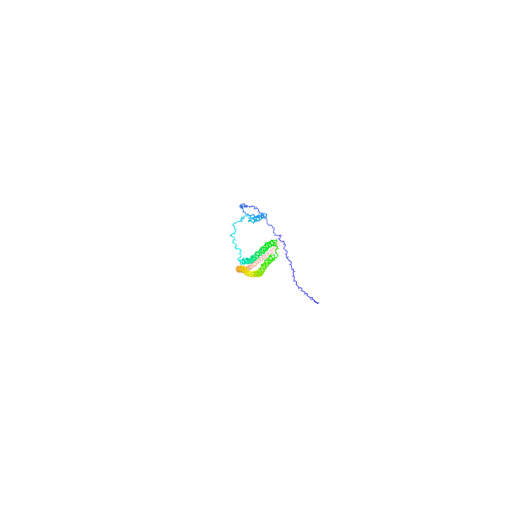3 ASN A O 1
ATOM 2749 N N . MET A 1 334 ? -56.875 -12.376 86.591 1.00 96.44 334 MET A N 1
ATOM 2750 C CA . MET A 1 334 ? -56.976 -11.349 87.632 1.00 96.44 334 MET A CA 1
ATOM 2751 C C . MET A 1 334 ? -58.405 -10.828 87.795 1.00 96.44 334 MET A C 1
ATOM 2753 O O . MET A 1 334 ? -58.882 -10.709 88.922 1.00 96.44 334 MET A O 1
ATOM 2757 N N . ARG A 1 335 ? -59.108 -10.541 86.691 1.00 96.75 335 ARG A N 1
ATOM 2758 C CA . ARG A 1 335 ? -60.516 -10.111 86.723 1.00 96.75 335 ARG A CA 1
ATOM 2759 C C . ARG A 1 335 ? -61.408 -11.159 87.383 1.00 96.75 335 ARG A C 1
ATOM 2761 O O . ARG A 1 335 ? -62.215 -10.797 88.233 1.00 96.75 335 ARG A O 1
ATOM 2768 N N . ALA A 1 336 ? -61.233 -12.435 87.041 1.00 96.69 336 ALA A N 1
ATOM 2769 C CA . ALA A 1 336 ? -61.965 -13.531 87.670 1.00 96.69 336 ALA A CA 1
ATOM 2770 C C . ALA A 1 336 ? -61.674 -13.615 89.179 1.00 96.69 336 ALA A C 1
ATOM 2772 O O . ALA A 1 336 ? -62.601 -13.709 89.980 1.00 96.69 336 ALA A O 1
ATOM 2773 N N . SER A 1 337 ? -60.403 -13.497 89.582 1.00 96.62 337 SER A N 1
ATOM 2774 C CA . SER A 1 337 ? -60.007 -13.472 90.998 1.00 96.62 337 SER A CA 1
ATOM 2775 C C . SER A 1 337 ? -60.625 -12.291 91.756 1.00 96.62 337 SER A C 1
ATOM 2777 O O . SER A 1 337 ? -61.147 -12.466 92.858 1.00 96.62 337 SER A O 1
ATOM 2779 N N . PHE A 1 338 ? -60.633 -11.092 91.163 1.00 97.44 338 PHE A N 1
ATOM 2780 C CA . PHE A 1 338 ? -61.271 -9.921 91.767 1.00 97.44 338 PHE A CA 1
ATOM 2781 C C . PHE A 1 338 ? -62.784 -10.063 91.885 1.00 97.44 338 PHE A C 1
ATOM 2783 O O . PHE A 1 338 ? -63.320 -9.683 92.921 1.00 97.44 338 PHE A O 1
ATOM 2790 N N . LEU A 1 339 ? -63.460 -10.636 90.886 1.00 96.88 339 LEU A N 1
ATOM 2791 C CA . LEU A 1 339 ? -64.898 -10.892 90.956 1.00 96.88 339 LEU A CA 1
ATOM 2792 C C . LEU A 1 339 ? -65.231 -11.849 92.108 1.00 96.88 339 LEU A C 1
ATOM 2794 O O . LEU A 1 339 ? -66.062 -11.530 92.950 1.00 96.88 339 LEU A O 1
ATOM 2798 N N . VAL A 1 340 ? -64.503 -12.965 92.211 1.00 96.69 340 VAL A N 1
ATOM 2799 C CA . VAL A 1 340 ? -64.677 -13.931 93.309 1.00 96.69 340 VAL A CA 1
ATOM 2800 C C . VAL A 1 340 ? -64.380 -13.293 94.670 1.00 96.69 340 VAL A C 1
ATOM 2802 O O . VAL A 1 340 ? -65.058 -13.576 95.655 1.00 96.69 340 VAL A O 1
ATOM 2805 N N . ASN A 1 341 ? -63.367 -12.431 94.762 1.00 96.50 341 ASN A N 1
ATOM 2806 C CA . ASN A 1 341 ? -63.061 -11.730 96.009 1.00 96.50 341 ASN A CA 1
ATOM 2807 C C . ASN A 1 341 ? -64.117 -10.675 96.364 1.00 96.50 341 ASN A C 1
ATOM 2809 O O . ASN A 1 341 ? -64.408 -10.513 97.546 1.00 96.50 341 ASN A O 1
ATOM 2813 N N . ALA A 1 342 ? -64.702 -9.997 95.375 1.00 95.75 342 ALA A N 1
ATOM 2814 C CA . ALA A 1 342 ? -65.822 -9.086 95.585 1.00 95.75 342 ALA A CA 1
ATOM 2815 C C . ALA A 1 342 ? -67.043 -9.843 96.127 1.00 95.75 342 ALA A C 1
ATOM 2817 O O . ALA A 1 342 ? -67.539 -9.483 97.189 1.00 95.75 342 ALA A O 1
ATOM 2818 N N . GLU A 1 343 ? -67.428 -10.965 95.507 1.00 95.06 343 GLU A N 1
ATOM 2819 C CA . GLU A 1 343 ? -68.516 -11.823 96.004 1.00 95.06 343 GLU A CA 1
ATOM 2820 C C . GLU A 1 343 ? -68.250 -12.333 97.431 1.00 95.06 343 GLU A C 1
ATOM 2822 O O . GLU A 1 343 ? -69.148 -12.347 98.272 1.00 95.06 343 GLU A O 1
ATOM 2827 N N . LYS A 1 344 ? -67.001 -12.705 97.754 1.00 96.12 344 LYS A N 1
ATOM 2828 C CA . LYS A 1 344 ? -66.612 -13.081 99.127 1.00 96.12 344 LYS A CA 1
ATOM 2829 C C . LYS A 1 344 ? -66.760 -11.928 100.120 1.00 96.12 344 LYS A C 1
ATOM 2831 O O . LYS A 1 344 ? -67.127 -12.168 101.270 1.00 96.12 344 LYS A O 1
ATOM 2836 N N . LEU A 1 345 ? -66.416 -10.704 99.723 1.00 95.38 345 LEU A N 1
ATOM 2837 C CA . LEU A 1 345 ? -66.562 -9.521 100.572 1.00 95.38 345 LEU A CA 1
ATOM 2838 C C . LEU A 1 345 ? -68.035 -9.171 100.783 1.00 95.38 345 LEU A C 1
ATOM 2840 O O . LEU A 1 345 ? -68.418 -8.934 101.927 1.00 95.38 345 LEU A O 1
ATOM 2844 N N . ASP A 1 346 ? -68.845 -9.216 99.726 1.00 94.81 346 ASP A N 1
ATOM 2845 C CA . ASP A 1 346 ? -70.292 -9.000 99.798 1.00 94.81 346 ASP A CA 1
ATOM 2846 C C . ASP A 1 346 ? -70.949 -10.034 100.721 1.00 94.81 346 ASP A C 1
ATOM 2848 O O . ASP A 1 346 ? -71.692 -9.671 101.632 1.00 94.81 346 ASP A O 1
ATOM 2852 N N . TYR A 1 347 ? -70.577 -11.311 100.585 1.00 96.69 347 TYR A N 1
ATOM 2853 C CA . TYR A 1 347 ? -71.036 -12.376 101.478 1.00 96.69 347 TYR A CA 1
ATOM 2854 C C . TYR A 1 347 ? -70.618 -12.149 102.942 1.00 96.69 347 TYR A C 1
ATOM 2856 O O . TYR A 1 347 ? -71.425 -12.288 103.862 1.00 96.69 347 TYR A O 1
ATOM 2864 N N . ASN A 1 348 ? -69.358 -11.771 103.190 1.00 94.94 348 ASN A N 1
ATOM 2865 C CA . ASN A 1 348 ? -68.888 -11.468 104.546 1.00 94.94 348 ASN A CA 1
ATOM 2866 C C . ASN A 1 348 ? -69.640 -10.280 105.160 1.00 94.94 348 ASN A C 1
ATOM 2868 O O . ASN A 1 348 ? -69.956 -10.300 106.352 1.00 94.94 348 ASN A O 1
ATOM 2872 N N . LEU A 1 349 ? -69.923 -9.253 104.359 1.00 95.81 349 LEU A N 1
ATOM 2873 C CA . LEU A 1 349 ? -70.683 -8.082 104.773 1.00 95.81 349 LEU A CA 1
ATOM 2874 C C . LEU A 1 349 ? -72.124 -8.464 105.128 1.00 95.81 349 LEU A C 1
ATOM 2876 O O . LEU A 1 349 ? -72.605 -8.059 106.186 1.00 95.81 349 LEU A O 1
ATOM 2880 N N . GLU A 1 350 ? -72.772 -9.304 104.320 1.00 95.44 350 GLU A N 1
ATOM 2881 C CA . GLU A 1 350 ? -74.112 -9.829 104.602 1.00 95.44 350 GLU A CA 1
ATOM 2882 C C . GLU A 1 350 ? -74.146 -10.621 105.921 1.00 95.44 350 GLU A C 1
ATOM 2884 O O . GLU A 1 350 ? -75.016 -10.394 106.764 1.00 95.44 350 GLU A O 1
ATOM 2889 N N . ILE A 1 351 ? -73.153 -11.483 106.182 1.00 95.62 351 ILE A N 1
ATOM 2890 C CA . ILE A 1 351 ? -73.057 -12.200 107.467 1.00 95.62 351 ILE A CA 1
ATOM 2891 C C . ILE A 1 351 ? -72.917 -11.227 108.644 1.00 95.62 351 ILE A C 1
ATOM 2893 O O . ILE A 1 351 ? -73.533 -11.439 109.693 1.00 95.62 351 ILE A O 1
ATOM 2897 N N . ILE A 1 352 ? -72.083 -10.190 108.514 1.00 94.12 352 ILE A N 1
ATOM 2898 C CA . ILE A 1 352 ? -71.903 -9.190 109.575 1.00 94.12 352 ILE A CA 1
ATOM 2899 C C . ILE A 1 352 ? -73.221 -8.461 109.830 1.00 94.12 352 ILE A C 1
ATOM 2901 O O . ILE A 1 352 ? -73.615 -8.346 110.988 1.00 94.12 352 ILE A O 1
ATOM 2905 N N . GLN A 1 353 ? -73.931 -8.048 108.779 1.00 94.69 353 GLN A N 1
ATOM 2906 C CA . GLN A 1 353 ? -75.247 -7.421 108.904 1.00 94.69 353 GLN A CA 1
ATOM 2907 C C . GLN A 1 353 ? -76.243 -8.339 109.619 1.00 94.69 353 GLN A C 1
ATOM 2909 O O . GLN A 1 353 ? -76.877 -7.919 110.586 1.00 94.69 353 GLN A O 1
ATOM 2914 N N . LEU A 1 354 ? -76.319 -9.618 109.238 1.00 93.94 354 LEU A N 1
ATOM 2915 C CA . LEU A 1 354 ? -77.178 -10.596 109.912 1.00 93.94 354 LEU A CA 1
ATOM 2916 C C . LEU A 1 354 ? -76.803 -10.774 111.394 1.00 93.94 354 LEU A C 1
ATOM 2918 O O . LEU A 1 354 ? -77.687 -10.838 112.254 1.00 93.94 354 LEU A O 1
ATOM 2922 N N . ARG A 1 355 ? -75.504 -10.795 111.725 1.00 92.88 355 ARG A N 1
ATOM 2923 C CA . ARG A 1 355 ? -75.027 -10.830 113.120 1.00 92.88 355 ARG A CA 1
ATOM 2924 C C . ARG A 1 355 ? -75.370 -9.558 113.886 1.00 92.88 355 ARG A C 1
ATOM 2926 O O . ARG A 1 355 ? -75.714 -9.637 115.065 1.00 92.88 355 ARG A O 1
ATOM 2933 N N . GLU A 1 356 ? -75.266 -8.391 113.261 1.00 92.56 356 GLU A N 1
ATOM 2934 C CA . GLU A 1 356 ? -75.653 -7.120 113.870 1.00 92.56 356 GLU A CA 1
ATOM 2935 C C . GLU A 1 356 ? -77.154 -7.074 114.137 1.00 92.56 356 GLU A C 1
ATOM 2937 O O . GLU A 1 356 ? -77.562 -6.695 115.235 1.00 92.56 356 GLU A O 1
ATOM 2942 N N . GLU A 1 357 ? -77.977 -7.542 113.199 1.00 92.69 357 GLU A N 1
ATOM 2943 C CA . GLU A 1 357 ? -79.414 -7.689 113.402 1.00 92.69 357 GLU A CA 1
ATOM 2944 C C . GLU A 1 357 ? -79.742 -8.658 114.543 1.00 92.69 357 GLU A C 1
ATOM 2946 O O . GLU A 1 357 ? -80.608 -8.370 115.374 1.00 92.69 357 GLU A O 1
ATOM 2951 N N . GLU A 1 358 ? -79.067 -9.807 114.619 1.00 90.44 358 GLU A N 1
ATOM 2952 C CA . GLU A 1 358 ? -79.255 -10.786 115.694 1.00 90.44 358 GLU A CA 1
ATOM 2953 C C . GLU A 1 358 ? -78.809 -10.231 117.057 1.00 90.44 358 GLU A C 1
ATOM 2955 O O . GLU A 1 358 ? -79.525 -10.349 118.061 1.00 90.44 358 GLU A O 1
ATOM 2960 N N . SER A 1 359 ? -77.663 -9.551 117.095 1.00 91.19 359 SER A N 1
ATOM 2961 C CA . SER A 1 359 ? -77.151 -8.855 118.277 1.00 91.19 359 SER A CA 1
ATOM 2962 C C . SER A 1 359 ? -78.096 -7.736 118.714 1.00 91.19 359 SER A C 1
ATOM 2964 O O . SER A 1 359 ? -78.402 -7.614 119.901 1.00 91.19 359 SER A O 1
ATOM 2966 N N . LEU A 1 360 ? -78.646 -6.963 117.773 1.00 92.75 360 LEU A N 1
ATOM 2967 C CA . LEU A 1 360 ? -79.639 -5.924 118.037 1.00 92.75 360 LEU A CA 1
ATOM 2968 C C . LEU A 1 360 ? -80.940 -6.524 118.584 1.00 92.75 360 LEU A C 1
ATOM 2970 O O . LEU A 1 360 ? -81.461 -6.036 119.590 1.00 92.75 360 LEU A O 1
ATOM 2974 N N . LYS A 1 361 ? -81.444 -7.615 117.988 1.00 90.56 361 LYS A N 1
ATOM 2975 C CA . LYS A 1 361 ? -82.602 -8.374 118.497 1.00 90.56 361 LYS A CA 1
ATOM 2976 C C . LYS A 1 361 ? -82.348 -8.854 119.929 1.00 90.56 361 LYS A C 1
ATOM 2978 O O . LYS A 1 361 ? -83.217 -8.697 120.789 1.00 90.56 361 LYS A O 1
ATOM 2983 N N . THR A 1 362 ? -81.156 -9.375 120.211 1.00 89.69 362 THR A N 1
ATOM 2984 C CA . THR A 1 362 ? -80.759 -9.854 121.544 1.00 89.69 362 THR A CA 1
ATOM 2985 C C . THR A 1 362 ? -80.641 -8.710 122.551 1.00 89.69 362 THR A C 1
ATOM 2987 O O . THR A 1 362 ? -81.241 -8.783 123.625 1.00 89.69 362 THR A O 1
ATOM 2990 N N . LYS A 1 363 ? -79.975 -7.606 122.190 1.00 90.75 363 LYS A N 1
ATOM 2991 C CA . LYS A 1 363 ? -79.904 -6.379 123.001 1.00 90.75 363 LYS A CA 1
ATOM 2992 C C . LYS A 1 363 ? -81.291 -5.825 123.301 1.00 90.75 363 LYS A C 1
ATOM 2994 O O . LYS A 1 363 ? -81.558 -5.442 124.435 1.00 90.75 363 LYS A O 1
ATOM 2999 N N . ASN A 1 364 ? -82.196 -5.811 122.326 1.00 90.44 364 ASN A N 1
ATOM 3000 C CA . ASN A 1 364 ? -83.571 -5.355 122.527 1.00 90.44 364 ASN A CA 1
ATOM 3001 C C . ASN A 1 364 ? -84.352 -6.280 123.472 1.00 90.44 364 ASN A C 1
ATOM 3003 O O . ASN A 1 364 ? -85.083 -5.786 124.332 1.00 90.44 364 ASN A O 1
ATOM 3007 N N . LYS A 1 365 ? -84.172 -7.607 123.377 1.00 90.38 365 LYS A N 1
ATOM 3008 C CA . LYS A 1 365 ? -84.730 -8.562 124.354 1.00 90.38 365 LYS A CA 1
ATOM 3009 C C . LYS A 1 365 ? -84.187 -8.300 125.763 1.00 90.38 365 LYS A C 1
ATOM 3011 O O . LYS A 1 365 ? -84.979 -8.182 126.694 1.00 90.38 365 LYS A O 1
ATOM 3016 N N . GLN A 1 366 ? -82.871 -8.152 125.915 1.00 89.06 366 GLN A N 1
ATOM 3017 C CA . GLN A 1 366 ? -82.236 -7.854 127.204 1.00 89.06 366 GLN A CA 1
ATOM 3018 C C . GLN A 1 366 ? -82.693 -6.506 127.773 1.00 89.06 366 GLN A C 1
ATOM 3020 O O . GLN A 1 366 ? -83.061 -6.448 128.940 1.00 89.06 366 GLN A O 1
ATOM 3025 N N . LYS A 1 367 ? -82.768 -5.443 126.956 1.00 90.31 367 LYS A N 1
ATOM 3026 C CA . LYS A 1 367 ? -83.315 -4.140 127.369 1.00 90.31 367 LYS A CA 1
ATOM 3027 C C . LYS A 1 367 ? -84.733 -4.275 127.913 1.00 90.31 367 LYS A C 1
ATOM 3029 O O . LYS A 1 367 ? -84.998 -3.766 128.990 1.00 90.31 367 LYS A O 1
ATOM 3034 N N . ARG A 1 368 ? -85.620 -5.010 127.229 1.00 87.38 368 ARG A N 1
ATOM 3035 C CA . ARG A 1 368 ? -86.989 -5.263 127.720 1.00 87.38 368 ARG A CA 1
ATOM 3036 C C . ARG A 1 368 ? -87.000 -5.976 129.075 1.00 87.38 368 ARG A C 1
ATOM 3038 O O . ARG A 1 368 ? -87.832 -5.647 129.912 1.00 87.38 368 ARG A O 1
ATOM 3045 N N . ILE A 1 369 ? -86.107 -6.943 129.290 1.00 88.56 369 ILE A N 1
ATOM 3046 C CA . ILE A 1 369 ? -85.969 -7.635 130.582 1.00 88.56 369 ILE A CA 1
ATOM 3047 C C . ILE A 1 369 ? -85.477 -6.661 131.659 1.00 88.56 369 ILE A C 1
ATOM 3049 O O . ILE A 1 369 ? -86.070 -6.606 132.730 1.00 88.56 369 ILE A O 1
ATOM 3053 N N . ILE A 1 370 ? -84.454 -5.853 131.364 1.00 86.75 370 ILE A N 1
ATOM 3054 C CA . ILE A 1 370 ? -83.947 -4.822 132.280 1.00 86.75 370 ILE A CA 1
ATOM 3055 C C . ILE A 1 370 ? -85.059 -3.838 132.646 1.00 86.75 370 ILE A C 1
ATOM 3057 O O . ILE A 1 370 ? -85.233 -3.561 133.825 1.00 86.75 370 ILE A O 1
ATOM 3061 N N . THR A 1 371 ? -85.846 -3.356 131.679 1.00 86.25 371 THR A N 1
ATOM 3062 C CA . THR A 1 371 ? -86.976 -2.454 131.950 1.00 86.25 371 THR A CA 1
ATOM 3063 C C . THR A 1 371 ? -88.018 -3.114 132.852 1.00 86.25 371 THR A C 1
ATOM 3065 O O . THR A 1 371 ? -88.461 -2.488 133.803 1.00 86.25 371 THR A O 1
ATOM 3068 N N . LYS A 1 372 ? -88.347 -4.398 132.643 1.00 87.12 372 LYS A N 1
ATOM 3069 C CA . LYS A 1 372 ? -89.247 -5.131 133.553 1.00 87.12 372 LYS A CA 1
ATOM 3070 C C . LYS A 1 372 ? -88.698 -5.221 134.978 1.00 87.12 372 LYS A C 1
ATOM 3072 O O . LYS A 1 372 ? -89.438 -4.964 135.917 1.00 87.12 372 LYS A O 1
ATOM 3077 N N . ILE A 1 373 ? -87.413 -5.542 135.137 1.00 85.56 373 ILE A N 1
ATOM 3078 C CA . ILE A 1 373 ? -86.762 -5.595 136.456 1.00 85.56 373 ILE A CA 1
ATOM 3079 C C . ILE A 1 373 ? -86.725 -4.199 137.093 1.00 85.56 373 ILE A C 1
ATOM 3081 O O . ILE A 1 373 ? -86.963 -4.062 138.289 1.00 85.56 373 ILE A O 1
ATOM 3085 N N . GLN A 1 374 ? -86.462 -3.148 136.310 1.00 85.75 374 GLN A N 1
ATOM 3086 C CA . GLN A 1 374 ? -86.521 -1.759 136.774 1.00 85.75 374 GLN A CA 1
ATOM 3087 C C . GLN A 1 374 ? -87.935 -1.372 137.219 1.00 85.75 374 GLN A C 1
ATOM 3089 O O . GLN A 1 374 ? -88.074 -0.724 138.252 1.00 85.75 374 GLN A O 1
ATOM 3094 N N . ASP A 1 375 ? -88.972 -1.800 136.497 1.00 83.75 375 ASP A N 1
ATOM 3095 C CA . ASP A 1 375 ? -90.370 -1.573 136.866 1.00 83.75 375 ASP A CA 1
ATOM 3096 C C . ASP A 1 375 ? -90.757 -2.345 138.137 1.00 83.75 375 ASP A C 1
ATOM 3098 O O . ASP A 1 375 ? -91.449 -1.806 138.999 1.00 83.75 375 ASP A O 1
ATOM 3102 N N . GLU A 1 376 ? -90.310 -3.594 138.291 1.00 83.75 376 GLU A N 1
ATOM 3103 C CA . GLU A 1 376 ? -90.489 -4.385 139.518 1.00 83.75 376 GLU A CA 1
ATOM 3104 C C . GLU A 1 376 ? -89.771 -3.737 140.711 1.00 83.75 376 GLU A C 1
ATOM 3106 O O . GLU A 1 376 ? -90.353 -3.595 141.787 1.00 83.75 376 GLU A O 1
ATOM 3111 N N . LEU A 1 377 ? -88.547 -3.246 140.508 1.00 81.75 377 LEU A N 1
ATOM 3112 C CA . LEU A 1 377 ? -87.788 -2.507 141.515 1.00 81.75 377 LEU A CA 1
ATOM 3113 C C . LEU A 1 377 ? -88.450 -1.161 141.854 1.00 81.75 377 LEU A C 1
ATOM 3115 O O . LEU A 1 377 ? -88.509 -0.770 143.020 1.00 81.75 377 LEU A O 1
ATOM 3119 N N . ALA A 1 378 ? -89.014 -0.462 140.868 1.00 82.00 378 ALA A N 1
ATOM 3120 C CA . ALA A 1 378 ? -89.794 0.755 141.081 1.00 82.00 378 ALA A CA 1
ATOM 3121 C C . ALA A 1 378 ? -91.083 0.477 141.877 1.00 82.00 378 ALA A C 1
ATOM 3123 O O . ALA A 1 378 ? -91.458 1.270 142.741 1.00 82.00 378 ALA A O 1
ATOM 3124 N N . ARG A 1 379 ? -91.750 -0.661 141.643 1.00 83.38 379 ARG A N 1
ATOM 3125 C CA . ARG A 1 379 ? -92.905 -1.091 142.451 1.00 83.38 379 ARG A CA 1
ATOM 3126 C C . ARG A 1 379 ? -92.497 -1.387 143.889 1.00 83.38 379 ARG A C 1
ATOM 3128 O O . ARG A 1 379 ? -93.070 -0.786 144.790 1.00 83.38 379 ARG A O 1
ATOM 3135 N N . ALA A 1 380 ? -91.470 -2.210 144.098 1.00 77.19 380 ALA A N 1
ATOM 3136 C CA . ALA A 1 380 ? -90.982 -2.554 145.435 1.00 77.19 380 ALA A CA 1
ATOM 3137 C C . ALA A 1 380 ? -90.504 -1.317 146.222 1.00 77.19 380 ALA A C 1
ATOM 3139 O O . ALA A 1 380 ? -90.792 -1.174 147.409 1.00 77.19 380 ALA A O 1
ATOM 3140 N N . THR A 1 381 ? -89.825 -0.370 145.564 1.00 77.56 381 THR A N 1
ATOM 3141 C CA . THR A 1 381 ? -89.414 0.895 146.204 1.00 77.56 381 THR A CA 1
ATOM 3142 C C . THR A 1 381 ? -90.600 1.808 146.522 1.00 77.56 381 THR A C 1
ATOM 3144 O O . THR A 1 381 ? -90.591 2.477 147.555 1.00 77.56 381 THR A O 1
ATOM 3147 N N . ASN A 1 382 ? -91.641 1.835 145.686 1.00 77.62 382 ASN A N 1
ATOM 3148 C CA . ASN A 1 382 ? -92.867 2.580 145.976 1.00 77.62 382 ASN A CA 1
ATOM 3149 C C . ASN A 1 382 ? -93.701 1.937 147.095 1.00 77.62 382 ASN A C 1
ATOM 3151 O O . ASN A 1 382 ? -94.268 2.672 147.903 1.00 77.62 382 ASN A O 1
ATOM 3155 N N . GLU A 1 383 ? -93.747 0.605 147.184 1.00 79.00 383 GLU A N 1
ATOM 3156 C CA . GLU A 1 383 ? -94.365 -0.123 148.302 1.00 79.00 383 GLU A CA 1
ATOM 3157 C C . GLU A 1 383 ? -93.636 0.165 149.620 1.00 79.00 383 GLU A C 1
ATOM 3159 O O . GLU A 1 383 ? -94.275 0.573 150.588 1.00 79.00 383 GLU A O 1
ATOM 3164 N N . LEU A 1 384 ? -92.299 0.102 149.630 1.00 75.75 384 LEU A N 1
ATOM 3165 C CA . LEU A 1 384 ? -91.493 0.499 150.790 1.00 75.75 384 LEU A CA 1
ATOM 3166 C C . LEU A 1 384 ? -91.744 1.957 151.200 1.00 75.75 384 LEU A C 1
ATOM 3168 O O . LEU A 1 384 ? -91.988 2.232 152.372 1.00 75.75 384 LEU A O 1
ATOM 3172 N N . ARG A 1 385 ? -91.777 2.897 150.244 1.00 76.75 385 ARG A N 1
ATOM 3173 C CA . ARG A 1 385 ? -92.119 4.307 150.522 1.00 76.75 385 ARG A CA 1
ATOM 3174 C C . ARG A 1 385 ? -93.541 4.479 151.065 1.00 76.75 385 ARG A C 1
ATOM 3176 O O . ARG A 1 385 ? -93.795 5.395 151.852 1.00 76.75 385 ARG A O 1
ATOM 3183 N N . ALA A 1 386 ? -94.494 3.658 150.626 1.00 75.69 386 ALA A N 1
ATOM 3184 C CA . ALA A 1 386 ? -95.866 3.690 151.127 1.00 75.69 386 ALA A CA 1
ATOM 3185 C C . ALA A 1 386 ? -95.952 3.159 152.568 1.00 75.69 386 ALA A C 1
ATOM 3187 O O . ALA A 1 386 ? -96.653 3.752 153.396 1.00 75.69 386 ALA A O 1
ATOM 3188 N N . ASP A 1 387 ? -95.200 2.106 152.887 1.00 75.56 387 ASP A N 1
ATOM 3189 C CA . ASP A 1 387 ? -95.090 1.572 154.244 1.00 75.56 387 ASP A CA 1
ATOM 3190 C C . ASP A 1 387 ? -94.349 2.529 155.187 1.00 75.56 387 ASP A C 1
ATOM 3192 O O . ASP A 1 387 ? -94.824 2.763 156.301 1.00 75.56 387 ASP A O 1
ATOM 3196 N N . GLU A 1 388 ? -93.287 3.199 154.730 1.00 72.62 388 GLU A N 1
ATOM 3197 C CA . GLU A 1 388 ? -92.635 4.296 155.462 1.00 72.62 388 GLU A CA 1
ATOM 3198 C C . GLU A 1 388 ? -93.611 5.448 155.755 1.00 72.62 388 GLU A C 1
ATOM 3200 O O . GLU A 1 388 ? -93.708 5.929 156.885 1.00 72.62 388 GLU A O 1
ATOM 3205 N N . LYS A 1 389 ? -94.421 5.873 154.776 1.00 74.88 389 LYS A N 1
ATOM 3206 C CA . LYS A 1 389 ? -95.450 6.904 155.015 1.00 74.88 389 LYS A CA 1
ATOM 3207 C C . LYS A 1 389 ? -96.506 6.454 156.026 1.00 74.88 389 LYS A C 1
ATOM 3209 O O . LYS A 1 389 ? -96.963 7.270 156.835 1.00 74.88 389 LYS A O 1
ATOM 3214 N N . ARG A 1 390 ? -96.904 5.176 156.012 1.00 72.75 390 ARG A N 1
ATOM 3215 C CA . ARG A 1 390 ? -97.855 4.605 156.984 1.00 72.75 390 ARG A CA 1
ATOM 3216 C C . ARG A 1 390 ? -97.270 4.550 158.392 1.00 72.75 390 ARG A C 1
ATOM 3218 O O . ARG A 1 390 ? -97.982 4.889 159.339 1.00 72.75 390 ARG A O 1
ATOM 3225 N N . THR A 1 391 ? -96.012 4.150 158.554 1.00 72.81 391 THR A N 1
ATOM 3226 C CA . THR A 1 391 ? -95.352 4.097 159.869 1.00 72.81 391 THR A CA 1
ATOM 3227 C C . THR A 1 391 ? -95.114 5.496 160.432 1.00 72.81 391 THR A C 1
ATOM 3229 O O . THR A 1 391 ? -95.459 5.740 161.589 1.00 72.81 391 THR A O 1
ATOM 3232 N N . VAL A 1 392 ? -94.674 6.458 159.613 1.00 74.00 392 VAL A N 1
ATOM 3233 C CA . VAL A 1 392 ? -94.518 7.869 160.019 1.00 74.00 392 VAL A CA 1
ATOM 3234 C C . VAL A 1 392 ? -95.862 8.497 160.417 1.00 74.00 392 VAL A C 1
ATOM 3236 O O . VAL A 1 392 ? -95.950 9.213 161.418 1.00 74.00 392 VAL A O 1
ATOM 3239 N N . SER A 1 393 ? -96.944 8.186 159.697 1.00 69.25 393 SER A N 1
ATOM 3240 C CA . SER A 1 393 ? -98.298 8.669 160.023 1.00 69.25 393 SER A CA 1
ATOM 3241 C C . SER A 1 393 ? -98.856 8.065 161.324 1.00 69.25 393 SER A C 1
ATOM 3243 O O . SER A 1 393 ? -99.570 8.734 162.070 1.00 69.25 393 SER A O 1
ATOM 3245 N N . LYS A 1 394 ? -98.528 6.804 161.636 1.00 73.44 394 LYS A N 1
ATOM 3246 C CA . LYS A 1 394 ? -98.867 6.179 162.930 1.00 73.44 394 LYS A CA 1
ATOM 3247 C C . LYS A 1 394 ? -98.052 6.785 164.076 1.00 73.44 394 LYS A C 1
ATOM 3249 O O . LYS A 1 394 ? -98.609 7.078 165.131 1.00 73.44 394 LYS A O 1
ATOM 3254 N N . LEU A 1 395 ? -96.760 7.029 163.853 1.00 71.25 395 LEU A N 1
ATOM 3255 C CA . LEU A 1 395 ? -95.863 7.628 164.841 1.00 71.25 395 LEU A CA 1
ATOM 3256 C C . LEU A 1 395 ? -96.288 9.059 165.201 1.00 71.25 395 LEU A C 1
ATOM 3258 O O . LEU A 1 395 ? -96.327 9.414 166.374 1.00 71.25 395 LEU A O 1
ATOM 3262 N N . THR A 1 396 ? -96.657 9.871 164.208 1.00 69.88 396 THR A N 1
ATOM 3263 C CA . THR A 1 396 ? -97.145 11.245 164.426 1.00 69.88 396 THR A CA 1
ATOM 3264 C C . THR A 1 396 ? -98.460 11.279 165.203 1.00 69.88 396 THR A C 1
ATOM 3266 O O . THR A 1 396 ? -98.575 12.075 166.133 1.00 69.88 396 THR A O 1
ATOM 3269 N N . LYS A 1 397 ? -99.403 10.366 164.920 1.00 71.38 397 LYS A N 1
ATOM 3270 C CA . LYS A 1 397 ? -100.644 10.220 165.704 1.00 71.38 397 LYS A CA 1
ATOM 3271 C C . LYS A 1 397 ? -100.390 9.831 167.164 1.00 71.38 397 LYS A C 1
ATOM 3273 O O . LYS A 1 397 ? -100.956 10.451 168.065 1.00 71.38 397 LYS A O 1
ATOM 3278 N N . HIS A 1 398 ? -99.516 8.856 167.416 1.00 71.69 398 HIS A N 1
ATOM 3279 C CA . HIS A 1 398 ? -99.149 8.484 168.787 1.00 71.69 398 HIS A CA 1
ATOM 3280 C C . HIS A 1 398 ? -98.410 9.611 169.512 1.00 71.69 398 HIS A C 1
ATOM 3282 O O . HIS A 1 398 ? -98.681 9.862 170.683 1.00 71.69 398 HIS A O 1
ATOM 3288 N N . LYS A 1 399 ? -97.541 10.351 168.812 1.00 72.00 399 LYS A N 1
ATOM 3289 C CA . LYS A 1 399 ? -96.836 11.505 169.380 1.00 72.00 399 LYS A CA 1
ATOM 3290 C C . LYS A 1 399 ? -97.804 12.629 169.767 1.00 72.00 399 LYS A C 1
ATOM 3292 O O . LYS A 1 399 ? -97.661 13.187 170.848 1.00 72.00 399 LYS A O 1
ATOM 3297 N N . SER A 1 400 ? -98.826 12.913 168.950 1.00 68.25 400 SER A N 1
ATOM 3298 C CA . SER A 1 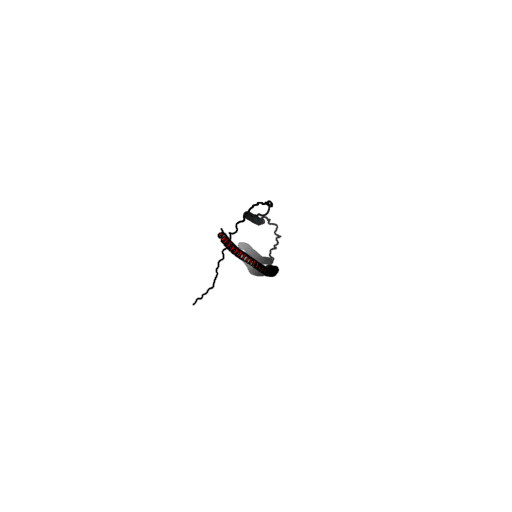400 ? -99.866 13.893 169.301 1.00 68.25 400 SER A CA 1
ATOM 3299 C C . SER A 1 400 ? -100.733 13.452 170.484 1.00 68.25 400 SER A C 1
ATOM 3301 O O . SER A 1 400 ? -101.042 14.272 171.339 1.00 68.25 400 SER A O 1
ATOM 3303 N N . GLN A 1 401 ? -101.076 12.163 170.583 1.00 67.62 401 GLN A N 1
ATOM 3304 C CA . GLN A 1 401 ? -101.839 11.629 171.721 1.00 67.62 401 GLN A CA 1
ATOM 3305 C C . GLN A 1 401 ? -101.031 11.659 173.026 1.00 67.62 401 GLN A C 1
ATOM 3307 O O . GLN A 1 401 ? -101.575 11.982 174.078 1.00 67.62 401 GLN A O 1
ATOM 3312 N N . TYR A 1 402 ? -99.730 11.367 172.954 1.00 73.06 402 TYR A N 1
ATOM 3313 C CA . TYR A 1 402 ? -98.838 11.417 174.111 1.00 73.06 402 TYR A CA 1
ATOM 3314 C C . TYR A 1 402 ? -98.702 12.843 174.661 1.00 73.06 402 TYR A C 1
ATOM 3316 O O . TYR A 1 402 ? -98.774 13.040 175.869 1.00 73.06 402 TYR A O 1
ATOM 3324 N N . ILE A 1 403 ? -98.581 13.844 173.778 1.00 73.50 403 ILE A N 1
ATOM 3325 C CA . ILE A 1 403 ? -98.495 15.257 174.178 1.00 73.50 403 ILE A CA 1
ATOM 3326 C C . ILE A 1 403 ? -99.770 15.702 174.914 1.00 73.50 403 ILE A C 1
ATOM 3328 O O . ILE A 1 403 ? -99.662 16.310 175.977 1.00 73.50 403 ILE A O 1
ATOM 3332 N N . VAL A 1 404 ? -100.957 15.339 174.410 1.00 68.62 404 VAL A N 1
ATOM 3333 C CA . VAL A 1 404 ? -102.247 15.701 175.034 1.00 68.62 404 VAL A CA 1
ATOM 3334 C C . VAL A 1 404 ? -102.395 15.091 176.434 1.00 68.62 404 VAL A C 1
ATOM 3336 O O . VAL A 1 404 ? -102.698 15.814 177.382 1.00 68.62 404 VAL A O 1
ATOM 3339 N N . MET A 1 405 ? -102.072 13.803 176.605 1.00 64.69 405 MET A N 1
ATOM 3340 C CA . MET A 1 405 ? -102.077 13.162 177.931 1.00 64.69 405 MET A CA 1
ATOM 3341 C C . MET A 1 405 ? -101.091 13.817 178.903 1.00 64.69 405 MET A C 1
ATOM 3343 O O . MET A 1 405 ? -101.408 13.991 180.077 1.00 64.69 405 MET A O 1
ATOM 3347 N N . THR A 1 406 ? -99.894 14.195 178.441 1.00 65.25 406 THR A N 1
ATOM 3348 C CA . THR A 1 406 ? -98.919 14.858 179.321 1.00 65.25 406 THR A CA 1
ATOM 3349 C C . THR A 1 406 ? -99.378 16.247 179.754 1.00 65.25 406 THR A C 1
ATOM 3351 O O . THR A 1 406 ? -99.143 16.625 180.897 1.00 65.25 406 THR A O 1
ATOM 3354 N N . THR A 1 407 ? -100.082 16.990 178.895 1.00 62.88 407 THR A N 1
ATOM 3355 C CA . THR A 1 407 ? -100.651 18.290 179.276 1.00 62.88 407 THR A CA 1
ATOM 3356 C C . THR A 1 407 ? -101.820 18.158 180.252 1.00 62.88 407 THR A C 1
ATOM 3358 O O . THR A 1 407 ? -101.912 18.958 181.178 1.00 62.88 407 THR A O 1
ATOM 3361 N N . GLU A 1 408 ? -102.657 17.125 180.118 1.00 63.09 408 GLU A N 1
ATOM 3362 C CA . GLU A 1 408 ? -103.761 16.855 181.054 1.00 63.09 408 GLU A CA 1
ATOM 3363 C C . GLU A 1 408 ? -103.253 16.379 182.428 1.00 63.09 408 GLU A C 1
ATOM 3365 O O . GLU A 1 408 ? -103.776 16.793 183.462 1.00 63.09 408 GLU A O 1
ATOM 3370 N N . LEU A 1 409 ? -102.173 15.588 182.464 1.00 60.50 409 LEU A N 1
ATOM 3371 C CA . LEU A 1 409 ? -101.534 15.166 183.717 1.00 60.50 409 LEU A CA 1
ATOM 3372 C C . LEU A 1 409 ? -100.854 16.325 184.457 1.00 60.50 409 LEU A C 1
ATOM 3374 O O . LEU A 1 409 ? -100.952 16.406 185.680 1.00 60.50 409 LEU A O 1
ATOM 3378 N N . VAL A 1 410 ? -100.202 17.245 183.737 1.00 64.50 410 VAL A N 1
ATOM 3379 C CA . VAL A 1 410 ? -99.590 18.438 184.352 1.00 64.50 410 VAL A CA 1
ATOM 3380 C C . VAL A 1 410 ? -100.658 19.375 184.926 1.00 64.50 410 VAL A C 1
ATOM 3382 O O . VAL A 1 410 ? -100.456 19.937 186.001 1.00 64.50 410 VAL A O 1
ATOM 3385 N N . GLN A 1 411 ? -101.815 19.500 184.268 1.00 59.81 411 GLN A N 1
ATOM 3386 C CA . GLN A 1 411 ? -102.924 20.323 184.763 1.00 59.81 411 GLN A CA 1
ATOM 3387 C C . GLN A 1 411 ? -103.603 19.730 186.007 1.00 59.81 411 GLN A C 1
ATOM 3389 O O . GLN A 1 411 ? -104.009 20.483 186.888 1.00 59.81 411 GLN A O 1
ATOM 3394 N N . LEU A 1 412 ? -103.676 18.400 186.129 1.00 59.69 412 LEU A N 1
ATOM 3395 C CA . LEU A 1 412 ? -104.206 17.747 187.332 1.00 59.69 412 LEU A CA 1
ATOM 3396 C C . LEU A 1 412 ? -103.257 17.845 188.535 1.00 59.69 412 LEU A C 1
ATOM 3398 O O . LEU A 1 412 ? -103.725 17.940 189.667 1.00 59.69 412 LEU A O 1
ATOM 3402 N N . HIS A 1 413 ? -101.940 17.877 188.311 1.00 58.53 413 HIS A N 1
ATOM 3403 C CA . HIS A 1 413 ? -100.964 17.955 189.403 1.00 58.53 413 HIS A CA 1
ATOM 3404 C C . HIS A 1 413 ? -100.861 19.355 190.037 1.00 58.53 413 HIS A C 1
ATOM 3406 O O . HIS A 1 413 ? -100.442 19.470 191.184 1.00 58.53 413 HIS A O 1
ATOM 3412 N N . GLN A 1 414 ? -101.263 20.415 189.327 1.00 58.06 414 GLN A N 1
ATOM 3413 C CA . GLN A 1 414 ? -101.261 21.793 189.848 1.00 58.06 414 GLN A CA 1
ATOM 3414 C C . GLN A 1 414 ? -102.518 22.158 190.659 1.00 58.06 414 GLN A C 1
ATOM 3416 O O . GLN A 1 414 ? -102.600 23.267 191.173 1.00 58.06 414 GLN A O 1
ATOM 3421 N N . LEU A 1 415 ? -103.498 21.254 190.778 1.00 55.59 415 LEU A N 1
ATOM 3422 C CA . LEU A 1 415 ? -104.736 21.486 191.534 1.00 55.59 415 LEU A CA 1
ATOM 3423 C C . LEU A 1 415 ? -104.781 20.770 192.897 1.00 55.59 415 LEU A C 1
ATOM 3425 O O . LEU A 1 415 ? -105.806 20.856 193.569 1.00 55.59 415 LEU A O 1
ATOM 3429 N N . TYR A 1 416 ? -103.714 20.072 193.312 1.00 50.56 416 TYR A N 1
ATOM 3430 C CA . TYR A 1 416 ? -103.722 19.251 194.536 1.00 50.56 416 TYR A CA 1
ATOM 3431 C C . TYR A 1 416 ? -102.557 19.463 195.528 1.00 50.56 416 TYR A C 1
ATOM 3433 O O . TYR A 1 416 ? -102.479 18.730 196.512 1.00 50.56 416 TYR A O 1
ATOM 3441 N N . GLU A 1 417 ? -101.730 20.494 195.347 1.00 45.47 417 GLU A N 1
ATOM 3442 C CA . GLU A 1 417 ? -100.836 21.089 196.366 1.00 45.47 417 GLU A CA 1
ATOM 3443 C C . GLU A 1 417 ? -100.885 22.615 196.236 1.00 45.47 417 GLU A C 1
ATOM 3445 O O . GLU A 1 417 ? -100.749 23.299 197.277 1.00 45.47 417 GLU A O 1
#

Organism: Ramazzottius varieornatus (NCBI:txid947166)

pLDDT: mean 77.65, std 21.01, range [29.17, 98.38]

Foldseek 3Di:
DDDDDDDDDDDDDDDDDDDDDDPDDDDDDDDDDDDDDDDDPDDDDPDDDDQPCPPPDPVSNVVSVVVVVVVVVCVVVVVPPDDDPDPPPPPPPPPVPPPLCVLVVVLVVVLVVLVVVLVCVLVVLVVVLVVVVVVVVVVVVVVVVVVVVVVVVVVVVLVVVLVVVVVVLVVVCVVDPDPVVNVVSVVVVVVVVVVSVVVVVVVVVVVVVVVVVVVVVVVVVVVVNVVSVVVSVVSVVVSVVVSVVSVVVSVVVSVVSVVVVVVVVVVVVVVVVVVVVVVVVVVVVVVVVVVVVVVVVVVVVVVVVVVVVVVVVVVVVVVVVVVVVVVVVVVVVVVVVVVVVVVVVVVVVVVVVVVVVVVVVVVVVVVVVVVVVVVVVVVVVVVVVVVVVVVVVVVVVVVVVVVVVVVVVVVVVVVPD

InterPro domains:
  IPR039505 Dynein regulatory complex protein 1/2, N-terminal [PF14772] (134-229)
  IPR039750 Dynein regulatory complex protein [PTHR21625] (55-407)

Sequence (417 aa):
MASEENIRLAKDGDSPPSQVHLDALFGQFQEKDPITEFPRFQNVQVVKKGSGVLSLIREERIMARRKRLQQRLTRADGTSHQRDPAKNADNTKDQDRMPTFQPVFESTKNLRRTILRSDYVLKSYVKGALRRRIARHQAVHQHFDGLEKRIKNNQWLSKQRLSSKFNQYAQMANNTLDVQELSMLLNKHKKYGTELIKAKQSFVDELEDELKAMDDNFSRMLKSFQKDIDGIRKRATEFPTKLTSLCRREIYDLDKTFAGIESDYVKKTMDTWEEGHLQVREKDDKIMIQREELVEEILNNMKVLRTTKLDSFLYVKLILDNDVLLMTEQLQNMRASFLVNAEKLDYNLEIIQLREEESLKTKNKQKRIITKIQDELARATNELRADEKRTVSKLTKHKSQYIVMTTELVQLHQLYE

Secondary structure (DSSP, 8-state):
--------------PPPPPP---------------------------S---TTS-SSHHHHHHHHHHHHHHHHHHHHTTSS---SSS-SS------S-GGGHHHHHHHHHHHHHHHHHHHHHHHHHHHHHHHHHHHHHHHHHHHHHHHHHHHHHHHHHHHHHHHHHHHHHHHHHH---HHHHHHHHHHHHHHHHHHHHHHHHHHHHHHHHHHHHHHHHHHHHHHHHHHHHHHHHHHHHHHHHHHHHHHHHHHHHHHHHHHHHHHHHHHHHHHHHHHHHHHHHHHHHHHHHHHHHHHHHHHHHHHHHHHHHHHHHHHHHHHHHHHHHHHHHHHHHHHHHHHHHHHHHHHHHHHHHHHHHHHHHHHHHHHHHHHHHHHHHHHHHHHHHHHHHHHHHHHHHHHHHHHHHHHHHHHHTT--

Radius of gyration: 92.31 Å; chains: 1; bounding box: 186×64×294 Å